Protein AF-A0A951B5T2-F1 (afdb_monomer)

Radius of gyration: 36.62 Å; Cα contacts (8 Å, |Δi|>4): 408; chains: 1; bounding box: 131×63×95 Å

Mean predicted aligned error: 21.44 Å

pLDDT: mean 71.84, std 24.48, range [27.98, 98.88]

Nearest PDB structures (foldseek):
  1xbw-assembly2_C  TM=4.728E-01  e=1.175E+00  Staphylococcus aureus subsp. aureus MW2
  4lub-assembly1_B  TM=4.291E-01  e=1.733E+00  Streptococcus mutans UA159
  9cnz-assembly1_C  TM=3.063E-01  e=1.467E+00  Escherichia coli
  3f44-assembly1_A  TM=2.634E-01  e=2.556E+00  Lactobacillus acidophilus NCFM

Foldseek 3Di:
DDDDDDDDDDDDDDDDDDDDDDDDDDDDDDDDDDPPVDPCPVPPDDPDDAFQPDDPVCSVVVLLLVLCLVQVADSLLLQLQLCLQPNQDQADPVRHGDADPQGQGASNRHHPVQLVVQCVVPVADPDCSRSNSVSNSSSNQLSVLCVVQNPPRSQLCSVVNPVVSVCVLVVNDDRDPVSLVRSCSRLVSRDPPGDHDDQSSVSPDPDDDDDDRPDDDDDPDDPDDPDDDDDFDDDPPGDGDDDDDDDDDDDDDDDDDPDDDDDDPPDPDPDDDDDDPPPPPPPDPPDDDDDDWQKKKWQDKALDQVVLQVRLVVLVSSNSDPPFPKDWDWDWDADPVRRIIIITMIGRADPVRLVVSQVVCVVVVTDMDMDDHPPPD

Solvent-accessible surface area (backbone atoms only — not comparable to full-atom values): 24066 Å² total; per-residue (Å²): 139,85,85,88,82,89,80,89,84,82,85,82,88,88,86,85,92,89,84,88,85,92,86,78,93,84,81,90,84,88,80,88,88,77,85,71,74,71,80,79,75,70,78,84,64,93,76,77,84,84,76,64,84,34,56,93,94,42,32,57,47,63,47,45,51,50,27,18,55,74,47,72,40,60,54,55,45,55,51,35,50,19,42,72,60,37,62,67,31,57,52,40,99,85,71,44,71,30,60,49,98,90,52,21,27,19,35,41,40,41,40,63,72,58,43,57,56,40,24,69,76,64,76,43,66,92,52,57,66,41,66,58,42,20,44,36,44,36,37,45,49,50,38,57,31,32,75,74,49,38,38,47,36,19,53,36,24,68,72,61,32,56,72,51,42,52,34,32,77,70,69,77,44,82,78,55,69,66,36,46,53,50,28,38,68,35,44,72,51,59,47,93,86,55,71,65,44,71,90,51,28,71,47,39,60,90,78,88,75,93,71,80,78,80,77,81,77,78,77,80,82,76,93,77,79,97,77,83,87,79,88,81,82,71,56,101,79,78,61,85,79,88,87,83,86,84,94,79,87,80,89,87,88,92,74,84,78,81,79,77,79,78,83,81,78,81,73,78,75,81,77,80,75,85,75,80,85,76,82,68,80,77,72,74,82,79,84,88,82,87,77,79,29,67,18,19,33,36,57,49,72,26,82,41,65,66,62,12,43,53,52,13,47,50,56,59,58,68,57,56,81,67,94,56,84,57,41,64,45,68,46,80,44,74,43,97,87,70,50,59,34,17,33,6,21,37,33,48,25,30,70,68,52,22,53,53,48,33,52,54,39,44,75,72,76,36,63,53,42,73,38,78,38,93,88,78,126

Sequence (377 aa):
MVAATVLALSLPGSRFRRLGLCLALLGAVAGCASHSGGRLAHGYGSGRLYRAPGPPGDPWGPYIREASLRFGVPDRWIRAVMRQESGGRQYAGGGGLVTSSAGAMGLMQVMPETYDMLRFRYDLGEDPYDPHNNILAGTAYIREMYDRYGSPGFLAAYNAGPNRLDRYLGGDTALPDETVSYVAAIAPGLGADVPLSGPLAVYADTGGGGVVAPEPAPPPLAASAFAAARSQTRDENGGSVIAMAPIVSPGDPGAPDPEPPPPIRTVAAPTPAPVPETRFAVAAPRGSGGFPGGWAIQVGAYADAVQARTAADAARSAFGVLTLPTQSTVGATMRPDGQVLYRARVTGLSASGADDACRRLRAFGRDCMVVPPAGTS

Structure (mmCIF, N/CA/C/O backbone):
data_AF-A0A951B5T2-F1
#
_entry.id   AF-A0A951B5T2-F1
#
loop_
_atom_site.group_PDB
_atom_site.id
_atom_site.type_symbol
_atom_site.label_atom_id
_atom_site.label_alt_id
_atom_site.label_comp_id
_atom_site.label_asym_id
_atom_site.label_entity_id
_atom_site.label_seq_id
_atom_site.pdbx_PDB_ins_code
_atom_site.Cartn_x
_atom_site.Cartn_y
_atom_site.Cartn_z
_atom_site.occupancy
_atom_site.B_iso_or_equiv
_atom_site.auth_seq_id
_atom_site.auth_comp_id
_atom_site.auth_asym_id
_atom_site.auth_atom_id
_atom_site.pdbx_PDB_model_num
ATOM 1 N N . MET A 1 1 ? 77.071 -18.342 -12.482 1.00 37.06 1 MET A N 1
ATOM 2 C CA . MET A 1 1 ? 78.040 -17.380 -11.908 1.00 37.06 1 MET A CA 1
ATOM 3 C C . MET A 1 1 ? 77.701 -17.250 -10.425 1.00 37.06 1 MET A C 1
ATOM 5 O O . MET A 1 1 ? 76.726 -16.596 -10.113 1.00 37.06 1 MET A O 1
ATOM 9 N N . VAL A 1 2 ? 78.090 -18.207 -9.580 1.00 33.34 2 VAL A N 1
ATOM 10 C CA . VAL A 1 2 ? 79.368 -18.372 -8.847 1.00 33.34 2 VAL A CA 1
ATOM 11 C C . VAL A 1 2 ? 79.601 -17.319 -7.748 1.00 33.34 2 VAL A C 1
ATOM 13 O O . VAL A 1 2 ? 79.863 -16.162 -8.042 1.00 33.34 2 VAL A O 1
ATOM 16 N N . ALA A 1 3 ? 79.607 -17.859 -6.522 1.00 32.81 3 ALA A N 1
ATOM 17 C CA . ALA A 1 3 ? 80.367 -17.505 -5.320 1.00 32.81 3 ALA A CA 1
ATOM 18 C C . ALA A 1 3 ? 79.882 -16.400 -4.364 1.00 32.81 3 ALA A C 1
ATOM 20 O O . ALA A 1 3 ? 79.830 -15.213 -4.664 1.00 32.81 3 ALA A O 1
ATOM 21 N N . ALA A 1 4 ? 79.644 -16.878 -3.141 1.00 39.75 4 ALA A N 1
ATOM 22 C CA . ALA A 1 4 ? 79.639 -16.168 -1.877 1.00 39.75 4 ALA A CA 1
ATOM 23 C C . ALA A 1 4 ? 81.041 -15.676 -1.487 1.00 39.75 4 ALA A C 1
ATOM 25 O O . ALA A 1 4 ? 82.012 -16.394 -1.719 1.00 39.75 4 ALA A O 1
ATOM 26 N N . THR A 1 5 ? 81.114 -14.558 -0.757 1.00 40.41 5 THR A N 1
ATOM 27 C CA . THR A 1 5 ? 82.247 -14.269 0.135 1.00 40.41 5 THR A CA 1
ATOM 28 C C . THR A 1 5 ? 81.773 -13.481 1.353 1.00 40.41 5 THR A C 1
ATOM 30 O O . THR A 1 5 ? 81.299 -12.353 1.250 1.00 40.41 5 THR A O 1
ATOM 33 N N . VAL A 1 6 ? 81.913 -14.111 2.517 1.00 39.38 6 VAL A N 1
ATOM 34 C CA . VAL A 1 6 ? 81.875 -13.507 3.850 1.00 39.38 6 VAL A CA 1
ATOM 35 C C . VAL A 1 6 ? 83.206 -12.792 4.079 1.00 39.38 6 VAL A C 1
ATOM 37 O O . VAL A 1 6 ? 84.253 -13.401 3.876 1.00 39.38 6 VAL A O 1
ATOM 40 N N . LEU A 1 7 ? 83.187 -11.555 4.581 1.00 38.62 7 LEU A N 1
ATOM 41 C CA . LEU A 1 7 ? 84.318 -11.024 5.341 1.00 38.62 7 LEU A CA 1
ATOM 42 C C . LEU A 1 7 ? 83.816 -10.358 6.622 1.00 38.62 7 LEU A C 1
ATOM 44 O O . LEU A 1 7 ? 83.163 -9.317 6.605 1.00 38.62 7 LEU A O 1
ATOM 48 N N . ALA A 1 8 ? 84.142 -11.009 7.733 1.00 37.84 8 ALA A N 1
ATOM 49 C CA . ALA A 1 8 ? 84.134 -10.438 9.062 1.00 37.84 8 ALA A CA 1
ATOM 50 C C . ALA A 1 8 ? 85.394 -9.579 9.246 1.00 37.84 8 ALA A C 1
ATOM 52 O O . ALA A 1 8 ? 86.494 -10.028 8.926 1.00 37.84 8 ALA A O 1
ATOM 53 N N . LEU A 1 9 ? 85.249 -8.391 9.833 1.00 37.41 9 LEU A N 1
ATOM 54 C CA . LEU A 1 9 ? 86.323 -7.768 10.601 1.00 37.41 9 LEU A CA 1
ATOM 55 C C . LEU A 1 9 ? 85.775 -7.262 11.935 1.00 37.41 9 LEU A C 1
ATOM 57 O O . LEU A 1 9 ? 84.860 -6.444 12.000 1.00 37.41 9 LEU A O 1
ATOM 61 N N . SER A 1 10 ? 86.377 -7.797 12.992 1.00 34.22 10 SER A N 1
ATOM 62 C CA . SER A 1 10 ? 86.190 -7.447 14.393 1.00 34.22 10 SER A CA 1
ATOM 63 C C . SER A 1 10 ? 87.120 -6.292 14.798 1.00 34.22 10 SER A C 1
ATOM 65 O O . SER A 1 10 ? 88.309 -6.367 14.515 1.00 34.22 10 SER A O 1
ATOM 67 N N . LEU A 1 11 ? 86.541 -5.283 15.477 1.00 44.12 11 LEU A N 1
ATOM 68 C CA . LEU A 1 11 ? 86.946 -4.567 16.721 1.00 44.12 11 LEU A CA 1
ATOM 69 C C . LEU A 1 11 ? 88.426 -4.138 16.941 1.00 44.12 11 LEU A C 1
ATOM 71 O O . LEU A 1 11 ? 89.339 -4.907 16.661 1.00 44.12 11 LEU A O 1
ATOM 75 N N . PRO A 1 12 ? 88.695 -2.956 17.556 1.00 45.97 12 PRO A N 1
ATOM 76 C CA . PRO A 1 12 ? 88.591 -2.785 19.026 1.00 45.97 12 PRO A CA 1
ATOM 77 C C . PRO A 1 12 ? 87.998 -1.422 19.467 1.00 45.97 12 PRO A C 1
ATOM 79 O O . PRO A 1 12 ? 88.190 -0.401 18.823 1.00 45.97 12 PRO A O 1
ATOM 82 N N . GLY A 1 13 ? 87.160 -1.352 20.509 1.00 34.22 13 GLY A N 1
ATOM 83 C CA . GLY A 1 13 ? 87.581 -1.239 21.916 1.00 34.22 13 GLY A CA 1
ATOM 84 C C . GLY A 1 13 ? 87.953 0.216 22.256 1.00 34.22 13 GLY A C 1
ATOM 85 O O . GLY A 1 13 ? 89.015 0.690 21.882 1.00 34.22 13 GLY A O 1
ATOM 86 N N . SER A 1 14 ? 87.155 0.996 22.991 1.00 40.88 14 SER A N 1
ATOM 87 C CA . SER A 1 14 ? 87.120 1.018 24.467 1.00 40.88 14 SER A CA 1
ATOM 88 C C . SER A 1 14 ? 86.495 2.391 24.862 1.00 40.88 14 SER A C 1
ATOM 90 O O . SER A 1 14 ? 86.794 3.380 24.207 1.00 40.88 14 SER A O 1
ATOM 92 N N . ARG A 1 15 ? 85.542 2.565 25.794 1.00 46.28 15 ARG A N 1
ATOM 93 C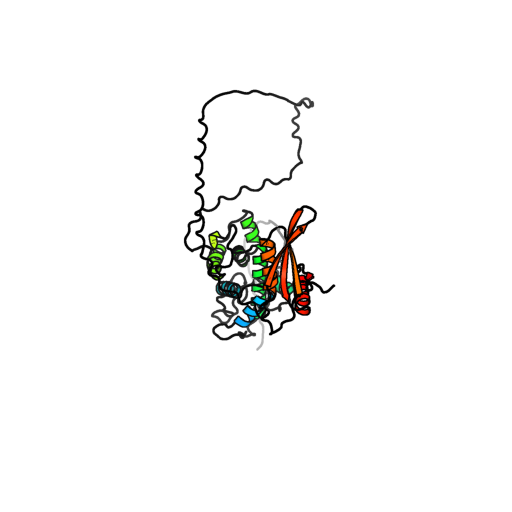 CA . ARG A 1 15 ? 85.706 2.683 27.260 1.00 46.28 15 ARG A CA 1
ATOM 94 C C . ARG A 1 15 ? 84.416 3.283 27.888 1.00 46.28 15 ARG A C 1
ATOM 96 O O . ARG A 1 15 ? 83.791 4.140 27.282 1.00 46.28 15 ARG A O 1
ATOM 103 N N . PHE A 1 16 ? 84.157 2.904 29.148 1.00 50.09 16 PHE A N 1
ATOM 104 C CA . PHE A 1 16 ? 83.280 3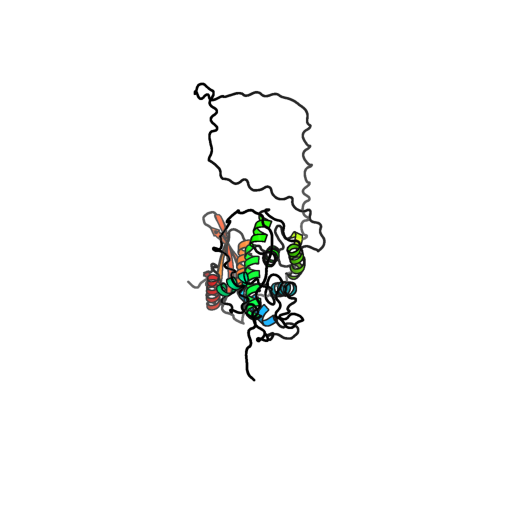.504 30.186 1.00 50.09 16 PHE A CA 1
ATOM 105 C C . PHE A 1 16 ? 81.744 3.403 30.020 1.00 50.09 16 PHE A C 1
ATOM 107 O O . PHE A 1 16 ? 81.153 4.084 29.201 1.00 50.09 16 PHE A O 1
ATOM 114 N N . ARG A 1 17 ? 81.052 2.462 30.690 1.00 47.19 17 ARG A N 1
ATOM 115 C CA . ARG A 1 17 ? 80.614 2.379 32.119 1.00 47.19 17 ARG A CA 1
ATOM 116 C C . ARG A 1 17 ? 79.518 3.381 32.540 1.00 47.19 17 ARG A C 1
ATOM 118 O O . ARG A 1 17 ? 79.810 4.566 32.652 1.00 47.19 17 ARG A O 1
ATOM 125 N N . ARG A 1 18 ? 78.396 2.790 33.006 1.00 48.28 18 ARG A N 1
ATOM 126 C CA . ARG A 1 18 ? 77.429 3.149 34.092 1.00 48.28 18 ARG A CA 1
ATOM 127 C C . ARG A 1 18 ? 75.985 3.175 33.551 1.00 48.28 18 ARG A C 1
ATOM 129 O O . ARG A 1 18 ? 75.793 3.719 32.481 1.00 48.28 18 ARG A O 1
ATOM 136 N N . LEU A 1 19 ? 74.913 2.711 34.198 1.00 45.00 19 LEU A N 1
ATOM 137 C CA . LEU A 1 19 ? 74.599 1.826 35.334 1.00 45.00 19 LEU A CA 1
ATOM 138 C C . LEU A 1 19 ? 73.042 1.826 35.417 1.00 45.00 19 LEU A C 1
ATOM 140 O O . LEU A 1 19 ? 72.468 2.898 35.262 1.00 45.00 19 LEU A O 1
ATOM 144 N N . GLY A 1 20 ? 72.387 0.695 35.729 1.00 41.91 20 GLY A N 1
ATOM 145 C CA . GLY A 1 20 ? 70.977 0.612 36.193 1.00 41.91 20 GLY A CA 1
ATOM 146 C C . GLY A 1 20 ? 69.979 0.190 35.100 1.00 41.91 20 GLY A C 1
ATOM 147 O O . GLY A 1 20 ? 69.757 0.948 34.170 1.00 41.91 20 GLY A O 1
ATOM 148 N N . LEU A 1 21 ? 69.454 -1.038 35.002 1.00 44.53 21 LEU A N 1
ATOM 149 C CA . LEU A 1 21 ? 68.794 -1.973 35.935 1.00 44.53 21 LEU A CA 1
ATOM 150 C C . LEU A 1 21 ? 67.326 -1.611 36.280 1.00 44.53 21 LEU A C 1
ATOM 152 O O . LEU A 1 21 ? 67.078 -0.673 37.025 1.00 44.53 21 LEU A O 1
ATOM 156 N N . CYS A 1 22 ? 66.427 -2.492 35.813 1.00 35.59 22 CYS A N 1
ATOM 157 C CA . CYS A 1 22 ? 65.100 -2.878 36.329 1.00 35.59 22 CYS A CA 1
ATOM 158 C C . CYS A 1 22 ? 63.911 -1.900 36.297 1.00 35.59 22 CYS A C 1
ATOM 160 O O . CYS A 1 22 ? 63.855 -0.950 37.062 1.00 35.59 22 CYS A O 1
ATOM 162 N N . LEU A 1 23 ? 62.893 -2.277 35.513 1.00 42.91 23 LEU A N 1
ATOM 163 C CA . LEU A 1 23 ? 61.448 -2.432 35.811 1.00 42.91 23 LEU A CA 1
ATOM 164 C C . LEU A 1 23 ? 60.774 -2.654 34.433 1.00 42.91 23 LEU A C 1
ATOM 166 O O . LEU A 1 23 ? 61.195 -2.045 33.461 1.00 42.91 23 LEU A O 1
ATOM 170 N N . ALA A 1 24 ? 59.730 -3.431 34.189 1.00 41.38 24 ALA A N 1
ATOM 171 C CA . ALA A 1 24 ? 58.950 -4.427 34.902 1.00 41.38 24 ALA A CA 1
ATOM 172 C C . ALA A 1 24 ? 57.953 -4.972 33.853 1.00 41.38 24 ALA A C 1
ATOM 174 O O . ALA A 1 24 ? 57.547 -4.248 32.944 1.00 41.38 24 ALA A O 1
ATOM 175 N N . LEU A 1 25 ? 57.575 -6.244 33.973 1.00 46.75 25 LEU A N 1
ATOM 176 C CA . LEU A 1 25 ? 56.470 -6.860 33.233 1.00 46.75 25 LEU A CA 1
ATOM 177 C C . LEU A 1 25 ? 55.142 -6.115 33.457 1.00 46.75 25 LEU A C 1
ATOM 179 O O . LEU A 1 25 ? 54.836 -5.809 34.603 1.00 46.75 25 LEU A O 1
ATOM 183 N N . LEU A 1 26 ? 54.353 -5.932 32.388 1.00 44.72 26 LEU A N 1
ATOM 184 C CA . LEU A 1 26 ? 52.882 -5.765 32.325 1.00 44.72 26 LEU A CA 1
ATOM 185 C C . LEU A 1 26 ? 52.515 -5.613 30.829 1.00 44.72 26 LEU A C 1
ATOM 187 O O . LEU A 1 26 ? 53.060 -4.744 30.166 1.00 44.72 26 LEU A O 1
ATOM 191 N N . GLY A 1 27 ? 51.651 -6.388 30.177 1.00 41.22 27 GLY A N 1
ATOM 192 C CA . GLY A 1 27 ? 50.832 -7.520 30.572 1.00 41.22 27 GLY A CA 1
ATOM 193 C C . GLY A 1 27 ? 50.294 -8.208 29.308 1.00 41.22 27 GLY A C 1
ATOM 194 O O . GLY A 1 27 ? 50.105 -7.579 28.267 1.00 41.22 27 GLY A O 1
ATOM 195 N N . ALA A 1 28 ? 50.074 -9.516 29.405 1.00 47.03 28 ALA A N 1
ATOM 196 C CA . ALA A 1 28 ? 49.340 -10.294 28.421 1.00 47.03 28 ALA A CA 1
ATOM 197 C C . ALA A 1 28 ? 47.847 -10.271 28.775 1.00 47.03 28 ALA A C 1
ATOM 199 O O . ALA A 1 28 ? 47.482 -10.750 29.844 1.00 47.03 28 ALA A O 1
ATOM 200 N N . VAL A 1 29 ? 47.000 -9.780 27.866 1.00 49.97 29 VAL A N 1
ATOM 201 C CA . VAL A 1 29 ? 45.607 -10.236 27.711 1.00 49.97 29 VAL A CA 1
ATOM 202 C C . VAL A 1 29 ? 45.275 -10.182 26.216 1.00 49.97 29 VAL A C 1
ATOM 204 O O . VAL A 1 29 ? 44.774 -9.187 25.706 1.00 49.97 29 VAL A O 1
ATOM 207 N N . ALA A 1 30 ? 45.605 -11.246 25.488 1.00 53.31 30 ALA A N 1
ATOM 208 C CA . ALA A 1 30 ? 45.077 -11.491 24.149 1.00 53.31 30 ALA A CA 1
ATOM 209 C C . ALA A 1 30 ? 44.179 -12.726 24.246 1.00 53.31 30 ALA A C 1
ATOM 211 O O . ALA A 1 30 ? 44.659 -13.857 24.254 1.00 53.31 30 ALA A O 1
ATOM 212 N N . GLY A 1 31 ? 42.877 -12.491 24.406 1.00 40.28 31 GLY A N 1
ATOM 213 C CA . GLY A 1 31 ? 41.877 -13.540 24.560 1.00 40.28 31 GLY A CA 1
ATOM 214 C C . GLY A 1 31 ? 40.455 -13.001 24.432 1.00 40.28 31 GLY A C 1
ATOM 215 O O . GLY A 1 31 ? 39.907 -12.483 25.394 1.00 40.28 31 GLY A O 1
ATOM 216 N N . CYS A 1 32 ? 39.892 -13.206 23.238 1.00 43.94 32 CYS A N 1
ATOM 217 C CA . CYS A 1 32 ? 38.464 -13.332 22.920 1.00 43.94 32 CYS A CA 1
ATOM 218 C C . CYS A 1 32 ? 37.562 -12.088 23.025 1.00 43.94 32 CYS A C 1
ATOM 220 O O . CYS A 1 32 ? 37.062 -11.759 24.090 1.00 43.94 32 CYS A O 1
ATOM 222 N N . ALA A 1 33 ? 37.226 -11.501 21.869 1.00 44.72 33 ALA A N 1
ATOM 223 C CA . ALA A 1 33 ? 35.858 -11.480 21.322 1.00 44.72 33 ALA A CA 1
ATOM 224 C C . ALA A 1 33 ? 35.733 -10.389 20.250 1.00 44.72 33 ALA A C 1
ATOM 226 O O . ALA A 1 33 ? 35.536 -9.213 20.535 1.00 44.72 33 ALA A O 1
ATOM 227 N N . SER A 1 34 ? 35.799 -10.791 18.988 1.00 41.38 34 SER A N 1
ATOM 228 C CA . SER A 1 34 ? 35.129 -10.078 17.904 1.00 41.38 34 SER A CA 1
ATOM 229 C C . SER A 1 34 ? 34.775 -11.122 16.861 1.00 41.38 34 SER A C 1
ATOM 231 O O . SER A 1 34 ? 35.517 -11.371 15.916 1.00 41.38 34 SER A O 1
ATOM 233 N N . HIS A 1 35 ? 33.638 -11.787 17.081 1.00 39.81 35 HIS A N 1
ATOM 234 C CA . HIS A 1 35 ? 32.872 -12.321 15.966 1.00 39.81 35 HIS A CA 1
ATOM 235 C C . HIS A 1 35 ? 32.399 -11.105 15.174 1.00 39.81 35 HIS A C 1
ATOM 237 O O . HIS A 1 35 ? 31.323 -10.563 15.414 1.00 39.81 35 HIS A O 1
ATOM 243 N N . SER A 1 36 ? 33.246 -10.639 14.261 1.00 43.84 36 SER A N 1
ATOM 244 C CA . SER A 1 36 ? 32.810 -9.824 13.143 1.00 43.84 36 SER A CA 1
ATOM 245 C C . SER A 1 36 ? 31.890 -10.723 12.330 1.00 43.84 36 SER A C 1
ATOM 247 O O . SER A 1 36 ? 32.352 -11.482 11.480 1.00 43.84 36 SER A O 1
ATOM 249 N N . GLY A 1 37 ? 30.599 -10.707 12.673 1.00 36.94 37 GLY A N 1
ATOM 250 C CA . GLY A 1 37 ? 29.548 -11.265 11.841 1.00 36.94 37 GLY A CA 1
ATOM 251 C C . GLY A 1 37 ? 29.751 -10.686 10.454 1.00 36.94 37 GLY A C 1
ATOM 252 O O . GLY A 1 37 ? 29.615 -9.478 10.249 1.00 36.94 37 GLY A O 1
ATOM 253 N N . GLY A 1 38 ? 30.218 -11.540 9.545 1.00 33.19 38 GLY A N 1
ATOM 254 C CA . GLY A 1 38 ? 30.454 -11.176 8.167 1.00 33.19 38 GLY A CA 1
ATOM 255 C C . GLY A 1 38 ? 29.195 -10.517 7.640 1.00 33.19 38 GLY A C 1
ATOM 256 O O . GLY A 1 38 ? 28.102 -11.070 7.751 1.00 33.19 38 GLY A O 1
ATOM 257 N N . ARG A 1 39 ? 29.358 -9.318 7.080 1.00 42.72 39 ARG A N 1
ATOM 258 C CA . ARG A 1 39 ? 28.369 -8.747 6.179 1.00 42.72 39 ARG A CA 1
ATOM 259 C C . ARG A 1 39 ? 28.075 -9.827 5.146 1.00 42.72 39 ARG A C 1
ATOM 261 O O . ARG A 1 39 ? 28.917 -10.096 4.290 1.00 42.72 39 ARG A O 1
ATOM 268 N N . LEU A 1 40 ? 26.902 -10.443 5.227 1.00 43.56 40 LEU A N 1
ATOM 269 C CA . LEU A 1 40 ? 26.324 -11.160 4.105 1.00 43.56 40 LEU A CA 1
ATOM 270 C C . LEU A 1 40 ? 25.924 -10.091 3.085 1.00 43.56 40 LEU A C 1
ATOM 272 O O . LEU A 1 40 ? 24.755 -9.789 2.890 1.00 43.56 40 LEU A O 1
ATOM 276 N N . ALA A 1 41 ? 26.921 -9.500 2.426 1.00 41.59 41 ALA A N 1
ATOM 277 C CA . ALA A 1 41 ? 26.750 -9.016 1.072 1.00 41.59 41 ALA A CA 1
ATOM 278 C C . ALA A 1 41 ? 26.559 -10.275 0.221 1.00 41.59 41 ALA A C 1
ATOM 280 O O . ALA A 1 41 ? 27.490 -10.763 -0.418 1.00 41.59 41 ALA A O 1
ATOM 281 N N . HIS A 1 42 ? 25.370 -10.875 0.316 1.00 45.03 42 HIS A N 1
ATOM 282 C CA . HIS A 1 42 ? 24.953 -11.885 -0.633 1.00 45.03 42 HIS A CA 1
ATOM 283 C C . HIS A 1 42 ? 24.942 -11.166 -1.976 1.00 45.03 42 HIS A C 1
ATOM 285 O O . HIS A 1 42 ? 24.219 -10.186 -2.165 1.00 45.03 42 HIS A O 1
ATOM 291 N N . GLY A 1 43 ? 25.868 -11.553 -2.847 1.00 41.88 43 GLY A N 1
ATOM 292 C CA . GLY A 1 43 ? 26.041 -10.923 -4.138 1.00 41.88 43 GLY A CA 1
ATOM 293 C C . GLY A 1 43 ? 24.803 -11.163 -4.987 1.00 41.88 43 GLY A C 1
ATOM 294 O O . GLY A 1 43 ? 24.754 -12.138 -5.727 1.00 41.88 43 GLY A O 1
ATOM 295 N N . TYR A 1 44 ? 23.845 -10.236 -4.951 1.00 50.06 44 TYR A N 1
ATOM 296 C CA . TYR A 1 44 ? 22.883 -10.027 -6.033 1.00 50.06 44 TYR A CA 1
ATOM 297 C C . TYR A 1 44 ? 23.641 -9.396 -7.212 1.00 50.06 44 TYR A C 1
ATOM 299 O O . TYR A 1 44 ? 23.463 -8.236 -7.580 1.00 50.06 44 TYR A O 1
ATOM 307 N N . GLY A 1 45 ? 24.624 -10.138 -7.726 1.00 47.88 45 GLY A N 1
ATOM 308 C CA . GLY A 1 45 ? 25.507 -9.713 -8.796 1.00 47.88 45 GLY A CA 1
ATOM 309 C C . GLY A 1 45 ? 24.737 -9.658 -10.105 1.00 47.88 45 GLY A C 1
ATOM 310 O O . GLY A 1 45 ? 24.301 -10.693 -10.595 1.00 47.88 45 GLY A O 1
ATOM 311 N N . SER A 1 46 ? 24.534 -8.439 -10.612 1.00 51.12 46 SER A N 1
ATOM 312 C CA . SER A 1 46 ? 24.881 -7.926 -11.958 1.00 51.12 46 SER A CA 1
ATOM 313 C C . SER A 1 46 ? 24.679 -8.772 -13.236 1.00 51.12 46 SER A C 1
ATOM 315 O O . SER A 1 46 ? 24.978 -8.273 -14.318 1.00 51.12 46 SER A O 1
ATOM 317 N N . GLY A 1 47 ? 24.153 -9.996 -13.178 1.00 51.12 47 GLY A N 1
ATOM 318 C CA . GLY A 1 47 ? 23.936 -10.876 -14.332 1.00 51.12 47 GLY A CA 1
ATOM 319 C C . GLY A 1 47 ? 22.480 -10.975 -14.796 1.00 51.12 47 GLY A C 1
ATOM 320 O O . GLY A 1 47 ? 22.223 -11.420 -15.913 1.00 51.12 47 GLY A O 1
ATOM 321 N N . ARG A 1 48 ? 21.513 -10.553 -13.970 1.00 63.66 48 ARG A N 1
ATOM 322 C CA . ARG A 1 48 ? 20.084 -10.572 -14.315 1.00 63.66 48 ARG A CA 1
ATOM 323 C C . ARG A 1 48 ? 19.614 -9.199 -14.786 1.00 63.66 48 ARG A C 1
ATOM 325 O O . ARG A 1 48 ? 19.448 -8.263 -14.005 1.00 63.66 48 ARG A O 1
ATOM 332 N N . LEU A 1 49 ? 19.370 -9.100 -16.090 1.00 80.94 49 LEU A N 1
ATOM 333 C CA . LEU A 1 49 ? 18.591 -8.009 -16.661 1.00 80.94 49 LEU A CA 1
ATOM 334 C C . LEU A 1 49 ? 17.105 -8.308 -16.443 1.00 80.94 49 LEU A C 1
ATOM 336 O O . LEU A 1 49 ? 16.559 -9.263 -16.994 1.00 80.94 49 LEU A O 1
ATOM 340 N N . TYR A 1 50 ? 16.456 -7.486 -15.630 1.00 88.75 50 TYR A N 1
ATOM 341 C CA . TYR A 1 50 ? 15.031 -7.538 -15.380 1.00 88.75 50 TYR A CA 1
ATOM 342 C C . TYR A 1 50 ? 14.292 -6.845 -16.511 1.00 88.75 50 TYR A C 1
ATOM 344 O O . TYR A 1 50 ? 14.462 -5.649 -16.758 1.00 88.75 50 TYR A O 1
ATOM 352 N N . ARG A 1 51 ? 13.439 -7.606 -17.192 1.00 89.94 51 ARG A N 1
ATOM 353 C CA . ARG A 1 51 ? 12.541 -7.072 -18.208 1.00 89.94 51 ARG A CA 1
ATOM 354 C C . ARG A 1 51 ? 11.214 -6.698 -17.562 1.00 89.94 51 ARG A C 1
ATOM 356 O O . ARG A 1 51 ? 10.551 -7.541 -16.966 1.00 89.94 51 ARG A O 1
ATOM 363 N N . ALA A 1 52 ? 10.821 -5.441 -17.727 1.00 94.12 52 ALA A N 1
ATOM 364 C CA . ALA A 1 52 ? 9.502 -4.979 -17.330 1.00 94.12 52 ALA A CA 1
ATOM 365 C C . ALA A 1 52 ? 8.399 -5.723 -18.118 1.00 94.12 52 ALA A C 1
ATOM 367 O O . ALA A 1 52 ? 8.515 -5.839 -19.344 1.00 94.12 52 ALA A O 1
ATOM 368 N N . PRO A 1 53 ? 7.349 -6.241 -17.452 1.00 95.06 53 PRO A N 1
ATOM 369 C CA . PRO A 1 53 ? 6.289 -7.012 -18.109 1.00 95.06 53 PRO A CA 1
ATOM 370 C C . PRO A 1 53 ? 5.283 -6.149 -18.891 1.00 95.06 53 PRO A C 1
ATOM 372 O O . PRO A 1 53 ? 4.522 -6.678 -19.699 1.00 95.06 53 PRO A O 1
ATOM 375 N N . GLY A 1 54 ? 5.224 -4.844 -18.622 1.00 92.62 54 GLY A N 1
ATOM 376 C CA . GLY A 1 54 ? 4.269 -3.909 -19.211 1.00 92.62 54 GLY A CA 1
ATOM 377 C C . GLY A 1 54 ? 4.840 -3.032 -20.335 1.00 92.62 54 GLY A C 1
ATOM 378 O O . GLY A 1 54 ? 6.025 -3.112 -20.667 1.00 92.62 54 GLY A O 1
ATOM 379 N N . PRO A 1 55 ? 3.995 -2.178 -20.944 1.00 94.25 55 PRO A N 1
ATOM 380 C CA . PRO A 1 55 ? 4.423 -1.206 -21.949 1.00 94.25 55 PRO A CA 1
ATOM 381 C C . PRO A 1 55 ? 5.315 -0.106 -21.336 1.00 94.25 55 PRO A C 1
ATOM 383 O O . PRO A 1 55 ? 5.263 0.110 -20.128 1.00 94.25 55 PRO A O 1
ATOM 386 N N . PRO A 1 56 ? 6.066 0.676 -22.139 1.00 91.88 56 PRO A N 1
ATOM 387 C CA . PRO A 1 56 ? 6.971 1.714 -21.624 1.00 91.88 56 PRO A CA 1
ATOM 388 C C . PRO A 1 56 ? 6.325 2.768 -20.708 1.00 91.88 56 PRO A C 1
ATOM 390 O O . PRO A 1 56 ? 6.993 3.292 -19.824 1.00 91.88 56 PRO A O 1
ATOM 393 N N . GLY A 1 57 ? 5.038 3.076 -20.902 1.00 93.56 57 GLY A N 1
ATOM 394 C CA . GLY A 1 57 ? 4.293 4.013 -20.049 1.00 93.56 57 GLY A CA 1
ATOM 395 C C . GLY A 1 57 ? 3.762 3.409 -18.743 1.00 93.56 57 GLY A C 1
ATOM 396 O O . GLY A 1 57 ? 3.361 4.150 -17.852 1.00 93.56 57 GLY A O 1
ATOM 397 N N . ASP A 1 58 ? 3.757 2.080 -18.618 1.00 94.62 58 ASP A N 1
ATOM 398 C CA . ASP A 1 58 ? 3.367 1.363 -17.402 1.00 94.62 58 ASP A CA 1
ATOM 399 C C . ASP A 1 58 ? 4.167 0.052 -17.265 1.00 94.62 58 ASP A C 1
ATOM 401 O O . ASP A 1 58 ? 3.605 -1.046 -17.353 1.00 94.62 58 ASP A O 1
ATOM 405 N N . PRO A 1 59 ? 5.498 0.143 -17.095 1.00 95.81 59 PRO A N 1
ATOM 406 C CA . PRO A 1 59 ? 6.392 -1.009 -17.191 1.00 95.81 59 PRO A CA 1
ATOM 407 C C . PRO A 1 59 ? 6.063 -2.093 -16.159 1.00 95.81 59 PRO A C 1
ATOM 409 O O . PRO A 1 59 ? 6.151 -3.282 -16.454 1.00 95.81 59 PRO A O 1
ATOM 412 N N . TRP A 1 60 ? 5.631 -1.694 -14.965 1.00 98.06 60 TRP A N 1
ATOM 413 C CA . TRP A 1 60 ? 5.355 -2.600 -13.847 1.00 98.06 60 TRP A CA 1
ATOM 414 C C . TRP A 1 60 ? 3.865 -2.901 -13.656 1.00 98.06 60 TRP A C 1
ATOM 416 O O . TRP A 1 60 ? 3.504 -3.656 -12.756 1.00 98.06 60 TRP A O 1
ATOM 426 N N . GLY A 1 61 ? 2.995 -2.349 -14.509 1.00 97.38 61 GLY A N 1
ATOM 427 C CA . GLY A 1 61 ? 1.538 -2.453 -14.404 1.00 97.38 61 GLY A CA 1
ATOM 428 C C . GLY A 1 61 ? 0.998 -3.864 -14.171 1.00 97.38 61 GLY A C 1
ATOM 429 O O . GLY A 1 61 ? 0.176 -4.040 -13.272 1.00 97.38 61 GLY A O 1
ATOM 430 N N . PRO A 1 62 ? 1.450 -4.889 -14.922 1.00 96.88 62 PRO A N 1
ATOM 431 C CA . PRO A 1 62 ? 1.039 -6.270 -14.682 1.00 96.88 62 PRO A CA 1
ATOM 432 C C . PRO A 1 62 ? 1.311 -6.767 -13.255 1.00 96.88 62 PRO A C 1
ATOM 434 O O . PRO A 1 62 ? 0.409 -7.339 -12.648 1.00 96.88 62 PRO A O 1
ATOM 437 N N . TYR A 1 63 ? 2.497 -6.497 -12.701 1.00 98.56 63 TYR A N 1
ATOM 438 C CA . TYR A 1 63 ? 2.863 -6.913 -11.340 1.00 98.56 63 TYR A CA 1
ATOM 439 C C . TYR A 1 63 ? 2.141 -6.088 -10.272 1.00 98.56 63 TYR A C 1
ATOM 441 O O . TYR A 1 63 ? 1.691 -6.638 -9.272 1.00 98.56 63 TYR A O 1
ATOM 449 N N . ILE A 1 64 ? 1.959 -4.783 -10.501 1.00 98.00 64 ILE A N 1
ATOM 450 C CA . ILE A 1 64 ? 1.176 -3.912 -9.608 1.00 98.00 64 ILE A CA 1
ATOM 451 C C . ILE A 1 64 ? -0.271 -4.404 -9.514 1.00 98.00 64 ILE A C 1
ATOM 453 O O . ILE A 1 64 ? -0.806 -4.523 -8.415 1.00 98.00 64 ILE A O 1
ATOM 457 N N . ARG A 1 65 ? -0.892 -4.730 -10.653 1.00 93.88 65 ARG A N 1
ATOM 458 C CA . ARG A 1 65 ? -2.261 -5.254 -10.696 1.00 93.88 65 ARG A CA 1
ATOM 459 C C . ARG A 1 65 ? -2.368 -6.595 -9.979 1.00 93.88 65 ARG A C 1
ATOM 461 O O . ARG A 1 65 ? -3.324 -6.818 -9.246 1.00 93.88 65 ARG A O 1
ATOM 468 N N . GLU A 1 66 ? -1.406 -7.488 -10.184 1.00 92.88 66 GLU A N 1
ATOM 469 C CA . GLU A 1 66 ? -1.364 -8.764 -9.469 1.00 92.88 66 GLU A CA 1
ATOM 470 C C . GLU A 1 66 ? -1.279 -8.556 -7.953 1.00 92.88 66 GLU A C 1
ATOM 472 O O . GLU A 1 66 ? -2.093 -9.105 -7.214 1.00 92.88 66 GLU A O 1
ATOM 477 N N . ALA A 1 67 ? -0.344 -7.725 -7.490 1.00 94.25 67 ALA A N 1
ATOM 478 C CA . ALA A 1 67 ? -0.168 -7.441 -6.072 1.00 94.25 67 ALA A CA 1
ATOM 479 C C . ALA A 1 67 ? -1.413 -6.776 -5.458 1.00 94.25 67 ALA A C 1
ATOM 481 O O . ALA A 1 67 ? -1.859 -7.162 -4.379 1.00 94.25 67 ALA A O 1
ATOM 482 N N . SER A 1 68 ? -2.025 -5.834 -6.177 1.00 93.31 68 SER A N 1
ATOM 483 C CA . SER A 1 68 ? -3.287 -5.187 -5.804 1.00 93.31 68 SER A CA 1
ATOM 484 C C . SER A 1 68 ? -4.408 -6.198 -5.579 1.00 93.31 68 SER A C 1
ATOM 486 O O . SER A 1 68 ? -5.026 -6.215 -4.512 1.00 93.31 68 SER A O 1
ATOM 488 N N . LEU A 1 69 ? -4.610 -7.113 -6.534 1.00 83.44 69 LEU A N 1
ATOM 489 C CA . LEU A 1 69 ? -5.603 -8.183 -6.425 1.00 83.44 69 LEU A CA 1
ATOM 490 C C . LEU A 1 69 ? -5.282 -9.153 -5.284 1.00 83.44 69 LEU A C 1
ATOM 492 O O . LEU A 1 69 ? -6.189 -9.596 -4.583 1.00 83.44 69 LEU A O 1
ATOM 496 N N . ARG A 1 70 ? -4.000 -9.478 -5.096 1.00 89.88 70 ARG A N 1
ATOM 497 C CA . ARG A 1 70 ? -3.542 -10.442 -4.092 1.00 89.88 70 ARG A CA 1
ATOM 498 C C . ARG A 1 70 ? -3.715 -9.933 -2.663 1.00 89.88 70 ARG A C 1
ATOM 500 O O . ARG A 1 70 ? -4.081 -10.714 -1.790 1.00 89.88 70 ARG A O 1
ATOM 507 N N . PHE A 1 71 ? -3.450 -8.650 -2.424 1.00 87.00 71 PHE A N 1
ATOM 508 C CA . PHE A 1 71 ? -3.399 -8.074 -1.077 1.00 87.00 71 PHE A CA 1
ATOM 509 C C . PHE A 1 71 ? -4.529 -7.079 -0.783 1.00 87.00 71 PHE A C 1
ATOM 511 O O . PHE A 1 71 ? -4.596 -6.542 0.320 1.00 87.00 71 PHE A O 1
ATOM 518 N N . GLY A 1 72 ? -5.428 -6.821 -1.738 1.00 87.56 72 GLY A N 1
ATOM 519 C CA . GLY A 1 72 ? -6.544 -5.890 -1.553 1.00 87.56 72 GLY A CA 1
ATOM 520 C C . GLY A 1 72 ? -6.081 -4.451 -1.307 1.00 87.56 72 GLY A C 1
ATOM 521 O O . GLY A 1 72 ? -6.663 -3.744 -0.482 1.00 87.56 72 GLY A O 1
ATOM 522 N N . VAL A 1 73 ? -5.006 -4.036 -1.981 1.00 92.31 73 VAL A N 1
ATOM 523 C CA . VAL A 1 73 ? -4.435 -2.683 -1.908 1.00 92.31 73 VAL A CA 1
ATOM 524 C C . VAL A 1 73 ? -4.668 -1.994 -3.251 1.00 92.31 73 VAL A C 1
ATOM 526 O O . VAL A 1 73 ? -4.219 -2.526 -4.260 1.00 92.31 73 VAL A O 1
ATOM 529 N N . PRO A 1 74 ? -5.319 -0.818 -3.311 1.00 94.75 74 PRO A N 1
ATOM 530 C CA . PRO A 1 74 ? -5.564 -0.139 -4.581 1.00 94.75 74 PRO A CA 1
ATOM 531 C C . PRO A 1 74 ? -4.276 0.112 -5.382 1.00 94.75 74 PRO A C 1
ATOM 533 O O . PRO A 1 74 ? -3.310 0.645 -4.834 1.00 94.75 74 PRO A O 1
ATOM 536 N N . ASP A 1 75 ? -4.287 -0.148 -6.698 1.00 95.81 75 ASP A N 1
ATOM 537 C CA . ASP A 1 75 ? -3.145 0.099 -7.605 1.00 95.81 75 ASP A CA 1
ATOM 538 C C . ASP A 1 75 ? -2.532 1.492 -7.414 1.00 95.81 75 ASP A C 1
ATOM 540 O O . ASP A 1 75 ? -1.314 1.668 -7.457 1.00 95.81 75 ASP A O 1
ATOM 544 N N . ARG A 1 76 ? -3.383 2.501 -7.196 1.00 96.44 76 ARG A N 1
ATOM 545 C CA . ARG A 1 76 ? -2.958 3.890 -7.002 1.00 96.44 76 ARG A CA 1
ATOM 546 C C . ARG A 1 76 ? -2.092 4.079 -5.749 1.00 96.44 76 ARG A C 1
ATOM 548 O O . ARG A 1 76 ? -1.158 4.871 -5.803 1.00 96.44 76 ARG A O 1
ATOM 555 N N . TRP A 1 77 ? -2.328 3.323 -4.673 1.00 98.00 77 TRP A N 1
ATOM 556 C CA . TRP A 1 77 ? -1.489 3.361 -3.467 1.00 98.00 77 TRP A CA 1
ATOM 557 C C . TRP A 1 77 ? -0.114 2.763 -3.747 1.00 98.00 77 TRP A C 1
ATOM 559 O O . TRP A 1 77 ? 0.896 3.397 -3.460 1.00 98.00 77 TRP A O 1
ATOM 569 N N . ILE A 1 78 ? -0.077 1.589 -4.388 1.00 98.56 78 ILE A N 1
ATOM 570 C CA . ILE A 1 78 ? 1.168 0.899 -4.763 1.00 98.56 78 ILE A CA 1
ATOM 571 C C . ILE A 1 78 ? 2.020 1.810 -5.650 1.00 98.56 78 ILE A C 1
ATOM 573 O O . ILE A 1 78 ? 3.215 1.979 -5.419 1.00 98.56 78 ILE A O 1
ATOM 577 N N . ARG A 1 79 ? 1.393 2.459 -6.638 1.00 98.38 79 ARG A N 1
ATOM 578 C CA . ARG A 1 79 ? 2.052 3.420 -7.533 1.00 98.38 79 ARG A CA 1
ATOM 579 C C . ARG A 1 79 ? 2.551 4.658 -6.796 1.00 98.38 79 ARG A C 1
ATOM 581 O O . ARG A 1 79 ? 3.630 5.144 -7.122 1.00 98.38 79 ARG A O 1
ATOM 588 N N . ALA A 1 80 ? 1.784 5.188 -5.844 1.00 98.06 80 ALA A N 1
ATOM 589 C CA . ALA A 1 80 ? 2.184 6.361 -5.073 1.00 98.06 80 ALA A CA 1
ATOM 590 C C . ALA A 1 80 ? 3.403 6.060 -4.186 1.00 98.06 80 ALA A C 1
ATOM 592 O O . ALA A 1 80 ? 4.372 6.815 -4.235 1.00 98.06 80 ALA A O 1
ATOM 593 N N . VAL A 1 81 ? 3.396 4.921 -3.484 1.00 98.62 81 VAL A N 1
ATOM 594 C CA . VAL A 1 81 ? 4.539 4.442 -2.691 1.00 98.62 81 VAL A CA 1
ATOM 595 C C . VAL A 1 81 ? 5.741 4.160 -3.591 1.00 98.62 81 VAL A C 1
ATOM 597 O O . VAL A 1 81 ? 6.781 4.777 -3.416 1.00 98.62 81 VAL A O 1
ATOM 600 N N . MET A 1 82 ? 5.603 3.340 -4.638 1.00 98.69 82 MET A N 1
ATOM 601 C CA . MET A 1 82 ? 6.707 3.026 -5.563 1.00 98.69 82 MET A CA 1
ATOM 602 C C . MET A 1 82 ? 7.345 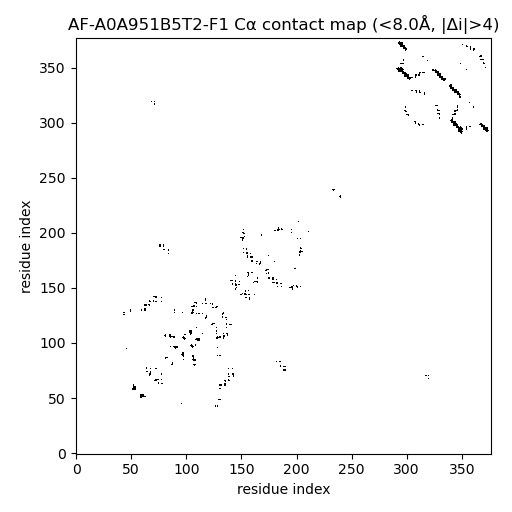4.279 -6.182 1.00 98.69 82 MET A C 1
ATOM 604 O O . MET A 1 82 ? 8.564 4.348 -6.363 1.00 98.69 82 MET A O 1
ATOM 608 N N . ARG A 1 83 ? 6.529 5.283 -6.526 1.00 98.19 83 ARG A N 1
ATOM 609 C CA . ARG A 1 83 ? 7.027 6.551 -7.063 1.00 98.19 83 ARG A CA 1
ATOM 610 C C . ARG A 1 83 ? 7.853 7.312 -6.027 1.00 98.19 83 ARG A C 1
ATOM 612 O O . ARG A 1 83 ? 8.885 7.855 -6.408 1.00 98.19 83 ARG A O 1
ATOM 619 N N . GLN A 1 84 ? 7.418 7.348 -4.769 1.00 98.19 84 GLN A N 1
ATOM 620 C CA . GLN A 1 84 ? 8.173 7.995 -3.697 1.00 98.19 84 GLN A CA 1
ATOM 621 C C . GLN A 1 84 ? 9.467 7.237 -3.372 1.00 98.19 84 GLN A C 1
ATOM 623 O O . GLN A 1 84 ? 10.500 7.864 -3.171 1.00 98.19 84 GLN A O 1
ATOM 628 N N . GLU A 1 85 ? 9.419 5.907 -3.374 1.00 98.12 85 GLU A N 1
ATOM 629 C CA . GLU A 1 85 ? 10.538 5.051 -2.973 1.00 98.12 85 GLU A CA 1
ATOM 630 C C . GLU A 1 85 ? 11.674 5.020 -4.005 1.00 98.12 85 GLU A C 1
ATOM 632 O O . GLU A 1 85 ? 12.835 5.277 -3.698 1.00 98.12 85 GLU A O 1
ATOM 637 N N . SER A 1 86 ? 11.353 4.719 -5.265 1.00 97.69 86 SER A N 1
ATOM 638 C CA . SER A 1 86 ? 12.364 4.528 -6.321 1.00 97.69 86 SER A CA 1
ATOM 639 C C . SER A 1 86 ? 12.135 5.393 -7.556 1.00 97.69 86 SER A C 1
ATOM 641 O O . SER A 1 86 ? 12.974 5.430 -8.461 1.00 97.69 86 SER A O 1
ATOM 643 N N . GLY A 1 87 ? 10.985 6.065 -7.647 1.00 96.69 87 GLY A N 1
ATOM 644 C CA . GLY A 1 87 ? 10.516 6.664 -8.895 1.00 96.69 87 GLY A CA 1
ATOM 645 C C . GLY A 1 87 ? 10.135 5.625 -9.956 1.00 96.69 87 GLY A C 1
ATOM 646 O O . GLY A 1 87 ? 10.105 5.961 -11.136 1.00 96.69 87 GLY A O 1
ATOM 647 N N . GLY A 1 88 ? 9.905 4.364 -9.568 1.00 96.69 88 GLY A N 1
ATOM 648 C CA . GLY A 1 88 ? 9.670 3.252 -10.497 1.00 96.69 88 GLY A CA 1
ATOM 649 C C . GLY A 1 88 ? 10.930 2.763 -11.223 1.00 96.69 88 GLY A C 1
ATOM 650 O O . GLY A 1 88 ? 10.826 2.066 -12.237 1.00 96.69 88 GLY A O 1
ATOM 651 N N . ARG A 1 89 ? 12.122 3.133 -10.734 1.00 94.94 89 ARG A N 1
ATOM 652 C CA . ARG A 1 89 ? 13.408 2.755 -11.330 1.00 94.94 89 ARG A CA 1
ATOM 653 C C . ARG A 1 89 ? 13.939 1.483 -10.681 1.00 94.94 89 ARG A C 1
ATOM 655 O O . ARG A 1 89 ? 14.210 1.462 -9.489 1.00 94.94 89 ARG A O 1
ATOM 662 N N . GLN A 1 90 ? 14.144 0.448 -11.490 1.00 94.19 90 GLN A N 1
ATOM 663 C CA . GLN A 1 90 ? 14.821 -0.779 -11.056 1.00 94.19 90 GLN A CA 1
ATOM 664 C C . GLN A 1 90 ? 16.344 -0.603 -10.985 1.00 94.19 90 GLN A C 1
ATOM 666 O O . GLN A 1 90 ? 17.016 -1.232 -10.168 1.00 94.19 90 GLN A O 1
ATOM 671 N N . TYR A 1 91 ? 16.880 0.269 -11.841 1.00 93.50 91 TYR A N 1
ATOM 672 C CA . TYR A 1 91 ? 18.309 0.516 -11.991 1.00 93.50 91 TYR A CA 1
ATOM 673 C C . TYR A 1 91 ? 18.645 1.982 -11.707 1.00 93.50 91 TYR A C 1
ATOM 675 O O . TYR A 1 91 ? 17.923 2.893 -12.118 1.00 93.50 91 TYR A O 1
ATOM 683 N N . ALA A 1 92 ? 19.752 2.206 -11.005 1.00 89.44 92 ALA A N 1
ATOM 684 C CA . ALA A 1 92 ? 20.352 3.514 -10.797 1.00 89.44 92 ALA A CA 1
ATOM 685 C C . ALA A 1 92 ? 21.077 3.996 -12.068 1.00 89.44 92 ALA A C 1
ATOM 687 O O . ALA A 1 92 ? 21.347 3.217 -12.982 1.00 89.44 92 ALA A O 1
ATOM 688 N N . GLY A 1 93 ? 21.461 5.278 -12.110 1.00 82.75 93 GLY A N 1
ATOM 689 C CA . GLY A 1 93 ? 22.133 5.877 -13.276 1.00 82.75 93 GLY A CA 1
ATOM 690 C C . GLY A 1 93 ? 23.451 5.197 -13.681 1.00 82.75 93 GLY A C 1
ATOM 691 O O . GLY A 1 93 ? 23.836 5.265 -14.842 1.00 82.75 93 GLY A O 1
ATOM 692 N N . GLY A 1 94 ? 24.111 4.495 -12.753 1.00 82.69 94 GLY A N 1
ATOM 693 C CA . GLY A 1 94 ? 25.317 3.699 -13.017 1.00 82.69 94 GLY A CA 1
ATOM 694 C C . GLY A 1 94 ? 25.059 2.257 -13.478 1.00 82.69 94 GLY A C 1
ATOM 695 O O . GLY A 1 94 ? 26.002 1.477 -13.546 1.00 82.69 94 GLY A O 1
ATOM 696 N N . GLY A 1 95 ? 23.804 1.867 -13.730 1.00 83.56 95 GLY A N 1
ATOM 697 C CA . GLY A 1 95 ? 23.423 0.513 -14.157 1.00 83.56 95 GLY A CA 1
ATOM 698 C C . GLY A 1 95 ? 23.301 -0.523 -13.030 1.00 83.56 95 GLY A C 1
ATOM 699 O O . GLY A 1 95 ? 22.854 -1.640 -13.278 1.00 83.56 95 GLY A O 1
ATOM 700 N N . GLY A 1 96 ? 23.652 -0.166 -11.791 1.00 90.12 96 GLY A N 1
ATOM 701 C CA . GLY A 1 96 ? 23.398 -0.993 -10.607 1.00 90.12 96 GLY A CA 1
ATOM 702 C C . GLY A 1 96 ? 21.917 -1.029 -10.228 1.00 90.12 96 GLY A C 1
ATOM 703 O O . GLY A 1 96 ? 21.150 -0.155 -10.628 1.00 90.12 96 GLY A O 1
ATOM 704 N N . LEU A 1 97 ? 21.511 -2.028 -9.446 1.00 94.62 97 LEU A N 1
ATOM 705 C CA . LEU A 1 97 ? 20.161 -2.105 -8.882 1.00 94.62 97 LEU A CA 1
ATOM 706 C C . LEU A 1 97 ? 19.929 -0.954 -7.889 1.00 94.62 97 LEU A C 1
ATOM 708 O O . LEU A 1 97 ? 20.869 -0.494 -7.242 1.00 94.62 97 LEU A O 1
ATOM 712 N N . VAL A 1 98 ? 18.693 -0.456 -7.795 1.00 95.50 98 VAL A N 1
ATOM 713 C CA . VAL A 1 98 ? 18.363 0.623 -6.851 1.00 95.50 98 VAL A CA 1
ATOM 714 C C . VAL A 1 98 ? 18.377 0.089 -5.420 1.00 95.50 98 VAL A C 1
ATOM 716 O O . VAL A 1 98 ? 17.540 -0.733 -5.040 1.00 95.50 98 VAL A O 1
ATOM 719 N N . THR A 1 99 ? 19.311 0.612 -4.628 1.00 95.19 99 THR A N 1
ATOM 720 C CA . THR A 1 99 ? 19.473 0.314 -3.204 1.00 95.19 99 THR A CA 1
ATOM 721 C C . THR A 1 99 ? 19.740 1.612 -2.449 1.00 95.19 99 THR A C 1
ATOM 723 O O . THR A 1 99 ? 20.600 2.391 -2.871 1.00 95.19 99 THR A O 1
ATOM 726 N N . SER A 1 100 ? 19.028 1.871 -1.349 1.00 93.12 100 SER A N 1
ATOM 727 C CA . SER A 1 100 ? 19.300 3.048 -0.514 1.00 93.12 100 SER A CA 1
ATOM 728 C C . SER A 1 100 ? 20.603 2.899 0.278 1.00 93.12 100 SER A C 1
ATOM 730 O O . SER A 1 100 ? 21.146 1.804 0.431 1.00 93.12 100 SER A O 1
ATOM 732 N N . SER A 1 101 ? 21.092 3.998 0.857 1.00 91.00 101 SER A N 1
ATOM 733 C CA . SER A 1 101 ? 22.231 3.970 1.788 1.00 91.00 101 SER A CA 1
ATOM 734 C C . SER A 1 101 ? 21.965 3.127 3.042 1.00 91.00 101 SER A C 1
ATOM 736 O O . SER A 1 101 ? 22.907 2.586 3.618 1.00 91.00 101 SER A O 1
ATOM 738 N N . ALA A 1 102 ? 20.698 2.988 3.443 1.00 87.19 102 ALA A N 1
ATOM 739 C CA . ALA A 1 102 ? 20.264 2.135 4.547 1.00 87.19 102 ALA A CA 1
ATOM 740 C C . ALA A 1 102 ? 20.080 0.661 4.137 1.00 87.19 102 ALA A C 1
ATOM 742 O O . ALA A 1 102 ? 19.840 -0.182 4.996 1.00 87.19 102 ALA A O 1
ATOM 743 N N . GLY A 1 103 ? 20.204 0.339 2.844 1.00 92.31 103 GLY A N 1
ATOM 744 C CA . GLY A 1 103 ? 20.065 -1.020 2.322 1.00 92.31 103 GLY A CA 1
ATOM 745 C C . GLY A 1 103 ? 18.662 -1.386 1.837 1.00 92.31 103 GLY A C 1
ATOM 746 O O . GLY A 1 103 ? 18.424 -2.552 1.546 1.00 92.31 103 GLY A O 1
ATOM 747 N N . ALA A 1 104 ? 17.742 -0.427 1.722 1.00 96.50 104 ALA A N 1
ATOM 748 C CA . ALA A 1 104 ? 16.402 -0.665 1.188 1.00 96.50 104 ALA A CA 1
ATOM 749 C C . ALA A 1 104 ? 16.468 -1.041 -0.301 1.00 96.50 104 ALA A C 1
ATOM 751 O O . ALA A 1 104 ? 17.209 -0.414 -1.057 1.00 96.50 104 ALA A O 1
ATOM 752 N N . MET A 1 105 ? 15.725 -2.064 -0.730 1.00 98.00 105 MET A N 1
ATOM 753 C CA . MET A 1 105 ? 15.972 -2.740 -2.011 1.00 98.00 105 MET A CA 1
ATOM 754 C C . MET A 1 105 ? 14.834 -2.559 -3.017 1.00 98.00 105 MET A C 1
ATOM 756 O O . MET A 1 105 ? 13.658 -2.733 -2.687 1.00 98.00 105 MET A O 1
ATOM 760 N N . GLY A 1 106 ? 15.191 -2.294 -4.275 1.00 97.50 106 GLY A N 1
ATOM 761 C CA . GLY A 1 106 ? 14.298 -2.415 -5.429 1.00 97.50 106 GLY A CA 1
ATOM 762 C C . GLY A 1 106 ? 13.220 -1.332 -5.539 1.00 97.50 106 GLY A C 1
ATOM 763 O O . GLY A 1 106 ? 13.318 -0.249 -4.963 1.00 97.50 106 GLY A O 1
ATOM 764 N N . LEU A 1 107 ? 12.178 -1.624 -6.316 1.00 98.50 107 LEU A N 1
ATOM 765 C CA . LEU A 1 107 ? 11.128 -0.672 -6.699 1.00 98.50 107 LEU A CA 1
ATOM 766 C C . LEU A 1 107 ? 10.346 -0.090 -5.518 1.00 98.50 107 LEU A C 1
ATOM 768 O O . LEU A 1 107 ? 9.954 1.076 -5.564 1.00 98.50 107 LEU A O 1
ATOM 772 N N . MET A 1 108 ? 10.106 -0.900 -4.492 1.00 98.75 108 MET A N 1
ATOM 773 C CA . MET A 1 108 ? 9.331 -0.541 -3.305 1.00 98.75 108 MET A CA 1
ATOM 774 C C . MET A 1 108 ? 10.202 -0.342 -2.061 1.00 98.75 108 MET A C 1
ATOM 776 O O . MET A 1 108 ? 9.652 -0.210 -0.970 1.00 98.75 108 MET A O 1
ATOM 780 N N . GLN A 1 109 ? 11.533 -0.331 -2.233 1.00 98.44 109 GLN A N 1
ATOM 781 C CA . GLN A 1 109 ? 12.524 -0.070 -1.181 1.00 98.44 109 GLN A CA 1
ATOM 782 C C . GLN A 1 109 ? 12.240 -0.866 0.104 1.00 98.44 109 GLN A C 1
ATOM 784 O O . GLN A 1 109 ? 12.213 -0.342 1.213 1.00 98.44 109 GLN A O 1
ATOM 789 N N . VAL A 1 110 ? 12.020 -2.172 -0.044 1.00 97.94 110 VAL A N 1
ATOM 790 C CA . VAL A 1 110 ? 11.785 -3.055 1.103 1.00 97.94 110 VAL A CA 1
ATOM 791 C C . VAL A 1 110 ? 13.120 -3.318 1.804 1.00 97.94 110 VAL A C 1
ATOM 793 O O . VAL A 1 110 ? 14.110 -3.659 1.152 1.00 97.94 110 VAL A O 1
ATOM 796 N N . MET A 1 111 ? 13.160 -3.152 3.128 1.00 95.81 111 MET A N 1
ATOM 797 C CA . MET A 1 111 ? 14.344 -3.472 3.936 1.00 95.81 111 MET A CA 1
ATOM 798 C C . MET A 1 111 ? 14.635 -4.982 3.938 1.00 95.81 111 MET A C 1
ATOM 800 O O . MET A 1 111 ? 13.683 -5.764 3.891 1.00 95.81 111 MET A O 1
ATOM 804 N N . PRO A 1 112 ? 15.905 -5.418 4.039 1.00 90.88 112 PRO A N 1
ATOM 805 C CA . PRO A 1 112 ? 16.270 -6.837 3.996 1.00 90.88 112 PRO A CA 1
ATOM 806 C C . PRO A 1 112 ? 15.527 -7.710 5.005 1.00 90.88 112 PRO A C 1
ATOM 808 O O . PRO A 1 112 ? 14.900 -8.693 4.618 1.00 90.88 112 PRO A O 1
ATOM 811 N N . GLU A 1 113 ? 15.504 -7.306 6.272 1.00 85.12 113 GLU A N 1
ATOM 812 C CA . GLU A 1 113 ? 14.839 -8.055 7.336 1.00 85.12 113 GLU A CA 1
ATOM 813 C C . GLU A 1 113 ? 13.322 -8.123 7.106 1.00 85.12 113 GLU A C 1
ATOM 815 O O . GLU A 1 113 ? 12.689 -9.156 7.330 1.00 85.12 113 GLU A O 1
ATOM 820 N N . THR A 1 114 ? 12.733 -7.034 6.605 1.00 89.50 114 THR A N 1
ATOM 821 C CA . THR A 1 114 ? 11.314 -6.982 6.237 1.00 89.50 114 THR A CA 1
ATOM 822 C C . THR A 1 114 ? 11.014 -7.920 5.072 1.00 89.50 114 THR A C 1
ATOM 824 O O . THR A 1 114 ? 10.045 -8.676 5.133 1.00 89.50 114 THR A O 1
ATOM 827 N N . TYR A 1 115 ? 11.850 -7.923 4.032 1.00 95.81 115 TYR A N 1
ATOM 828 C CA . TYR A 1 115 ? 11.679 -8.810 2.887 1.00 95.81 115 TYR A CA 1
ATOM 829 C C . TYR A 1 115 ? 11.782 -10.280 3.294 1.00 95.81 115 TYR A C 1
ATOM 831 O O . TYR A 1 115 ? 10.938 -11.077 2.890 1.00 95.81 115 TYR A O 1
ATOM 839 N N . ASP A 1 116 ? 12.753 -10.633 4.139 1.00 91.31 116 ASP A N 1
ATOM 840 C CA . ASP A 1 116 ? 12.904 -11.996 4.645 1.00 91.31 116 ASP A CA 1
ATOM 841 C C . ASP A 1 116 ? 11.646 -12.475 5.377 1.00 91.31 116 ASP A C 1
ATOM 843 O O . ASP A 1 116 ? 11.152 -13.569 5.110 1.00 91.31 116 ASP A O 1
ATOM 847 N N . MET A 1 117 ? 11.054 -11.649 6.242 1.00 85.38 117 MET A N 1
ATOM 848 C CA . MET A 1 117 ? 9.791 -12.008 6.898 1.00 85.38 117 MET A CA 1
ATOM 849 C C . MET A 1 117 ? 8.646 -12.201 5.894 1.00 85.38 117 MET A C 1
ATOM 851 O O . MET A 1 117 ? 7.875 -13.160 5.995 1.00 85.38 117 MET A O 1
ATOM 855 N N . LEU A 1 118 ? 8.523 -11.292 4.924 1.00 90.06 118 LEU A N 1
ATOM 856 C CA . LEU A 1 118 ? 7.424 -11.290 3.961 1.00 90.06 118 LEU A CA 1
ATOM 857 C C . LEU A 1 118 ? 7.532 -12.436 2.955 1.00 90.06 118 LEU A C 1
ATOM 859 O O . LEU A 1 118 ? 6.514 -13.047 2.637 1.00 90.06 118 LEU A O 1
ATOM 863 N N . ARG A 1 119 ? 8.737 -12.777 2.484 1.00 92.56 119 ARG A N 1
ATOM 864 C CA . ARG A 1 119 ? 8.914 -13.863 1.511 1.00 92.56 119 ARG A CA 1
ATOM 865 C C . ARG A 1 119 ? 8.527 -15.219 2.082 1.00 92.56 119 ARG A C 1
ATOM 867 O O . ARG A 1 119 ? 7.931 -16.013 1.369 1.00 92.56 119 ARG A O 1
ATOM 874 N N . PHE A 1 120 ? 8.785 -15.465 3.368 1.00 84.25 120 PHE A N 1
ATOM 875 C CA . PHE A 1 120 ? 8.325 -16.691 4.020 1.00 84.25 120 PHE A CA 1
ATOM 876 C C . PHE A 1 120 ? 6.812 -16.686 4.229 1.00 84.25 120 PHE A C 1
ATOM 878 O O . PHE A 1 120 ? 6.151 -17.690 3.983 1.00 84.25 120 PHE A O 1
ATOM 885 N N . ARG A 1 121 ? 6.249 -15.555 4.670 1.00 86.69 121 ARG A N 1
ATOM 886 C CA . ARG A 1 121 ? 4.810 -15.439 4.952 1.00 86.69 121 ARG A CA 1
ATOM 887 C C . ARG A 1 121 ? 3.951 -15.542 3.693 1.00 86.69 121 ARG A C 1
ATOM 889 O O . ARG A 1 121 ? 2.848 -16.079 3.750 1.00 86.69 121 ARG A O 1
ATOM 896 N N . TYR A 1 122 ? 4.448 -15.015 2.579 1.00 87.38 122 TYR A N 1
ATOM 897 C CA . TYR A 1 122 ? 3.706 -14.890 1.329 1.00 87.38 122 TYR A CA 1
ATOM 898 C C . TYR A 1 122 ? 4.300 -15.710 0.183 1.00 87.38 122 TYR A C 1
ATOM 900 O O . TYR A 1 122 ? 3.935 -15.461 -0.962 1.00 87.38 122 TYR A O 1
ATOM 908 N N . ASP A 1 123 ? 5.161 -16.687 0.467 1.00 88.44 123 ASP A N 1
ATOM 909 C CA . ASP A 1 123 ? 5.726 -17.597 -0.540 1.00 88.44 123 ASP A CA 1
ATOM 910 C C . ASP A 1 123 ? 6.307 -16.837 -1.751 1.00 88.44 123 ASP A C 1
ATOM 912 O O . ASP A 1 123 ? 5.858 -16.975 -2.890 1.00 88.44 123 ASP A O 1
ATOM 916 N N . LEU A 1 124 ? 7.239 -15.919 -1.472 1.00 93.25 124 LEU A N 1
ATOM 917 C CA . LEU A 1 124 ? 7.929 -15.113 -2.485 1.00 93.25 124 LEU A CA 1
ATOM 918 C C . LEU A 1 124 ? 9.334 -15.665 -2.737 1.00 93.25 124 LEU A C 1
ATOM 920 O O . LEU A 1 124 ? 9.925 -16.327 -1.881 1.00 93.25 124 LEU A O 1
ATOM 924 N N . GLY A 1 125 ? 9.890 -15.360 -3.911 1.00 89.56 125 GLY A N 1
ATOM 925 C CA . GLY A 1 125 ? 11.231 -15.805 -4.281 1.00 89.56 125 GLY A CA 1
ATOM 926 C C . GLY A 1 125 ? 12.340 -15.234 -3.390 1.00 89.56 125 GLY A C 1
ATOM 927 O O . GLY A 1 125 ? 12.168 -14.251 -2.670 1.00 89.56 125 GLY A O 1
ATOM 928 N N . GLU A 1 126 ? 13.520 -15.843 -3.463 1.00 92.38 126 GLU A N 1
ATOM 929 C CA . GLU A 1 126 ? 14.671 -15.457 -2.634 1.00 92.38 126 GLU A CA 1
ATOM 930 C C . GLU A 1 126 ? 15.262 -14.094 -3.009 1.00 92.38 126 GLU A C 1
ATOM 932 O O . GLU A 1 126 ? 15.877 -13.451 -2.169 1.00 92.38 126 GLU A O 1
ATOM 937 N N . ASP A 1 127 ? 15.066 -13.648 -4.252 1.00 95.25 127 ASP A N 1
ATOM 938 C CA . ASP A 1 127 ? 15.665 -12.425 -4.783 1.00 95.25 127 ASP A CA 1
ATOM 939 C C . ASP A 1 127 ? 14.790 -11.186 -4.501 1.00 95.25 127 ASP A C 1
ATOM 941 O O . ASP A 1 127 ? 13.758 -11.018 -5.161 1.00 95.25 127 ASP A O 1
ATOM 945 N N . PRO A 1 128 ? 15.193 -10.290 -3.576 1.00 95.25 128 PRO A N 1
ATOM 946 C CA . PRO A 1 128 ? 14.455 -9.080 -3.233 1.00 95.25 128 PRO A CA 1
ATOM 947 C C . PRO A 1 128 ? 14.535 -7.996 -4.300 1.00 95.25 128 PRO A C 1
ATOM 949 O O . PRO A 1 128 ? 13.776 -7.029 -4.231 1.00 95.25 128 PRO A O 1
ATOM 952 N N . TYR A 1 129 ? 15.455 -8.118 -5.259 1.00 96.31 129 TYR A N 1
ATOM 953 C CA . TYR A 1 129 ? 15.539 -7.211 -6.392 1.00 96.31 129 TYR A CA 1
ATOM 954 C C . TYR A 1 129 ? 14.702 -7.690 -7.567 1.00 96.31 129 TYR A C 1
ATOM 956 O O . TYR A 1 129 ? 14.479 -6.894 -8.475 1.00 96.31 129 TYR A O 1
ATOM 964 N N . ASP A 1 130 ? 14.215 -8.932 -7.573 1.00 97.62 130 ASP A N 1
ATOM 965 C CA . ASP A 1 130 ? 13.258 -9.356 -8.586 1.00 97.62 130 ASP A CA 1
ATOM 966 C C . ASP A 1 130 ? 12.014 -8.443 -8.529 1.00 97.62 130 ASP A C 1
ATOM 968 O O . ASP A 1 130 ? 11.369 -8.352 -7.479 1.00 97.62 130 ASP A O 1
ATOM 972 N N . PRO A 1 131 ? 11.670 -7.727 -9.619 1.00 98.06 131 PRO A N 1
ATOM 973 C CA . PRO A 1 131 ? 10.600 -6.738 -9.583 1.00 98.06 131 PRO A CA 1
ATOM 974 C C . PRO A 1 131 ? 9.241 -7.310 -9.196 1.00 98.06 131 PRO A C 1
ATOM 976 O O . PRO A 1 131 ? 8.451 -6.603 -8.576 1.00 98.06 131 PRO A O 1
ATOM 979 N N . HIS A 1 132 ? 8.951 -8.562 -9.563 1.00 98.44 132 HIS A N 1
ATOM 980 C CA . HIS A 1 132 ? 7.693 -9.202 -9.193 1.00 98.44 132 HIS A CA 1
ATOM 981 C C . HIS A 1 132 ? 7.658 -9.405 -7.682 1.00 98.44 132 HIS A C 1
ATOM 983 O O . HIS A 1 132 ? 6.789 -8.842 -7.012 1.00 98.44 132 HIS A O 1
ATOM 989 N N . ASN A 1 133 ? 8.668 -10.077 -7.124 1.00 98.38 133 ASN A N 1
ATOM 990 C CA . ASN A 1 133 ? 8.721 -10.319 -5.685 1.00 98.38 133 ASN A CA 1
ATOM 991 C C . ASN A 1 133 ? 8.762 -9.021 -4.867 1.00 98.38 133 ASN A C 1
ATOM 993 O O . ASN A 1 133 ? 8.081 -8.915 -3.850 1.00 98.38 133 ASN A O 1
ATOM 997 N N . ASN A 1 134 ? 9.531 -8.021 -5.306 1.00 98.75 134 ASN A N 1
ATOM 998 C CA . ASN A 1 134 ? 9.676 -6.752 -4.598 1.00 98.75 134 ASN A CA 1
ATOM 999 C C . ASN A 1 134 ? 8.354 -5.971 -4.531 1.00 98.75 134 ASN A C 1
ATOM 1001 O O . ASN A 1 134 ? 7.993 -5.456 -3.472 1.00 98.75 134 ASN A O 1
ATOM 1005 N N . ILE A 1 135 ? 7.602 -5.927 -5.639 1.00 98.88 135 ILE A N 1
ATOM 1006 C CA . ILE A 1 135 ? 6.282 -5.283 -5.689 1.00 98.88 135 ILE A CA 1
ATOM 1007 C C . ILE A 1 135 ? 5.281 -6.037 -4.817 1.00 98.88 135 ILE A C 1
ATOM 1009 O O . ILE A 1 135 ? 4.514 -5.411 -4.081 1.00 98.88 135 ILE A O 1
ATOM 1013 N N . LEU A 1 136 ? 5.285 -7.371 -4.871 1.00 98.75 136 LEU A N 1
ATOM 1014 C CA . LEU A 1 136 ? 4.409 -8.187 -4.037 1.00 98.75 136 LEU A CA 1
ATOM 1015 C C . LEU A 1 136 ? 4.722 -7.994 -2.546 1.00 98.75 136 LEU A C 1
ATOM 1017 O O . LEU A 1 136 ? 3.801 -7.752 -1.770 1.00 98.75 136 LEU A O 1
ATOM 1021 N N . ALA A 1 137 ? 5.998 -8.028 -2.154 1.00 98.69 137 ALA A N 1
ATOM 1022 C CA . ALA A 1 137 ? 6.428 -7.802 -0.776 1.00 98.69 137 ALA A CA 1
ATOM 1023 C C . ALA A 1 137 ? 6.050 -6.395 -0.287 1.00 98.69 137 ALA A C 1
ATOM 1025 O O . ALA A 1 137 ? 5.399 -6.261 0.747 1.00 98.69 137 ALA A O 1
ATOM 1026 N N . GLY A 1 138 ? 6.385 -5.347 -1.047 1.00 98.75 138 GLY A N 1
ATOM 1027 C CA . GLY A 1 138 ? 6.035 -3.971 -0.684 1.00 98.75 138 GLY A CA 1
ATOM 1028 C C . GLY A 1 138 ? 4.523 -3.773 -0.553 1.00 98.75 138 GLY A C 1
ATOM 1029 O O . GLY A 1 138 ? 4.050 -3.155 0.397 1.00 98.75 138 GLY A O 1
ATOM 1030 N N . THR A 1 139 ? 3.732 -4.380 -1.439 1.00 98.88 139 THR A N 1
ATOM 1031 C CA . THR A 1 139 ? 2.265 -4.304 -1.368 1.00 98.88 139 THR A CA 1
ATOM 1032 C C . THR A 1 139 ? 1.696 -5.064 -0.168 1.00 98.88 139 THR A C 1
ATOM 1034 O O . THR A 1 139 ? 0.797 -4.557 0.506 1.00 98.88 139 THR A O 1
ATOM 1037 N N . ALA A 1 140 ? 2.227 -6.249 0.142 1.00 97.31 140 ALA A N 1
ATOM 1038 C CA . ALA A 1 140 ? 1.855 -6.983 1.347 1.00 97.31 140 ALA A CA 1
ATOM 1039 C C . ALA A 1 140 ? 2.150 -6.158 2.606 1.00 97.31 140 ALA A C 1
ATOM 1041 O O . ALA A 1 140 ? 1.313 -6.064 3.503 1.00 97.31 140 ALA A O 1
ATOM 1042 N N . TYR A 1 141 ? 3.299 -5.482 2.638 1.00 98.44 141 TYR A N 1
ATOM 1043 C CA . TYR A 1 141 ? 3.668 -4.618 3.751 1.00 98.44 141 TYR A CA 1
ATOM 1044 C C . TYR A 1 141 ? 2.746 -3.396 3.872 1.00 98.44 141 TYR A C 1
ATOM 1046 O O . TYR A 1 141 ? 2.310 -3.077 4.976 1.00 98.44 141 TYR A O 1
ATOM 1054 N N . ILE A 1 142 ? 2.343 -2.768 2.756 1.00 98.62 142 ILE A N 1
ATOM 1055 C CA . ILE A 1 142 ? 1.300 -1.723 2.758 1.00 98.62 142 ILE A CA 1
ATOM 1056 C C . ILE A 1 142 ? 0.016 -2.242 3.415 1.00 98.62 142 ILE A C 1
ATOM 1058 O O . ILE A 1 142 ? -0.541 -1.561 4.275 1.00 98.62 142 ILE A O 1
ATOM 1062 N N . ARG A 1 143 ? -0.452 -3.438 3.028 1.00 97.94 143 ARG A N 1
ATOM 1063 C CA . ARG A 1 143 ? -1.669 -4.043 3.591 1.00 97.94 143 ARG A CA 1
ATOM 1064 C C . ARG A 1 143 ? -1.544 -4.246 5.097 1.00 97.94 143 ARG A C 1
ATOM 1066 O O . ARG A 1 143 ? -2.415 -3.783 5.826 1.00 97.94 143 ARG A O 1
ATOM 1073 N N . GLU A 1 144 ? -0.458 -4.866 5.555 1.00 92.69 144 GLU A N 1
ATOM 1074 C CA . GLU A 1 144 ? -0.218 -5.116 6.983 1.00 92.69 144 GLU A CA 1
ATOM 1075 C C . GLU A 1 144 ? -0.174 -3.819 7.796 1.00 92.69 144 GLU A C 1
ATOM 1077 O O . GLU A 1 144 ? -0.770 -3.732 8.872 1.00 92.69 144 GLU A O 1
ATOM 1082 N N . MET A 1 145 ? 0.495 -2.785 7.278 1.00 96.62 145 MET A N 1
ATOM 1083 C CA . MET A 1 145 ? 0.568 -1.494 7.958 1.00 96.62 145 MET A CA 1
ATOM 1084 C C . MET A 1 145 ? -0.785 -0.777 7.954 1.00 96.62 145 MET A C 1
ATOM 1086 O O . MET A 1 145 ? -1.146 -0.146 8.946 1.00 96.62 145 MET A O 1
ATOM 1090 N N . TYR A 1 146 ? -1.563 -0.885 6.876 1.00 95.12 146 TYR A N 1
ATOM 1091 C CA . TYR A 1 146 ? -2.890 -0.276 6.799 1.00 95.12 146 TYR A CA 1
ATOM 1092 C C . TYR A 1 146 ? -3.913 -0.992 7.685 1.00 95.12 146 TYR A C 1
ATOM 1094 O O . TYR A 1 146 ? -4.717 -0.319 8.326 1.00 95.12 146 TYR A O 1
ATOM 1102 N N . ASP A 1 147 ? -3.846 -2.320 7.809 1.00 91.12 147 ASP A N 1
ATOM 1103 C CA . ASP A 1 147 ? -4.636 -3.069 8.795 1.00 91.12 147 ASP A CA 1
ATOM 1104 C C . ASP A 1 147 ? -4.348 -2.613 10.229 1.00 91.12 147 ASP A C 1
ATOM 1106 O O . ASP A 1 147 ? -5.265 -2.518 11.043 1.00 91.12 147 ASP A O 1
ATOM 1110 N N . ARG A 1 148 ? -3.080 -2.320 10.540 1.00 87.75 148 ARG A N 1
ATOM 1111 C CA . ARG A 1 148 ? -2.658 -1.965 11.896 1.00 87.75 148 ARG A CA 1
ATOM 1112 C C . ARG A 1 148 ? -2.896 -0.499 12.255 1.00 87.75 148 ARG A C 1
ATOM 1114 O O . ARG A 1 148 ? -3.276 -0.210 13.385 1.00 87.75 148 ARG A O 1
ATOM 1121 N N . TYR A 1 149 ? -2.648 0.417 11.322 1.00 88.25 149 TYR A N 1
ATOM 1122 C CA . TYR A 1 149 ? -2.573 1.855 11.604 1.00 88.25 149 TYR A CA 1
ATOM 1123 C C . TYR A 1 149 ? -3.584 2.703 10.829 1.00 88.25 149 TYR A C 1
ATOM 1125 O O . TYR A 1 149 ? -3.669 3.910 11.060 1.00 88.25 149 TYR A O 1
ATOM 1133 N N . GLY A 1 150 ? -4.334 2.111 9.897 1.00 91.50 150 GLY A N 1
ATOM 1134 C CA . GLY A 1 150 ? -5.215 2.856 9.004 1.00 91.50 150 GLY A CA 1
ATOM 1135 C C . GLY A 1 150 ? -4.458 3.874 8.145 1.00 91.50 150 GLY A C 1
ATOM 1136 O O . GLY A 1 150 ? -3.256 3.751 7.898 1.00 91.50 150 GLY A O 1
ATOM 1137 N N . SER A 1 151 ? -5.169 4.895 7.665 1.00 91.31 151 SER A N 1
ATOM 1138 C CA . SER A 1 151 ? -4.595 5.995 6.881 1.00 91.31 151 SER A CA 1
ATOM 1139 C C . SER A 1 151 ? -4.672 7.314 7.664 1.00 91.31 151 SER A C 1
ATOM 1141 O O . SER A 1 151 ? -5.699 7.569 8.297 1.00 91.31 151 SER A O 1
ATOM 1143 N N . PRO A 1 152 ? -3.625 8.161 7.631 1.00 94.88 152 PRO A N 1
ATOM 1144 C CA . PRO A 1 152 ? -2.359 7.982 6.904 1.00 94.88 152 PRO A CA 1
ATOM 1145 C C . PRO A 1 152 ? -1.299 7.158 7.662 1.00 94.88 152 PRO A C 1
ATOM 1147 O O . PRO A 1 152 ? -0.169 7.044 7.192 1.00 94.88 152 PRO A O 1
ATOM 1150 N N . GLY A 1 153 ? -1.633 6.576 8.822 1.00 96.00 153 GLY A N 1
ATOM 1151 C CA . GLY A 1 153 ? -0.674 5.903 9.709 1.00 96.00 153 GLY A CA 1
ATOM 1152 C C . GLY A 1 153 ? 0.186 4.826 9.036 1.00 96.00 153 GLY A C 1
ATOM 1153 O O . GLY A 1 153 ? 1.375 4.721 9.335 1.00 96.00 153 GLY A O 1
ATOM 1154 N N . PHE A 1 154 ? -0.360 4.084 8.069 1.00 97.62 154 PHE A N 1
ATOM 1155 C CA . PHE A 1 154 ? 0.409 3.065 7.354 1.00 97.62 154 PHE A CA 1
ATOM 1156 C C . PHE A 1 154 ? 1.621 3.623 6.601 1.00 97.62 154 PHE A C 1
ATOM 1158 O O . PHE A 1 154 ? 2.639 2.944 6.530 1.00 97.62 154 PHE A O 1
ATOM 1165 N N . LEU A 1 155 ? 1.537 4.848 6.066 1.00 97.88 155 LEU A N 1
ATOM 1166 C CA . LEU A 1 155 ? 2.646 5.488 5.352 1.00 97.88 155 LEU A CA 1
ATOM 1167 C C . LEU A 1 155 ? 3.796 5.798 6.307 1.00 97.88 155 LEU A C 1
ATOM 1169 O O . LEU A 1 155 ? 4.956 5.539 5.992 1.00 97.88 155 LEU A O 1
ATOM 1173 N N . ALA A 1 156 ? 3.466 6.295 7.500 1.00 97.50 156 ALA A N 1
ATOM 1174 C CA . ALA A 1 156 ? 4.463 6.546 8.527 1.00 97.50 156 ALA A CA 1
ATOM 1175 C C . ALA A 1 156 ? 5.119 5.241 8.987 1.00 97.50 156 ALA A C 1
ATOM 1177 O O . ALA A 1 156 ? 6.339 5.179 9.086 1.00 97.50 156 ALA A O 1
ATOM 1178 N N . ALA A 1 157 ? 4.336 4.180 9.207 1.00 97.06 157 ALA A N 1
ATOM 1179 C CA . ALA A 1 157 ? 4.875 2.875 9.584 1.00 97.06 157 ALA A CA 1
ATOM 1180 C C . ALA A 1 157 ? 5.742 2.251 8.482 1.00 97.06 157 ALA A C 1
ATOM 1182 O O . ALA A 1 157 ? 6.739 1.599 8.790 1.00 97.06 157 ALA A O 1
ATOM 1183 N N . TYR A 1 158 ? 5.382 2.456 7.212 1.00 97.50 158 TYR A N 1
ATOM 1184 C CA . TYR A 1 158 ? 6.141 1.948 6.072 1.00 97.50 158 TYR A CA 1
ATOM 1185 C C . TYR A 1 158 ? 7.549 2.558 6.031 1.00 97.50 158 TYR A C 1
ATOM 1187 O O . TYR A 1 158 ? 8.524 1.819 5.928 1.00 97.50 158 TYR A O 1
ATOM 1195 N N . ASN A 1 159 ? 7.658 3.883 6.189 1.00 97.50 159 ASN A N 1
ATOM 1196 C CA . ASN A 1 159 ? 8.937 4.601 6.146 1.00 97.50 159 ASN A CA 1
ATOM 1197 C C . ASN A 1 159 ? 9.735 4.504 7.463 1.00 97.50 159 ASN A C 1
ATOM 1199 O O . ASN A 1 159 ? 10.920 4.185 7.453 1.00 97.50 159 ASN A O 1
ATOM 1203 N N . ALA A 1 160 ? 9.102 4.754 8.612 1.00 94.12 160 ALA A N 1
ATOM 1204 C CA . ALA A 1 160 ? 9.784 4.809 9.909 1.00 94.12 160 ALA A CA 1
ATOM 1205 C C . ALA A 1 160 ? 9.938 3.447 10.602 1.00 94.12 160 ALA A C 1
ATOM 1207 O O . ALA A 1 160 ? 10.720 3.325 11.551 1.00 94.12 160 ALA A O 1
ATOM 1208 N N . GLY A 1 161 ? 9.164 2.452 10.169 1.00 90.88 161 GLY A N 1
ATOM 1209 C CA . GLY A 1 161 ? 8.982 1.174 10.845 1.00 90.88 161 GLY A CA 1
ATOM 1210 C C . GLY A 1 161 ? 7.877 1.209 11.919 1.00 90.88 161 GLY A C 1
ATOM 1211 O O . GLY A 1 161 ? 7.713 2.215 12.621 1.00 90.88 161 GLY A O 1
ATOM 1212 N N . PRO A 1 162 ? 7.143 0.095 12.118 1.00 88.25 162 PRO A N 1
ATOM 1213 C CA . PRO A 1 162 ? 6.005 0.016 13.037 1.00 88.25 162 PRO A CA 1
ATOM 1214 C C . PRO A 1 162 ? 6.394 0.301 14.489 1.00 88.25 162 PRO A C 1
ATOM 1216 O O . PRO A 1 162 ? 5.707 1.054 15.166 1.00 88.25 162 PRO A O 1
ATOM 1219 N N . ASN A 1 163 ? 7.545 -0.202 14.950 1.00 88.62 163 ASN A N 1
ATOM 1220 C CA . ASN A 1 163 ? 8.004 0.022 16.326 1.00 88.62 163 ASN A CA 1
ATOM 1221 C C . ASN A 1 163 ? 8.232 1.510 16.633 1.00 88.62 163 ASN A C 1
ATOM 1223 O O . ASN A 1 163 ? 7.990 1.958 17.752 1.00 88.62 163 ASN A O 1
ATOM 1227 N N . ARG A 1 164 ? 8.719 2.288 15.655 1.00 90.12 164 ARG A N 1
ATOM 1228 C CA . ARG A 1 164 ? 8.903 3.733 15.837 1.00 90.12 164 ARG A CA 1
ATOM 1229 C C . ARG A 1 164 ? 7.556 4.444 15.864 1.00 90.12 164 ARG A C 1
ATOM 1231 O O . ARG A 1 164 ? 7.369 5.322 16.701 1.00 90.12 164 ARG A O 1
ATOM 1238 N N . LEU A 1 165 ? 6.625 4.043 14.997 1.00 94.69 165 LEU A N 1
ATOM 1239 C CA . LEU A 1 165 ? 5.280 4.606 15.001 1.00 94.69 165 LEU A CA 1
ATOM 1240 C C . LEU A 1 165 ? 4.529 4.286 16.301 1.00 94.69 165 LEU A C 1
ATOM 1242 O O . LEU A 1 165 ? 3.907 5.178 16.861 1.00 94.69 165 LEU A O 1
ATOM 1246 N N . ASP A 1 166 ? 4.639 3.061 16.819 1.00 91.56 166 ASP A N 1
ATOM 1247 C CA . ASP A 1 166 ? 4.038 2.664 18.099 1.00 91.56 166 ASP A CA 1
ATOM 1248 C C . ASP A 1 166 ? 4.533 3.554 19.246 1.00 91.56 166 ASP A C 1
ATOM 1250 O O . ASP A 1 166 ? 3.734 4.073 20.022 1.00 91.56 166 ASP A O 1
ATOM 1254 N N . ARG A 1 167 ? 5.850 3.793 19.316 1.00 92.06 167 ARG A N 1
ATOM 1255 C CA . ARG A 1 167 ? 6.455 4.697 20.306 1.00 92.06 167 ARG A CA 1
ATOM 1256 C C . ARG A 1 167 ? 5.986 6.140 20.149 1.00 92.06 167 ARG A C 1
ATOM 1258 O O . ARG A 1 167 ? 5.763 6.814 21.148 1.00 92.06 167 ARG A O 1
ATOM 1265 N N . TYR A 1 168 ? 5.828 6.621 18.916 1.00 93.69 168 TYR A N 1
ATOM 1266 C CA . TYR A 1 168 ? 5.277 7.953 18.659 1.00 93.69 168 TYR A CA 1
ATOM 1267 C C . TYR A 1 168 ? 3.825 8.062 19.139 1.00 93.69 168 TYR A C 1
ATOM 1269 O O . TYR A 1 168 ? 3.484 8.997 19.857 1.00 93.69 168 TYR A O 1
ATOM 1277 N N . LEU A 1 169 ? 2.985 7.076 18.812 1.00 89.38 169 LEU A N 1
ATOM 1278 C CA . LEU A 1 169 ? 1.586 7.033 19.247 1.00 89.38 169 LEU A CA 1
ATOM 1279 C C . LEU A 1 169 ? 1.447 6.884 20.771 1.00 89.38 169 LEU A C 1
ATOM 1281 O O . LEU A 1 169 ? 0.460 7.350 21.334 1.00 89.38 169 LEU A O 1
ATOM 1285 N N . GLY A 1 170 ? 2.433 6.271 21.433 1.00 91.81 170 GLY A N 1
ATOM 1286 C CA . GLY A 1 170 ? 2.539 6.196 22.893 1.00 91.81 170 GLY A CA 1
ATOM 1287 C C . GLY A 1 170 ? 3.098 7.455 23.569 1.00 91.81 170 GLY A C 1
ATOM 1288 O O . GLY A 1 170 ? 3.082 7.531 24.793 1.00 91.81 170 GLY A O 1
ATOM 1289 N N . GLY A 1 171 ? 3.576 8.442 22.802 1.00 91.38 171 GLY A N 1
ATOM 1290 C CA . GLY A 1 171 ? 4.170 9.677 23.328 1.00 91.38 171 GLY A CA 1
ATOM 1291 C C . GLY A 1 171 ? 5.650 9.572 23.725 1.00 91.38 171 GLY A C 1
ATOM 1292 O O . GLY A 1 171 ? 6.199 10.519 24.282 1.00 91.38 171 GLY A O 1
ATOM 1293 N N . ASP A 1 172 ? 6.325 8.461 23.416 1.00 89.56 172 ASP A N 1
ATOM 1294 C CA . ASP A 1 172 ? 7.714 8.203 23.828 1.00 89.56 172 ASP A CA 1
ATOM 1295 C C . ASP A 1 172 ? 8.761 8.895 22.943 1.00 89.56 172 ASP A C 1
ATOM 1297 O O . ASP A 1 172 ? 9.940 8.982 23.304 1.00 89.56 172 ASP A O 1
ATOM 1301 N N . THR A 1 173 ? 8.399 9.262 21.712 1.00 91.19 173 THR A N 1
ATOM 1302 C CA . THR A 1 173 ? 9.346 9.801 20.730 1.00 91.19 173 THR A CA 1
ATOM 1303 C C . THR A 1 173 ? 8.647 10.652 19.677 1.00 91.19 173 THR A C 1
ATOM 1305 O O . THR A 1 173 ? 7.476 10.439 19.379 1.00 91.19 173 THR A O 1
ATOM 1308 N N . ALA A 1 174 ? 9.372 11.602 19.089 1.00 91.06 174 ALA A N 1
ATOM 1309 C CA . ALA A 1 174 ? 8.885 12.362 17.945 1.00 91.06 174 ALA A CA 1
ATOM 1310 C C . ALA A 1 174 ? 8.995 11.541 16.648 1.00 91.06 174 ALA A C 1
ATOM 1312 O O . ALA A 1 174 ? 9.875 10.688 16.502 1.00 91.06 174 ALA A O 1
ATOM 1313 N N . LEU A 1 175 ? 8.115 11.825 15.687 1.00 91.62 175 LEU A N 1
ATOM 1314 C CA . LEU A 1 175 ? 8.217 11.262 14.346 1.00 91.62 175 LEU A CA 1
ATOM 1315 C C . LEU A 1 175 ? 9.337 11.992 13.568 1.00 91.62 175 LEU A C 1
ATOM 1317 O O . LEU A 1 175 ? 9.402 13.216 13.659 1.00 91.62 175 LEU A O 1
ATOM 1321 N N . PRO A 1 176 ? 10.215 11.295 12.818 1.00 92.81 176 PRO A N 1
ATOM 1322 C CA . PRO A 1 176 ? 11.259 11.951 12.030 1.00 92.81 176 PRO A CA 1
ATOM 1323 C C . PRO A 1 176 ? 10.678 12.897 10.971 1.00 92.81 176 PRO A C 1
ATOM 1325 O O . PRO A 1 176 ? 9.679 12.561 10.331 1.00 92.81 176 PRO A O 1
ATOM 1328 N N . ASP A 1 177 ? 11.350 14.022 10.713 1.00 93.81 177 ASP A N 1
ATOM 1329 C CA . ASP A 1 177 ? 10.940 14.994 9.683 1.00 93.81 177 ASP A CA 1
ATOM 1330 C C . ASP A 1 177 ? 10.849 14.366 8.283 1.00 93.81 177 ASP A C 1
ATOM 1332 O O . ASP A 1 177 ? 9.973 14.714 7.487 1.00 93.81 177 ASP A O 1
ATOM 1336 N N . GLU A 1 178 ? 11.726 13.400 7.992 1.00 92.62 178 GLU A N 1
ATOM 1337 C CA . GLU A 1 178 ? 11.672 12.596 6.769 1.00 92.62 178 GLU A CA 1
ATOM 1338 C C . GLU A 1 178 ? 10.323 11.876 6.647 1.00 92.62 178 GLU A C 1
ATOM 1340 O O . GLU A 1 178 ? 9.669 11.958 5.611 1.00 92.62 178 GLU A O 1
ATOM 1345 N N . THR A 1 179 ? 9.871 11.226 7.719 1.00 95.81 179 THR A N 1
ATOM 1346 C CA . THR A 1 179 ? 8.615 10.474 7.743 1.00 95.81 179 THR A CA 1
ATOM 1347 C C . THR A 1 179 ? 7.405 11.397 7.644 1.00 95.81 179 THR A C 1
ATOM 1349 O O . THR A 1 179 ? 6.451 11.081 6.936 1.00 95.81 179 THR A O 1
ATOM 1352 N N . VAL A 1 180 ? 7.441 12.560 8.300 1.00 95.69 180 VAL A N 1
ATOM 1353 C CA . VAL A 1 180 ? 6.401 13.591 8.148 1.00 95.69 180 VAL A CA 1
ATOM 1354 C C . VAL A 1 180 ? 6.300 14.031 6.686 1.00 95.69 180 VAL A C 1
ATOM 1356 O O . VAL A 1 180 ? 5.215 14.020 6.103 1.00 95.69 180 VAL A O 1
ATOM 1359 N N . SER A 1 181 ? 7.441 14.340 6.067 1.00 95.81 181 SER A N 1
ATOM 1360 C CA . SER A 1 181 ? 7.519 14.735 4.656 1.00 95.81 181 SER A CA 1
ATOM 1361 C C . SER A 1 181 ? 7.044 13.617 3.722 1.00 95.81 181 SER A C 1
ATOM 1363 O O . SER A 1 181 ? 6.354 13.874 2.737 1.00 95.81 181 SER A O 1
ATOM 1365 N N . TYR A 1 182 ? 7.369 12.366 4.051 1.00 95.69 182 TYR A N 1
ATOM 1366 C CA . TYR A 1 182 ? 6.949 11.177 3.317 1.00 95.69 182 TYR A CA 1
ATOM 1367 C C . TYR A 1 182 ? 5.423 11.006 3.328 1.00 95.69 182 TYR A C 1
ATOM 1369 O O . TYR A 1 182 ? 4.812 10.798 2.277 1.00 95.69 182 TYR A O 1
ATOM 1377 N N . VAL A 1 183 ? 4.790 11.150 4.498 1.00 96.62 183 VAL A N 1
ATOM 1378 C CA . VAL A 1 183 ? 3.326 11.103 4.633 1.00 96.62 183 VAL A CA 1
ATOM 1379 C C . VAL A 1 183 ? 2.675 12.204 3.795 1.00 96.62 183 VAL A C 1
ATOM 1381 O O . VAL A 1 183 ? 1.785 11.906 2.995 1.00 96.62 183 VAL A O 1
ATOM 1384 N N . ALA A 1 184 ? 3.154 13.444 3.923 1.00 94.69 184 ALA A N 1
ATOM 1385 C CA . ALA A 1 184 ? 2.626 14.592 3.189 1.00 94.69 184 ALA A CA 1
ATOM 1386 C C . ALA A 1 184 ? 2.730 14.418 1.663 1.00 94.69 184 ALA A C 1
ATOM 1388 O O . ALA A 1 184 ? 1.816 14.792 0.928 1.00 94.69 184 ALA A O 1
ATOM 1389 N N . ALA A 1 185 ? 3.817 13.813 1.176 1.00 94.00 185 ALA A N 1
ATOM 1390 C CA . ALA A 1 185 ? 4.045 13.599 -0.251 1.00 94.00 185 ALA A CA 1
ATOM 1391 C C . ALA A 1 185 ? 3.127 12.526 -0.866 1.00 94.00 185 ALA A C 1
ATOM 1393 O O . ALA A 1 185 ? 2.740 12.634 -2.034 1.00 94.00 185 ALA A O 1
ATOM 1394 N N . ILE A 1 186 ? 2.784 11.476 -0.111 1.00 95.75 186 ILE A N 1
ATOM 1395 C CA . ILE A 1 186 ? 2.033 10.328 -0.643 1.00 95.75 186 ILE A CA 1
ATOM 1396 C C . ILE A 1 186 ? 0.533 10.436 -0.380 1.00 95.75 186 ILE A C 1
ATOM 1398 O O . ILE A 1 186 ? -0.248 10.017 -1.238 1.00 95.75 186 ILE A O 1
ATOM 1402 N N . ALA A 1 187 ? 0.113 10.989 0.763 1.00 93.56 187 ALA A N 1
ATOM 1403 C CA . ALA A 1 187 ? -1.289 10.988 1.179 1.00 93.56 187 ALA A CA 1
ATOM 1404 C C . ALA A 1 187 ? -2.268 11.546 0.119 1.00 93.56 187 ALA A C 1
ATOM 1406 O O . ALA A 1 187 ? -3.280 10.885 -0.133 1.00 93.56 187 ALA A O 1
ATOM 1407 N N . PRO A 1 188 ? -1.966 12.645 -0.609 1.00 90.12 188 PRO A N 1
ATOM 1408 C CA . PRO A 1 188 ? -2.833 13.125 -1.692 1.00 90.12 188 PRO A CA 1
ATOM 1409 C C . PRO A 1 188 ? -3.032 12.103 -2.826 1.00 90.12 188 PRO A C 1
ATOM 1411 O O . PRO A 1 188 ? -4.072 12.073 -3.483 1.00 90.12 188 PRO A O 1
ATOM 1414 N N . GLY A 1 189 ? -2.048 11.227 -3.054 1.00 86.69 189 GLY A N 1
ATOM 1415 C CA . GLY A 1 189 ? -2.096 10.164 -4.059 1.00 86.69 189 GLY A CA 1
ATOM 1416 C C . GLY A 1 189 ? -2.955 8.955 -3.673 1.00 86.69 189 GLY A C 1
ATOM 1417 O O . GLY A 1 189 ? -3.169 8.077 -4.513 1.00 86.69 189 GLY A O 1
ATOM 1418 N N . LEU A 1 190 ? -3.460 8.888 -2.435 1.00 89.25 190 LEU A N 1
ATOM 1419 C CA . LEU A 1 190 ? -4.289 7.773 -1.966 1.00 89.25 190 LEU A CA 1
ATOM 1420 C C . LEU A 1 190 ? -5.746 7.848 -2.447 1.00 89.25 190 LEU A C 1
ATOM 1422 O O . LEU A 1 190 ? -6.413 6.808 -2.487 1.00 89.25 190 LEU A O 1
ATOM 1426 N N . GLY A 1 191 ? -6.209 9.026 -2.875 1.00 84.62 191 GLY A N 1
ATOM 1427 C CA . GLY A 1 191 ? -7.592 9.293 -3.284 1.00 84.62 191 GLY A CA 1
ATOM 1428 C C . GLY A 1 191 ? -8.453 9.872 -2.155 1.00 84.62 191 GLY A C 1
ATOM 1429 O O . GLY A 1 191 ? -8.206 9.617 -0.980 1.00 84.62 191 GLY A O 1
ATOM 1430 N N . ALA A 1 192 ? -9.471 10.656 -2.524 1.00 77.50 192 ALA A N 1
ATOM 1431 C CA . ALA A 1 192 ? -10.346 11.372 -1.585 1.00 77.50 192 ALA A CA 1
ATOM 1432 C C . ALA A 1 192 ? -11.326 10.462 -0.815 1.00 77.50 192 ALA A C 1
ATOM 1434 O O . ALA A 1 192 ? -11.954 10.888 0.146 1.00 77.50 192 ALA A O 1
ATOM 1435 N N . ASP A 1 193 ? -11.470 9.212 -1.246 1.00 74.75 193 ASP A N 1
ATOM 1436 C CA . ASP A 1 193 ? -12.309 8.181 -0.634 1.00 74.75 193 ASP A CA 1
ATOM 1437 C C . ASP A 1 193 ? -11.645 7.491 0.568 1.00 74.75 193 ASP A C 1
ATOM 1439 O O . ASP A 1 193 ? -12.283 6.696 1.257 1.00 74.75 193 ASP A O 1
ATOM 1443 N N . VAL A 1 194 ? -10.368 7.778 0.829 1.00 77.94 194 VAL A N 1
ATOM 1444 C CA . VAL A 1 194 ? -9.624 7.183 1.939 1.00 77.94 194 VAL A CA 1
ATOM 1445 C C . VAL A 1 194 ? -9.753 8.083 3.166 1.00 77.94 194 VAL A C 1
ATOM 1447 O O . VAL A 1 194 ? -9.224 9.194 3.147 1.00 77.94 194 VAL A O 1
ATOM 1450 N N . PRO A 1 195 ? -10.405 7.633 4.253 1.00 79.12 195 PRO A N 1
ATOM 1451 C CA . PRO A 1 195 ? -10.502 8.438 5.461 1.00 79.12 195 PRO A CA 1
ATOM 1452 C C . PRO A 1 195 ? -9.108 8.637 6.063 1.00 79.12 195 PRO A C 1
ATOM 1454 O O . PRO A 1 195 ? -8.445 7.675 6.457 1.00 79.12 195 PRO A O 1
ATOM 1457 N N . LEU A 1 196 ? -8.674 9.895 6.124 1.00 84.94 196 LEU A N 1
ATOM 1458 C CA . LEU A 1 196 ? -7.484 10.319 6.854 1.00 84.94 196 LEU A CA 1
ATOM 1459 C C . LEU A 1 196 ? -7.903 10.578 8.297 1.00 84.94 196 LEU A C 1
ATOM 1461 O O . LEU A 1 196 ? -8.705 11.469 8.565 1.00 84.94 196 LEU A O 1
ATOM 1465 N N . SER A 1 197 ? -7.420 9.759 9.223 1.00 78.62 197 SER A N 1
ATOM 1466 C CA . SER A 1 197 ? -7.882 9.784 10.610 1.00 78.62 197 SER A CA 1
ATOM 1467 C C . SER A 1 197 ? -6.738 9.590 11.600 1.00 78.62 197 SER A C 1
ATOM 1469 O O . SER A 1 197 ? -5.635 9.175 11.242 1.00 78.62 197 SER A O 1
ATOM 1471 N N . GLY A 1 198 ? -7.017 9.906 12.863 1.00 83.88 198 GLY A N 1
ATOM 1472 C CA . GLY A 1 198 ? -6.060 9.766 13.953 1.00 83.88 198 GLY A CA 1
ATOM 1473 C C . GLY A 1 198 ? -4.978 10.856 13.985 1.00 83.88 198 GLY A C 1
ATOM 1474 O O . GLY A 1 198 ? -5.031 11.818 13.216 1.00 83.88 198 GLY A O 1
ATOM 1475 N N . PRO A 1 199 ? -3.982 10.710 14.879 1.00 82.75 199 PRO A N 1
ATOM 1476 C CA . PRO A 1 199 ? -2.996 11.755 15.172 1.00 82.75 199 PRO A CA 1
ATOM 1477 C C . PRO A 1 199 ? -2.147 12.188 13.973 1.00 82.75 199 PRO A C 1
ATOM 1479 O O . PRO A 1 199 ? -1.679 13.319 13.931 1.00 82.75 199 PRO A O 1
ATOM 1482 N N . LEU A 1 200 ? -1.966 11.312 12.979 1.00 87.44 200 LEU A N 1
ATOM 1483 C CA . LEU A 1 200 ? -1.151 11.605 11.797 1.00 87.44 200 LEU A CA 1
ATOM 1484 C C . LEU A 1 200 ? -1.916 12.311 10.671 1.00 87.44 200 LEU A C 1
ATOM 1486 O O . LEU A 1 200 ? -1.290 12.703 9.688 1.00 87.44 200 LEU A O 1
ATOM 1490 N N . ALA A 1 201 ? -3.237 12.493 10.787 1.00 86.31 201 ALA A N 1
ATOM 1491 C CA . ALA A 1 201 ? -4.031 13.175 9.762 1.00 86.31 201 ALA A CA 1
ATOM 1492 C C . ALA A 1 201 ? -3.516 14.599 9.477 1.00 86.31 201 ALA A C 1
ATOM 1494 O O . ALA A 1 201 ? -3.524 15.032 8.328 1.00 86.31 201 ALA A O 1
ATOM 1495 N N . VAL A 1 202 ? -2.968 15.274 10.494 1.00 85.94 202 VAL A N 1
ATOM 1496 C CA . VAL A 1 202 ? -2.354 16.608 10.381 1.00 85.94 202 VAL A CA 1
ATOM 1497 C C . VAL A 1 202 ? -1.192 16.665 9.382 1.00 85.94 202 VAL A C 1
ATOM 1499 O O . VAL A 1 202 ? -0.961 17.700 8.773 1.00 85.94 202 VAL A O 1
ATOM 1502 N N . TYR A 1 203 ? -0.472 15.559 9.174 1.00 86.19 203 TYR A N 1
ATOM 1503 C CA . TYR A 1 203 ? 0.651 15.508 8.232 1.00 86.19 203 TYR A CA 1
ATOM 1504 C C . TYR A 1 203 ? 0.215 15.180 6.803 1.00 86.19 203 TYR A C 1
ATOM 1506 O O . TYR A 1 203 ? 0.997 15.333 5.870 1.00 86.19 203 TYR A O 1
ATOM 1514 N N . ALA A 1 204 ? -1.014 14.699 6.623 1.00 81.81 204 ALA A N 1
ATOM 1515 C CA . ALA A 1 204 ? -1.558 14.340 5.320 1.00 81.81 204 ALA A CA 1
ATOM 1516 C C . ALA A 1 204 ? -2.313 15.498 4.648 1.00 81.81 204 ALA A C 1
ATOM 1518 O O . ALA A 1 204 ? -2.517 15.460 3.434 1.00 81.81 204 ALA A O 1
ATOM 1519 N N . ASP A 1 205 ? -2.705 16.517 5.415 1.00 68.25 205 ASP A N 1
ATOM 1520 C CA . ASP A 1 205 ? -3.387 17.705 4.913 1.00 68.25 205 ASP A CA 1
ATOM 1521 C C . ASP A 1 205 ? -2.395 18.856 4.699 1.00 68.25 205 ASP A C 1
ATOM 1523 O O . ASP A 1 205 ? -1.950 19.519 5.632 1.00 68.25 205 ASP A O 1
ATOM 1527 N N . THR A 1 206 ? -2.033 19.098 3.441 1.00 55.16 206 THR A N 1
ATOM 1528 C CA . THR A 1 206 ? -1.283 20.298 3.032 1.00 55.16 206 THR A CA 1
ATOM 1529 C C . THR A 1 206 ? -2.165 21.282 2.253 1.00 55.16 206 THR A C 1
ATOM 1531 O O . THR A 1 206 ? -1.659 22.185 1.587 1.00 55.16 206 THR A O 1
ATOM 1534 N N . GLY A 1 207 ? -3.494 21.141 2.347 1.00 45.47 207 GLY A N 1
ATOM 1535 C CA . GLY A 1 207 ? -4.478 21.846 1.530 1.00 45.47 207 GLY A CA 1
ATOM 1536 C C . GLY A 1 207 ? -5.546 22.601 2.325 1.00 45.47 207 GLY A C 1
ATOM 1537 O O . GLY A 1 207 ? -6.728 22.359 2.124 1.00 45.47 207 GLY A O 1
ATOM 1538 N N . GLY A 1 208 ? -5.140 23.597 3.121 1.00 42.22 208 GLY A N 1
ATOM 1539 C CA . GLY A 1 208 ? -5.973 24.776 3.402 1.00 42.22 208 GLY A CA 1
ATOM 1540 C C . GLY A 1 208 ? -7.089 24.626 4.443 1.00 42.22 208 GLY A C 1
ATOM 1541 O O . GLY A 1 208 ? -8.264 24.773 4.126 1.00 42.22 208 GLY A O 1
ATOM 1542 N N . GLY A 1 209 ? -6.717 24.489 5.711 1.00 34.00 209 GLY A N 1
ATOM 1543 C CA . GLY A 1 209 ? -7.615 24.710 6.843 1.00 34.00 209 GLY A CA 1
ATOM 1544 C C . GLY A 1 209 ? -6.853 24.519 8.142 1.00 34.00 209 GLY A C 1
ATOM 1545 O O . GLY A 1 209 ? -6.618 23.392 8.549 1.00 34.00 209 GLY A O 1
ATOM 1546 N N . GLY A 1 210 ? -6.402 25.615 8.759 1.00 38.88 210 GLY A N 1
ATOM 1547 C CA . GLY A 1 210 ? -5.587 25.557 9.971 1.00 38.88 210 GLY A CA 1
ATOM 1548 C C . GLY A 1 210 ? -6.231 24.686 11.049 1.00 38.88 210 GLY A C 1
ATOM 1549 O O . GLY A 1 210 ? -7.328 24.983 11.516 1.00 38.88 210 GLY A O 1
ATOM 1550 N N . VAL A 1 211 ? -5.529 23.632 11.454 1.00 37.34 211 VAL A N 1
ATOM 1551 C CA . VAL A 1 211 ? -5.871 22.836 12.631 1.00 37.34 211 VAL A CA 1
ATOM 1552 C C . VAL A 1 211 ? -4.888 23.193 13.735 1.00 37.34 211 VAL A C 1
ATOM 1554 O O . VAL A 1 211 ? -3.681 22.990 13.612 1.00 37.34 211 VAL A O 1
ATOM 1557 N N . VAL A 1 212 ? -5.426 23.762 14.812 1.00 35.56 212 VAL A N 1
ATOM 1558 C CA . VAL A 1 212 ? -4.744 23.868 16.102 1.00 35.56 212 VAL A CA 1
ATOM 1559 C C . VAL A 1 212 ? -4.361 22.451 16.526 1.00 35.56 212 VAL A C 1
ATOM 1561 O O . VAL A 1 212 ? -5.209 21.558 16.528 1.00 35.56 212 VAL A O 1
ATOM 1564 N N . ALA A 1 213 ? -3.084 22.239 16.846 1.00 37.06 213 ALA A N 1
ATOM 1565 C CA . ALA A 1 213 ? -2.605 20.968 17.372 1.00 37.06 213 ALA A CA 1
ATOM 1566 C C . ALA A 1 213 ? -3.419 20.589 18.626 1.00 37.06 213 ALA A C 1
ATOM 1568 O O . ALA A 1 213 ? -3.536 21.426 19.526 1.00 37.06 213 ALA A O 1
ATOM 1569 N N . PRO A 1 214 ? -3.988 19.374 18.724 1.00 39.06 214 PRO A N 1
ATOM 1570 C CA . PRO A 1 214 ? -4.548 18.920 19.984 1.00 39.06 214 PRO A CA 1
ATOM 1571 C C . PRO A 1 214 ? -3.412 18.758 21.001 1.00 39.06 214 PRO A C 1
ATOM 1573 O O . PRO A 1 214 ? -2.393 18.124 20.723 1.00 39.06 214 PRO A O 1
ATOM 1576 N N . GLU A 1 215 ? -3.600 19.365 22.170 1.00 32.84 215 GLU A N 1
ATOM 1577 C CA . GLU A 1 215 ? -2.764 19.171 23.352 1.00 32.84 215 GLU A CA 1
ATOM 1578 C C . GLU A 1 215 ? -2.643 17.663 23.658 1.00 32.84 215 GLU A C 1
ATOM 1580 O O . GLU A 1 215 ? -3.637 16.937 23.527 1.00 32.84 215 GLU A O 1
ATOM 1585 N N . PRO A 1 216 ? -1.445 17.152 24.007 1.00 37.28 216 PRO A N 1
ATOM 1586 C CA . PRO A 1 216 ? -1.260 15.734 24.282 1.00 37.28 216 PRO A CA 1
ATOM 1587 C C . PRO A 1 216 ? -2.191 15.291 25.414 1.00 37.28 216 PRO A C 1
ATOM 1589 O O . PRO A 1 216 ? -2.221 15.891 26.488 1.00 37.28 216 PRO A O 1
ATOM 1592 N N . ALA A 1 217 ? -2.953 14.225 25.163 1.00 37.62 217 ALA A N 1
ATOM 1593 C CA . ALA A 1 217 ? -3.820 13.632 26.168 1.00 37.62 217 ALA A CA 1
ATOM 1594 C C . ALA A 1 217 ? -2.993 13.234 27.408 1.00 37.62 217 ALA A C 1
ATOM 1596 O O . ALA A 1 217 ? -1.914 12.651 27.255 1.00 37.62 217 ALA A O 1
ATOM 1597 N N . PRO A 1 218 ? -3.476 13.518 28.633 1.00 38.44 218 PRO A N 1
ATOM 1598 C CA . PRO A 1 218 ? -2.796 13.074 29.839 1.00 38.44 218 PRO A CA 1
ATOM 1599 C C . PRO A 1 218 ? -2.723 11.538 29.858 1.00 38.44 218 PRO A C 1
ATOM 1601 O O . PRO A 1 218 ? -3.678 10.873 29.437 1.00 38.44 218 PRO A O 1
ATOM 1604 N N . PRO A 1 219 ? -1.609 10.953 30.333 1.00 39.34 219 PRO A N 1
ATOM 1605 C CA . PRO A 1 219 ? -1.431 9.509 30.332 1.00 39.34 219 PRO A CA 1
ATOM 1606 C C . PRO A 1 219 ? -2.520 8.828 31.178 1.00 39.34 219 PRO A C 1
ATOM 1608 O O . PRO A 1 219 ? -2.894 9.350 32.235 1.00 39.34 219 PRO A O 1
ATOM 1611 N N . PRO A 1 220 ? -3.027 7.653 30.760 1.00 34.75 220 PRO A N 1
ATOM 1612 C CA . PRO A 1 220 ? -3.973 6.901 31.567 1.00 34.75 220 PRO A CA 1
ATOM 1613 C C . PRO A 1 220 ? -3.291 6.480 32.871 1.00 34.75 220 PRO A C 1
ATOM 1615 O O . PRO A 1 220 ? -2.217 5.876 32.859 1.00 34.75 220 PRO A O 1
ATOM 1618 N N . LEU A 1 221 ? -3.918 6.798 34.006 1.00 35.50 221 LEU A N 1
ATOM 1619 C CA . LEU A 1 221 ? -3.477 6.315 35.311 1.00 35.50 221 LEU A CA 1
ATOM 1620 C C . LEU A 1 221 ? -3.488 4.784 35.288 1.00 35.50 221 LEU A C 1
ATOM 1622 O O . LEU A 1 221 ? -4.545 4.154 35.225 1.00 35.50 221 LEU A O 1
ATOM 1626 N N . ALA A 1 222 ? -2.296 4.191 35.312 1.00 34.16 222 ALA A N 1
ATOM 1627 C CA . ALA A 1 222 ? -2.128 2.754 35.385 1.00 34.16 222 ALA A CA 1
ATOM 1628 C C . ALA A 1 222 ? -2.776 2.226 36.672 1.00 34.16 222 ALA A C 1
ATOM 1630 O O . ALA A 1 222 ? -2.339 2.511 37.789 1.00 34.16 222 ALA A O 1
ATOM 1631 N N . ALA A 1 223 ? -3.814 1.414 36.502 1.00 36.03 223 ALA A N 1
ATOM 1632 C CA . ALA A 1 223 ? -4.367 0.579 37.549 1.00 36.03 223 ALA A CA 1
ATOM 1633 C C . ALA A 1 223 ? -3.413 -0.598 37.825 1.00 36.03 223 ALA A C 1
ATOM 1635 O O . ALA A 1 223 ? -3.649 -1.708 37.365 1.00 36.03 223 ALA A O 1
ATOM 1636 N N . SER A 1 224 ? -2.332 -0.365 38.574 1.00 32.50 224 SER A N 1
ATOM 1637 C CA . SER A 1 224 ? -1.695 -1.400 39.403 1.00 32.50 224 SER A CA 1
ATOM 1638 C C . SER A 1 224 ? -0.679 -0.791 40.373 1.00 32.50 224 SER A C 1
ATOM 1640 O O . SER A 1 224 ? 0.403 -0.391 39.955 1.00 32.50 224 SER A O 1
ATOM 1642 N N . ALA A 1 225 ? -1.004 -0.778 41.666 1.00 31.17 225 ALA A N 1
ATOM 1643 C CA . ALA A 1 225 ? -0.053 -1.026 42.758 1.00 31.17 225 ALA A CA 1
ATOM 1644 C C . ALA A 1 225 ? -0.802 -1.038 44.100 1.00 31.17 225 ALA A C 1
ATOM 1646 O O . ALA A 1 225 ? -0.681 -0.138 44.926 1.00 31.17 225 ALA A O 1
ATOM 1647 N N . PHE A 1 226 ? -1.573 -2.096 44.342 1.00 33.25 226 PHE A N 1
ATOM 1648 C CA . PHE A 1 226 ? -1.874 -2.512 45.708 1.00 33.25 226 PHE A CA 1
ATOM 1649 C C . PHE A 1 226 ? -0.666 -3.321 46.206 1.00 33.25 226 PHE A C 1
ATOM 1651 O O . PHE A 1 226 ? -0.670 -4.539 46.104 1.00 33.25 226 PHE A O 1
ATOM 1658 N N . ALA A 1 227 ? 0.406 -2.651 46.645 1.00 32.03 227 ALA A N 1
ATOM 1659 C CA . ALA A 1 227 ? 1.497 -3.246 47.431 1.00 32.03 227 ALA A CA 1
ATOM 1660 C C . ALA A 1 227 ? 2.552 -2.191 47.804 1.00 32.03 227 ALA A C 1
ATOM 1662 O O . ALA A 1 227 ? 3.449 -1.915 47.017 1.00 32.03 227 ALA A O 1
ATOM 1663 N N . ALA A 1 228 ? 2.445 -1.629 49.010 1.00 31.95 228 ALA A N 1
ATOM 1664 C CA . ALA A 1 228 ? 3.558 -1.366 49.936 1.00 31.95 228 ALA A CA 1
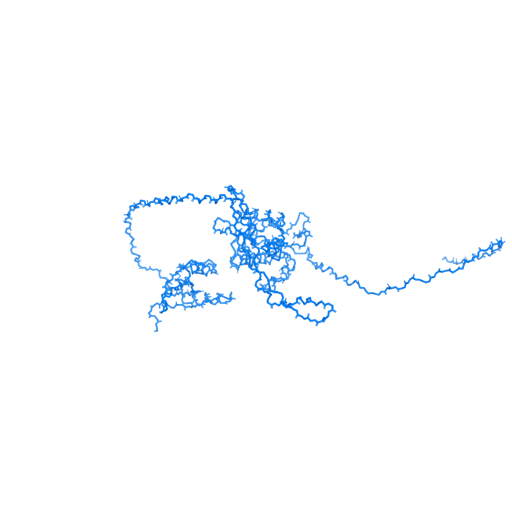ATOM 1665 C C . ALA A 1 228 ? 3.041 -0.490 51.085 1.00 31.95 228 ALA A C 1
ATOM 1667 O O . ALA A 1 228 ? 3.224 0.723 51.127 1.00 31.95 228 ALA A O 1
ATOM 1668 N N . ALA A 1 229 ? 2.362 -1.126 52.036 1.00 33.75 229 ALA A N 1
ATOM 1669 C CA . ALA A 1 229 ? 2.166 -0.531 53.343 1.00 33.75 229 ALA A CA 1
ATOM 1670 C C . ALA A 1 229 ? 3.477 -0.604 54.148 1.00 33.75 229 ALA A C 1
ATOM 1672 O O . ALA A 1 229 ? 4.155 -1.631 54.123 1.00 33.75 229 ALA A O 1
ATOM 1673 N N . ARG A 1 230 ? 3.684 0.435 54.971 1.00 35.69 230 ARG A N 1
ATOM 1674 C CA . ARG A 1 230 ? 4.508 0.520 56.197 1.00 35.69 230 ARG A CA 1
ATOM 1675 C C . ARG A 1 230 ? 5.896 1.159 56.067 1.00 35.69 230 ARG A C 1
ATOM 1677 O O . ARG A 1 230 ? 6.910 0.471 56.063 1.00 35.69 230 ARG A O 1
ATOM 1684 N N . SER A 1 231 ? 5.942 2.484 56.202 1.00 36.34 231 SER A N 1
ATOM 1685 C CA . SER A 1 231 ? 7.024 3.137 56.948 1.00 36.34 231 SER A CA 1
ATOM 1686 C C . SER A 1 231 ? 6.700 3.059 58.447 1.00 36.34 231 SER A C 1
ATOM 1688 O O . SER A 1 231 ? 5.782 3.722 58.927 1.00 36.34 231 SER A O 1
ATOM 1690 N N . GLN A 1 232 ? 7.411 2.199 59.179 1.00 38.03 232 GLN A N 1
ATOM 1691 C CA . GLN A 1 232 ? 7.420 2.187 60.644 1.00 38.03 232 GLN A CA 1
ATOM 1692 C C . GLN A 1 232 ? 8.433 3.232 61.118 1.00 38.03 232 GLN A C 1
ATOM 1694 O O . GLN A 1 232 ? 9.627 3.055 60.893 1.00 38.03 232 GLN A O 1
ATOM 1699 N N . THR A 1 233 ? 7.989 4.289 61.789 1.00 40.12 233 THR A N 1
ATOM 1700 C CA . THR A 1 233 ? 8.876 5.107 62.623 1.00 40.12 233 THR A CA 1
ATOM 1701 C C . THR A 1 233 ? 8.822 4.549 64.046 1.00 40.12 233 THR A C 1
ATOM 1703 O O . THR A 1 233 ? 7.751 4.475 64.648 1.00 40.12 233 THR A O 1
ATOM 1706 N N . ARG A 1 234 ? 9.965 4.065 64.548 1.00 39.75 234 ARG A N 1
ATOM 1707 C CA . ARG A 1 234 ? 10.178 3.698 65.957 1.00 39.75 234 ARG A CA 1
ATOM 1708 C C . ARG A 1 234 ? 10.930 4.840 66.632 1.00 39.75 234 ARG A C 1
ATOM 1710 O O . ARG A 1 234 ? 11.966 5.239 66.112 1.00 39.75 234 ARG A O 1
ATOM 1717 N N . ASP A 1 235 ? 10.455 5.266 67.795 1.00 47.00 235 ASP A N 1
ATOM 1718 C CA . ASP A 1 235 ? 11.228 6.101 68.719 1.00 47.00 235 ASP A CA 1
ATOM 1719 C C . ASP A 1 235 ? 12.125 5.233 69.624 1.00 47.00 235 ASP A C 1
ATOM 1721 O O . ASP A 1 235 ? 11.914 4.021 69.762 1.00 47.00 235 ASP A O 1
ATOM 1725 N N . GLU A 1 236 ? 13.124 5.863 70.254 1.00 52.09 236 GLU A N 1
ATOM 1726 C CA . GLU A 1 236 ? 14.282 5.264 70.955 1.00 52.09 236 GLU A CA 1
ATOM 1727 C C . GLU A 1 236 ? 13.972 4.375 72.182 1.00 52.09 236 GLU A C 1
ATOM 1729 O O . GLU A 1 236 ? 14.888 3.912 72.851 1.00 52.09 236 GLU A O 1
ATOM 1734 N N . ASN A 1 237 ? 12.706 4.047 72.451 1.00 54.16 237 ASN A N 1
ATOM 1735 C CA . ASN A 1 237 ? 12.301 3.077 73.480 1.00 54.16 237 ASN A CA 1
ATOM 1736 C C . ASN A 1 237 ? 11.390 1.944 72.956 1.00 54.16 237 ASN A C 1
ATOM 1738 O O . ASN A 1 237 ? 10.745 1.249 73.737 1.00 54.16 237 ASN A O 1
ATOM 1742 N N . GLY A 1 238 ? 11.344 1.704 71.639 1.00 53.09 238 GLY A N 1
ATOM 1743 C CA . GLY A 1 238 ? 10.862 0.428 71.086 1.00 53.09 238 GLY A CA 1
ATOM 1744 C C . GLY A 1 238 ? 9.353 0.145 71.175 1.00 53.09 238 GLY A C 1
ATOM 1745 O O . GLY A 1 238 ? 8.954 -1.004 70.994 1.00 53.09 238 GLY A O 1
ATOM 1746 N N . GLY A 1 239 ? 8.504 1.154 71.394 1.00 38.12 239 GLY A N 1
ATOM 1747 C CA . GLY A 1 239 ? 7.038 1.034 71.358 1.00 38.12 239 GLY A CA 1
ATOM 1748 C C . GLY A 1 239 ? 6.418 1.716 70.130 1.00 38.12 239 GLY A C 1
ATOM 1749 O O . GLY A 1 239 ? 6.806 2.825 69.781 1.00 38.12 239 GLY A O 1
ATOM 1750 N N . SER A 1 240 ? 5.461 1.064 69.459 1.00 37.53 240 SER A N 1
ATOM 1751 C CA . SER A 1 240 ? 4.734 1.611 68.298 1.00 37.53 240 SER A CA 1
ATOM 1752 C C . SER A 1 240 ? 3.481 2.368 68.755 1.00 37.53 240 SER A C 1
ATOM 1754 O O . SER A 1 240 ? 2.632 1.780 69.423 1.00 37.53 240 SER A O 1
ATOM 1756 N N . VAL A 1 241 ? 3.347 3.649 68.390 1.00 39.50 241 VAL A N 1
ATOM 1757 C CA . VAL A 1 241 ? 2.150 4.470 68.655 1.00 39.50 241 VAL A CA 1
ATOM 1758 C C . VAL A 1 241 ? 1.499 4.925 67.344 1.00 39.50 241 VAL A C 1
ATOM 1760 O O . VAL A 1 241 ? 2.177 5.391 66.432 1.00 39.50 241 VAL A O 1
ATOM 1763 N N . ILE A 1 242 ? 0.175 4.765 67.237 1.00 37.44 242 ILE A N 1
ATOM 1764 C CA . ILE A 1 242 ? -0.642 5.275 66.125 1.00 37.44 242 ILE A CA 1
ATOM 1765 C C . ILE A 1 242 ? -1.075 6.695 66.496 1.00 37.44 242 ILE A C 1
ATOM 1767 O O . ILE A 1 242 ? -1.883 6.875 67.405 1.00 37.44 242 ILE A O 1
ATOM 1771 N N . ALA A 1 243 ? -0.532 7.702 65.811 1.00 39.94 243 ALA A N 1
ATOM 1772 C CA . ALA A 1 243 ? -0.961 9.086 65.969 1.00 39.94 243 ALA A CA 1
ATOM 1773 C C . ALA A 1 243 ? -2.196 9.354 65.096 1.00 39.94 243 ALA A C 1
ATOM 1775 O O . ALA A 1 243 ? -2.153 9.204 63.876 1.00 39.94 243 ALA A O 1
ATOM 1776 N N . MET A 1 244 ? -3.292 9.761 65.732 1.00 37.41 244 MET A N 1
ATOM 1777 C CA . MET A 1 244 ? -4.514 10.237 65.089 1.00 37.41 244 MET A CA 1
ATOM 1778 C C . MET A 1 244 ? -4.702 11.699 65.505 1.00 37.41 244 MET A C 1
ATOM 1780 O O . MET A 1 244 ? -4.747 11.984 66.699 1.00 37.41 244 MET A O 1
ATOM 1784 N N . ALA A 1 245 ? -4.763 12.623 64.545 1.00 35.62 245 ALA A N 1
ATOM 1785 C CA . ALA A 1 245 ? -5.015 14.049 64.782 1.00 35.62 245 ALA A CA 1
ATOM 1786 C C . ALA A 1 245 ? -5.507 14.728 63.475 1.00 35.62 245 ALA A C 1
ATOM 1788 O O . ALA A 1 245 ? -5.345 14.143 62.405 1.00 35.62 245 ALA A O 1
ATOM 1789 N N . PRO A 1 246 ? -6.079 15.946 63.514 1.00 37.91 246 PRO A N 1
ATOM 1790 C CA . PRO A 1 246 ? -7.473 16.198 63.885 1.00 37.91 246 PRO A CA 1
ATOM 1791 C C . PRO A 1 246 ? -8.244 17.011 62.816 1.00 37.91 246 PRO A C 1
ATOM 1793 O O . PRO A 1 246 ? -7.673 17.576 61.889 1.00 37.91 246 PRO A O 1
ATOM 1796 N N . ILE A 1 247 ? -9.568 17.093 62.984 1.00 42.72 247 ILE A N 1
ATOM 1797 C CA . ILE A 1 247 ? -10.478 17.966 62.224 1.00 42.72 247 ILE A CA 1
ATOM 1798 C C . ILE A 1 247 ? -10.316 19.414 62.707 1.00 42.72 247 ILE A C 1
ATOM 1800 O O . ILE A 1 247 ? -10.579 19.678 63.878 1.00 42.72 247 ILE A O 1
ATOM 1804 N N . VAL A 1 248 ? -9.969 20.347 61.810 1.00 34.97 248 VAL A N 1
ATOM 1805 C CA . VAL A 1 248 ? -10.162 21.802 61.981 1.00 34.97 248 VAL A CA 1
ATOM 1806 C C . VAL A 1 248 ? -10.454 22.449 60.618 1.00 34.97 248 VAL A C 1
ATOM 1808 O O . VAL A 1 248 ? -9.638 22.377 59.703 1.00 34.97 248 VAL A O 1
ATOM 1811 N N . SER A 1 249 ? -11.613 23.106 60.511 1.00 35.78 249 SER A N 1
ATOM 1812 C CA . SER A 1 249 ? -11.927 24.126 59.496 1.00 35.78 249 SER A CA 1
ATOM 1813 C C . SER A 1 249 ? -11.336 25.485 59.878 1.00 35.78 249 SER A C 1
ATOM 1815 O O . SER A 1 249 ? -11.289 25.822 61.062 1.00 35.78 249 SER A O 1
ATOM 1817 N N . PRO A 1 250 ? -11.054 26.326 58.875 1.00 45.72 250 PRO A N 1
ATOM 1818 C CA . PRO A 1 250 ? -11.468 27.728 58.937 1.00 45.72 250 PRO A CA 1
ATOM 1819 C C . PRO A 1 250 ? -12.201 28.180 57.652 1.00 45.72 250 PRO A C 1
ATOM 1821 O O . PRO A 1 250 ? -11.776 27.854 56.547 1.00 45.72 250 PRO A O 1
ATOM 1824 N N . GLY A 1 251 ? -13.296 28.940 57.803 1.00 33.47 251 GLY A N 1
ATOM 1825 C CA . GLY A 1 251 ? -13.774 29.902 56.785 1.00 33.47 251 GLY A CA 1
ATOM 1826 C C . GLY A 1 251 ? -12.951 31.197 56.876 1.00 33.47 251 GLY A C 1
ATOM 1827 O O . GLY A 1 251 ? -12.212 31.361 57.845 1.00 33.47 251 GLY A O 1
ATOM 1828 N N . ASP A 1 252 ? -12.981 32.186 55.985 1.00 34.62 252 ASP A N 1
ATOM 1829 C CA . ASP A 1 252 ? -13.726 32.578 54.765 1.00 34.62 252 ASP A CA 1
ATOM 1830 C C . ASP A 1 252 ? -12.923 33.810 54.202 1.00 34.62 252 ASP A C 1
ATOM 1832 O O . ASP A 1 252 ? -11.868 34.117 54.771 1.00 34.62 252 ASP A O 1
ATOM 1836 N N . PRO A 1 253 ? -13.413 34.708 53.322 1.00 48.31 253 PRO A N 1
ATOM 1837 C CA . PRO A 1 253 ? -13.867 34.642 51.924 1.00 48.31 253 PRO A CA 1
ATOM 1838 C C . PRO A 1 253 ? -12.892 35.370 50.955 1.00 48.31 253 PRO A C 1
ATOM 1840 O O . PRO A 1 253 ? -12.129 36.243 51.368 1.00 48.31 253 PRO A O 1
ATOM 1843 N N . GLY A 1 254 ? -12.973 35.129 49.636 1.00 38.94 254 GLY A N 1
ATOM 1844 C CA . GLY A 1 254 ? -12.404 36.087 48.668 1.00 38.94 254 GLY A CA 1
ATOM 1845 C C . GLY A 1 254 ? -11.912 35.551 47.325 1.00 38.94 254 GLY A C 1
ATOM 1846 O O . GLY A 1 254 ? -10.745 35.729 46.994 1.00 38.94 254 GLY A O 1
ATOM 1847 N N . ALA A 1 255 ? -12.799 34.981 46.514 1.00 41.97 255 ALA A N 1
ATOM 1848 C CA . ALA A 1 255 ? -12.662 35.000 45.058 1.00 41.97 255 ALA A CA 1
ATOM 1849 C C . ALA A 1 255 ? -14.075 34.943 44.454 1.00 41.97 255 ALA A C 1
ATOM 1851 O O . ALA A 1 255 ? -14.868 34.121 44.910 1.00 41.97 255 ALA A O 1
ATOM 1852 N N . PRO A 1 256 ? -14.443 35.819 43.502 1.00 49.50 256 PRO A N 1
ATOM 1853 C CA . PRO A 1 256 ? -15.719 35.688 42.811 1.00 49.50 256 PRO A CA 1
ATOM 1854 C C . PRO A 1 256 ? -15.721 34.398 41.983 1.00 49.50 256 PRO A C 1
ATOM 1856 O O . PRO A 1 256 ? -14.747 34.106 41.286 1.00 49.50 256 PRO A O 1
ATOM 1859 N N . ASP A 1 257 ? -16.815 33.641 42.068 1.00 45.56 257 ASP A N 1
ATOM 1860 C CA . ASP A 1 257 ? -17.063 32.486 41.209 1.00 45.56 257 ASP A CA 1
ATOM 1861 C C . ASP A 1 257 ? -16.949 32.895 39.727 1.00 45.56 257 ASP A C 1
ATOM 1863 O O . ASP A 1 257 ? -17.436 33.969 39.351 1.00 45.56 257 ASP A O 1
ATOM 1867 N N . PRO A 1 258 ? -16.327 32.077 38.859 1.00 46.22 258 PRO A N 1
ATOM 1868 C CA . PRO A 1 258 ? -16.357 32.330 37.428 1.00 46.22 258 PRO A CA 1
ATOM 1869 C C . PRO A 1 258 ? -17.805 32.262 36.929 1.00 46.22 258 PRO A C 1
ATOM 1871 O O . PRO A 1 258 ? -18.525 31.293 37.176 1.00 46.22 258 PRO A O 1
ATOM 1874 N N . GLU A 1 259 ? -18.224 33.315 36.228 1.00 54.69 259 GLU A N 1
ATOM 1875 C CA . GLU A 1 259 ? -19.548 33.437 35.624 1.00 54.69 259 GLU A CA 1
ATOM 1876 C C . GLU A 1 259 ? -19.842 32.220 34.719 1.00 54.69 259 GLU A C 1
ATOM 1878 O O . GLU A 1 259 ? -18.989 31.837 33.908 1.00 54.69 259 GLU A O 1
ATOM 1883 N N . PRO A 1 260 ? -21.019 31.575 34.839 1.00 55.25 260 PRO A N 1
ATOM 1884 C CA . PRO A 1 260 ? -21.377 30.462 33.970 1.00 55.25 260 PRO A CA 1
ATOM 1885 C C . PRO A 1 260 ? -21.469 30.944 32.513 1.00 55.25 260 PRO A C 1
ATOM 1887 O O . PRO A 1 260 ? -21.993 32.031 32.259 1.00 55.25 260 PRO A O 1
ATOM 1890 N N . PRO A 1 261 ? -21.000 30.152 31.530 1.00 53.59 261 PRO A N 1
ATOM 1891 C CA . PRO A 1 261 ? -21.070 30.555 30.134 1.00 53.59 261 PRO A CA 1
ATOM 1892 C C . PRO A 1 261 ? -22.531 30.767 29.705 1.00 53.59 261 PRO A C 1
ATOM 1894 O O . PRO A 1 261 ? -23.422 30.039 30.160 1.00 53.59 261 PRO A O 1
ATOM 1897 N N . PRO A 1 262 ? -22.802 31.738 28.811 1.00 59.25 262 PRO A N 1
ATOM 1898 C CA . PRO A 1 262 ? -24.156 32.014 28.359 1.00 59.25 262 PRO A CA 1
ATOM 1899 C C . PRO A 1 262 ? -24.765 30.780 27.676 1.00 59.25 262 PRO A C 1
ATOM 1901 O O . PRO A 1 262 ? -24.047 30.012 27.026 1.00 59.25 262 PRO A O 1
ATOM 1904 N N . PRO A 1 263 ? -26.093 30.583 27.766 1.00 48.94 263 PRO A N 1
ATOM 1905 C CA . PRO A 1 263 ? -26.749 29.460 27.116 1.00 48.94 263 PRO A CA 1
ATOM 1906 C C . PRO A 1 263 ? -26.535 29.531 25.601 1.00 48.94 263 PRO A C 1
ATOM 1908 O O . PRO A 1 263 ? -26.918 30.503 24.942 1.00 48.94 263 PRO A O 1
ATOM 1911 N N . ILE A 1 264 ? -25.937 28.476 25.042 1.00 47.19 264 ILE A N 1
ATOM 1912 C CA . ILE A 1 264 ? -25.819 28.290 23.597 1.00 47.19 264 ILE A CA 1
ATOM 1913 C C . ILE A 1 264 ? -27.238 28.216 23.034 1.00 47.19 264 ILE A C 1
ATOM 1915 O O . ILE A 1 264 ? -27.982 27.269 23.291 1.00 47.19 264 ILE A O 1
ATOM 1919 N N . ARG A 1 265 ? -27.622 29.229 22.252 1.00 43.78 265 ARG A N 1
ATOM 1920 C CA . ARG A 1 265 ? -28.848 29.187 21.456 1.00 43.78 265 ARG A CA 1
ATOM 1921 C C . ARG A 1 265 ? -28.717 28.051 20.449 1.00 43.78 265 ARG A C 1
ATOM 1923 O O . ARG A 1 265 ? -27.923 28.134 19.516 1.00 43.78 265 ARG A O 1
ATOM 1930 N N . THR A 1 266 ? -29.512 27.002 20.625 1.00 41.72 266 THR A N 1
ATOM 1931 C CA . THR A 1 266 ? -29.718 25.979 19.603 1.00 41.72 266 THR A CA 1
ATOM 1932 C C . THR A 1 266 ? -30.418 26.657 18.428 1.00 41.72 266 THR A C 1
ATOM 1934 O O . THR A 1 266 ? -31.615 26.938 18.475 1.00 41.72 266 THR A O 1
ATOM 1937 N N . VAL A 1 267 ? -29.664 26.995 17.385 1.00 44.06 267 VAL A N 1
ATOM 1938 C CA . VAL A 1 267 ? -30.258 27.392 16.109 1.00 44.06 267 VAL A CA 1
ATOM 1939 C C . VAL A 1 267 ? -30.792 26.109 15.485 1.00 44.06 267 VAL A C 1
ATOM 1941 O O . VAL A 1 267 ? -30.024 25.194 15.189 1.00 44.06 267 VAL A O 1
ATOM 1944 N N . ALA A 1 268 ? -32.115 26.014 15.353 1.00 45.81 268 ALA A N 1
ATOM 1945 C CA . ALA A 1 268 ? -32.757 24.922 14.639 1.00 45.81 268 ALA A CA 1
ATOM 1946 C C . ALA A 1 268 ? -32.153 24.821 13.231 1.00 45.81 268 ALA A C 1
ATOM 1948 O O . ALA A 1 268 ? -32.093 25.816 12.504 1.00 45.81 268 ALA A O 1
ATOM 1949 N N . ALA A 1 269 ? -31.691 23.625 12.861 1.00 42.38 269 ALA A N 1
ATOM 1950 C CA . ALA A 1 269 ? -31.275 23.343 11.497 1.00 42.38 269 ALA A CA 1
ATOM 1951 C C . ALA A 1 269 ? -32.430 23.692 10.538 1.00 42.38 269 ALA A C 1
ATOM 1953 O O . ALA A 1 269 ? -33.583 23.378 10.855 1.00 42.38 269 ALA A O 1
ATOM 1954 N N . PRO A 1 270 ? -32.167 24.338 9.388 1.00 44.09 270 PRO A N 1
ATOM 1955 C CA . PRO A 1 270 ? -33.215 24.602 8.416 1.00 44.09 270 PRO A CA 1
ATOM 1956 C C . PRO A 1 270 ? -33.807 23.270 7.954 1.00 44.09 270 PRO A C 1
ATOM 1958 O O . PRO A 1 270 ? -33.093 22.388 7.475 1.00 44.09 270 PRO A O 1
ATOM 1961 N N . THR A 1 271 ? -35.120 23.121 8.117 1.00 48.19 271 THR A N 1
ATOM 1962 C CA . THR A 1 271 ? -35.878 21.994 7.580 1.00 48.19 271 THR A CA 1
ATOM 1963 C C . THR A 1 271 ? -35.625 21.926 6.071 1.00 48.19 271 THR A C 1
ATOM 1965 O O . THR A 1 271 ? -35.863 22.928 5.389 1.00 48.19 271 THR A O 1
ATOM 1968 N N . PRO A 1 272 ? -35.134 20.804 5.514 1.00 42.72 272 PRO A N 1
ATOM 1969 C CA . PRO A 1 272 ? -34.986 20.694 4.072 1.00 42.72 272 PRO A CA 1
ATOM 1970 C C . PRO A 1 272 ? -36.367 20.822 3.421 1.00 42.72 272 PRO A C 1
ATOM 1972 O O . PRO A 1 272 ? -37.331 20.179 3.842 1.00 42.72 272 PRO A O 1
ATOM 1975 N N . ALA A 1 273 ? -36.464 21.690 2.415 1.00 49.94 273 ALA A N 1
ATOM 1976 C CA . ALA A 1 273 ? -37.676 21.858 1.629 1.00 49.94 273 ALA A CA 1
ATOM 1977 C C . ALA A 1 273 ? -38.082 20.516 0.983 1.00 49.94 273 ALA A C 1
ATOM 1979 O O . ALA A 1 273 ? -37.204 19.755 0.562 1.00 49.94 273 ALA A O 1
ATOM 1980 N N . PRO A 1 274 ? -39.388 20.212 0.877 1.00 44.75 274 PRO A N 1
ATOM 1981 C CA . PRO A 1 274 ? -39.848 19.008 0.202 1.00 44.75 274 PRO A CA 1
ATOM 1982 C C . PRO A 1 274 ? -39.441 19.059 -1.274 1.00 44.75 274 PRO A C 1
ATOM 1984 O O . PRO A 1 274 ? -39.859 19.936 -2.029 1.00 44.75 274 PRO A O 1
ATOM 1987 N N . VAL A 1 275 ? -38.602 18.109 -1.678 1.00 40.97 275 VAL A N 1
ATOM 1988 C CA . VAL A 1 275 ? -38.262 17.856 -3.081 1.00 40.97 275 VAL A CA 1
ATOM 1989 C C . VAL A 1 275 ? -39.525 17.349 -3.792 1.00 40.97 275 VAL A C 1
ATOM 1991 O O . VAL A 1 275 ? -40.185 16.457 -3.255 1.00 40.97 275 VAL A O 1
ATOM 1994 N N . PRO A 1 276 ? -39.901 17.875 -4.972 1.00 42.41 276 PRO A N 1
ATOM 1995 C CA . PRO A 1 276 ? -41.066 17.375 -5.690 1.00 42.41 276 PRO A CA 1
ATOM 1996 C C . PRO A 1 276 ? -40.838 15.919 -6.117 1.00 42.41 276 PRO A C 1
ATOM 1998 O O . PRO A 1 276 ? -39.875 15.610 -6.823 1.00 42.41 276 PRO A O 1
ATOM 2001 N N . GLU A 1 277 ? -41.744 15.026 -5.701 1.00 39.91 277 GLU A N 1
ATOM 2002 C CA . GLU A 1 277 ? -41.816 13.643 -6.174 1.00 39.91 277 GLU A CA 1
ATOM 2003 C C . GLU A 1 277 ? -42.066 13.636 -7.684 1.00 39.91 277 GLU A C 1
ATOM 2005 O O . GLU A 1 277 ? -43.201 13.631 -8.166 1.00 39.91 277 GLU A O 1
ATOM 2010 N N . THR A 1 278 ? -40.989 13.612 -8.463 1.00 36.59 278 THR A N 1
ATOM 2011 C CA . THR A 1 278 ? -41.100 13.259 -9.872 1.00 36.59 278 THR A CA 1
ATOM 2012 C C . THR A 1 278 ? -41.266 11.748 -9.913 1.00 36.59 278 THR A C 1
ATOM 2014 O O . THR A 1 278 ? -40.297 10.998 -9.798 1.00 36.59 278 THR A O 1
ATOM 2017 N N . ARG A 1 279 ? -42.518 11.291 -10.014 1.00 38.38 279 ARG A N 1
ATOM 2018 C CA . ARG A 1 279 ? -42.859 9.888 -10.262 1.00 38.38 279 ARG A CA 1
ATOM 2019 C C . ARG A 1 279 ? -42.338 9.485 -11.637 1.00 38.38 279 ARG A C 1
ATOM 2021 O O . ARG A 1 279 ? -43.072 9.494 -12.620 1.00 38.38 279 ARG A O 1
ATOM 2028 N N . PHE A 1 280 ? -41.074 9.091 -11.705 1.00 33.22 280 PHE A N 1
ATOM 2029 C CA . PHE A 1 280 ? -40.657 8.158 -12.734 1.00 33.22 280 PHE A CA 1
ATOM 2030 C C . PHE A 1 280 ? -41.222 6.801 -12.339 1.00 33.22 280 PHE A C 1
ATOM 2032 O O . PHE A 1 280 ? -40.827 6.213 -11.333 1.00 33.22 280 PHE A O 1
ATOM 2039 N N . ALA A 1 281 ? -42.201 6.334 -13.110 1.00 35.28 281 ALA A N 1
ATOM 2040 C CA . ALA A 1 281 ? -42.645 4.957 -13.049 1.00 35.28 281 ALA A CA 1
ATOM 2041 C C . ALA A 1 281 ? -41.416 4.065 -13.258 1.00 35.28 281 ALA A C 1
ATOM 2043 O O . ALA A 1 281 ? -40.887 3.963 -14.366 1.00 35.28 281 ALA A O 1
ATOM 2044 N N . VAL A 1 282 ? -40.938 3.446 -12.178 1.00 36.47 282 VAL A N 1
ATOM 2045 C CA . VAL A 1 282 ? -39.964 2.365 -12.264 1.00 36.47 282 VAL A CA 1
ATOM 2046 C C . VAL A 1 282 ? -40.689 1.233 -12.971 1.00 36.47 282 VAL A C 1
ATOM 2048 O O . VAL A 1 282 ? -41.552 0.568 -12.398 1.00 36.47 282 VAL A O 1
ATOM 2051 N N . ALA A 1 283 ? -40.387 1.063 -14.255 1.00 32.31 283 ALA A N 1
ATOM 2052 C CA . ALA A 1 283 ? -40.777 -0.123 -14.984 1.00 32.31 283 ALA A CA 1
ATOM 2053 C C . ALA A 1 283 ? -40.257 -1.332 -14.199 1.00 32.31 283 ALA A C 1
ATOM 2055 O O . ALA A 1 283 ? -39.051 -1.477 -13.992 1.00 32.31 283 ALA A O 1
ATOM 2056 N N . ALA A 1 284 ? -41.177 -2.180 -13.740 1.00 37.53 284 ALA A N 1
ATOM 2057 C CA . ALA A 1 284 ? -40.830 -3.490 -13.219 1.00 37.53 284 ALA A CA 1
ATOM 2058 C C . ALA A 1 284 ? -39.938 -4.193 -14.258 1.00 37.53 284 ALA A C 1
ATOM 2060 O O . ALA A 1 284 ? -40.325 -4.242 -15.434 1.00 37.53 284 ALA A O 1
ATOM 2061 N N . PRO A 1 285 ? -38.759 -4.720 -13.881 1.00 37.44 285 PRO A N 1
ATOM 2062 C CA . PRO A 1 285 ? -37.944 -5.453 -14.826 1.00 37.44 285 PRO A CA 1
ATOM 2063 C C . PRO A 1 285 ? -38.701 -6.730 -15.187 1.00 37.44 285 PRO A C 1
ATOM 2065 O O . PRO A 1 285 ? -38.817 -7.665 -14.396 1.00 37.44 285 PRO A O 1
ATOM 2068 N N . ARG A 1 286 ? -39.258 -6.742 -16.400 1.00 34.28 286 ARG A N 1
ATOM 2069 C CA . ARG A 1 286 ? -39.706 -7.964 -17.059 1.00 34.28 286 ARG A CA 1
ATOM 2070 C C . ARG A 1 286 ? -38.464 -8.820 -17.276 1.00 34.28 286 ARG A C 1
ATOM 2072 O O . ARG A 1 286 ? -37.525 -8.399 -17.947 1.00 34.28 286 ARG A O 1
ATOM 2079 N N . GLY A 1 287 ? -38.444 -9.979 -16.631 1.00 34.38 287 GLY A N 1
ATOM 2080 C CA . GLY A 1 287 ? -37.333 -10.911 -16.706 1.00 34.38 287 GLY A CA 1
ATOM 2081 C C . GLY A 1 287 ? -37.215 -11.555 -18.083 1.00 34.38 287 GLY A C 1
ATOM 2082 O O . GLY A 1 287 ? -38.225 -11.916 -18.673 1.00 34.38 287 GLY A O 1
ATOM 2083 N N . SER A 1 288 ? -35.972 -11.726 -18.536 1.00 40.00 288 SER A N 1
ATOM 2084 C CA . SER A 1 288 ? -35.424 -13.004 -19.020 1.00 40.00 288 SER A CA 1
ATOM 2085 C C . SER A 1 288 ? -34.028 -12.775 -19.610 1.00 40.00 288 SER A C 1
ATOM 2087 O O . SER A 1 288 ? -33.881 -12.292 -20.729 1.00 40.00 288 SER A O 1
ATOM 2089 N N . GLY A 1 289 ? -33.013 -13.137 -18.827 1.00 27.98 289 GLY A N 1
ATOM 2090 C CA . GLY A 1 289 ? -31.589 -13.144 -19.169 1.00 27.98 289 GLY A CA 1
ATOM 2091 C C . GLY A 1 289 ? -30.819 -13.627 -17.940 1.00 27.98 289 GLY A C 1
ATOM 2092 O O . GLY A 1 289 ? -30.271 -12.826 -17.195 1.00 27.98 289 GLY A O 1
ATOM 2093 N N . GLY A 1 290 ? -30.972 -14.915 -17.623 1.00 33.19 290 GLY A N 1
ATOM 2094 C CA . GLY A 1 290 ? -30.733 -15.477 -16.294 1.00 33.19 290 GLY A CA 1
ATOM 2095 C C . GLY A 1 290 ? -29.275 -15.523 -15.833 1.00 33.19 290 GLY A C 1
ATOM 2096 O O . GLY A 1 290 ? -28.390 -15.945 -16.569 1.00 33.19 290 GLY A O 1
ATOM 2097 N N . PHE A 1 291 ? -29.081 -15.221 -14.549 1.00 39.12 291 PHE A N 1
ATOM 2098 C CA . PHE A 1 291 ? -28.046 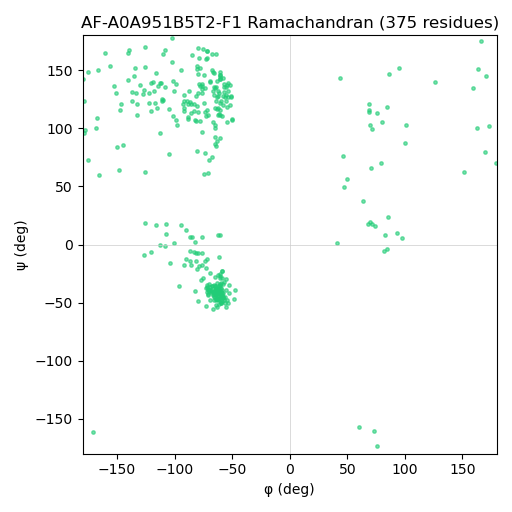-15.840 -13.724 1.00 39.12 291 PHE A CA 1
ATOM 2099 C C . PHE A 1 291 ? -28.733 -16.508 -12.520 1.00 39.12 291 PHE A C 1
ATOM 2101 O O . PHE A 1 291 ? -29.565 -15.868 -11.871 1.00 39.12 291 PHE A O 1
ATOM 2108 N N . PRO A 1 292 ? -28.445 -17.783 -12.206 1.00 52.59 292 PRO A N 1
ATOM 2109 C CA . PRO A 1 292 ? -29.026 -18.457 -11.056 1.00 52.59 292 PRO A CA 1
ATOM 2110 C C . PRO A 1 292 ? -2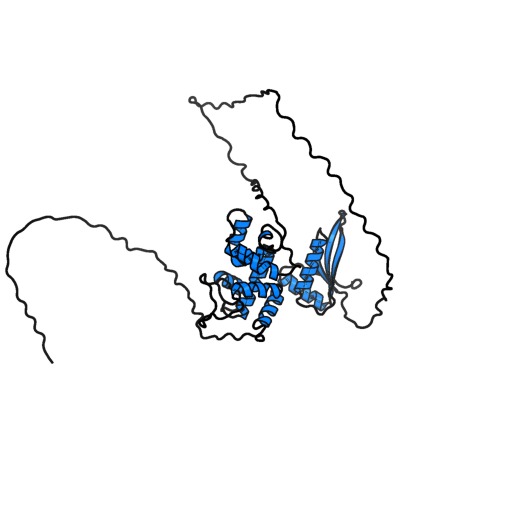8.218 -18.072 -9.817 1.00 52.59 292 PRO A C 1
ATOM 2112 O O . PRO A 1 292 ? -27.080 -18.510 -9.651 1.00 52.59 292 PRO A O 1
ATOM 2115 N N . GLY A 1 293 ? -28.777 -17.240 -8.942 1.00 54.28 293 GLY A N 1
ATOM 2116 C CA . GLY A 1 293 ? -28.020 -16.815 -7.773 1.00 54.28 293 GLY A CA 1
ATOM 2117 C C . GLY A 1 293 ? -28.820 -16.145 -6.673 1.00 54.28 293 GLY A C 1
ATOM 2118 O O . GLY A 1 293 ? -28.547 -15.007 -6.312 1.00 54.28 293 GLY A O 1
ATOM 2119 N N . GLY A 1 294 ? -29.804 -16.851 -6.115 1.00 75.25 294 GLY A N 1
ATOM 2120 C CA . GLY A 1 294 ? -30.394 -16.466 -4.829 1.00 75.25 294 GLY A CA 1
ATOM 2121 C C . GLY A 1 294 ? -29.507 -16.822 -3.624 1.00 75.25 294 GLY A C 1
ATOM 2122 O O . GLY A 1 294 ? -29.949 -16.674 -2.488 1.00 75.25 294 GLY A O 1
ATOM 2123 N N . TRP A 1 295 ? -28.281 -17.304 -3.862 1.00 89.12 295 TRP A N 1
ATOM 2124 C CA . TRP A 1 295 ? -27.324 -17.607 -2.807 1.00 89.12 295 TRP A CA 1
ATOM 2125 C C . TRP A 1 295 ? -26.628 -16.338 -2.328 1.00 89.12 295 TRP A C 1
ATOM 2127 O O . TRP A 1 295 ? -26.437 -15.358 -3.060 1.00 89.12 295 TRP A O 1
ATOM 2137 N N . ALA A 1 296 ? -26.238 -16.378 -1.065 1.00 91.06 296 ALA A N 1
ATOM 2138 C CA . ALA A 1 296 ? -25.501 -15.322 -0.411 1.00 91.06 296 ALA A CA 1
ATOM 2139 C C . ALA A 1 296 ? -24.419 -15.914 0.489 1.00 91.06 296 ALA A C 1
ATOM 2141 O O . ALA A 1 296 ? -24.425 -17.100 0.808 1.00 91.06 296 ALA A O 1
ATOM 2142 N N . ILE A 1 297 ? -23.506 -15.068 0.937 1.00 92.50 297 ILE A N 1
ATOM 2143 C CA . ILE A 1 297 ? -22.638 -15.363 2.073 1.00 92.50 297 ILE A CA 1
ATOM 2144 C C . ILE A 1 297 ? -22.937 -14.381 3.195 1.00 92.50 297 ILE A C 1
ATOM 2146 O O . ILE A 1 297 ? -23.280 -13.226 2.942 1.00 92.50 297 ILE A O 1
ATOM 2150 N N . GLN A 1 298 ? -22.796 -14.826 4.436 1.00 95.19 298 GLN A N 1
ATOM 2151 C CA . GLN A 1 298 ? -22.816 -13.990 5.624 1.00 95.19 298 GLN A CA 1
ATOM 2152 C C . GLN A 1 298 ? -21.419 -13.962 6.229 1.00 95.19 298 GLN A C 1
ATOM 2154 O O . GLN A 1 298 ? -20.857 -15.013 6.526 1.00 95.19 298 GLN A O 1
ATOM 2159 N N . VAL A 1 299 ? -20.885 -12.761 6.419 1.00 92.62 299 VAL A N 1
ATOM 2160 C CA . VAL A 1 299 ? -19.496 -12.541 6.861 1.00 92.62 299 VAL A CA 1
ATOM 2161 C C . VAL A 1 299 ? -19.393 -12.047 8.301 1.00 92.62 299 VAL A C 1
ATOM 2163 O O . VAL A 1 299 ? -18.302 -11.861 8.822 1.00 92.62 299 VAL A O 1
ATOM 2166 N N . GLY A 1 300 ? -20.538 -11.846 8.956 1.00 91.69 300 GLY A N 1
ATOM 2167 C CA . GLY A 1 300 ? -20.597 -11.508 10.370 1.00 91.69 300 GLY A CA 1
ATOM 2168 C C . GLY A 1 300 ? -21.968 -11.010 10.817 1.00 91.69 300 GLY A C 1
ATOM 2169 O O . GLY A 1 300 ? -22.890 -10.825 10.012 1.00 91.69 300 GLY A O 1
ATOM 2170 N N . ALA A 1 301 ? -22.086 -10.792 12.123 1.00 92.44 301 ALA A N 1
ATOM 2171 C CA . ALA A 1 301 ? -23.190 -10.088 12.755 1.00 92.44 301 ALA A CA 1
ATOM 2172 C C . ALA A 1 301 ? -22.615 -9.077 13.752 1.00 92.44 301 ALA A C 1
ATOM 2174 O O . ALA A 1 301 ? -21.766 -9.432 14.564 1.00 92.44 301 ALA A O 1
ATOM 2175 N N . TYR A 1 302 ? -23.077 -7.835 13.677 1.00 91.25 302 TYR A N 1
ATOM 2176 C CA . TYR A 1 302 ? -22.497 -6.696 14.382 1.00 91.25 302 TYR A CA 1
ATOM 2177 C C . TYR A 1 302 ? -23.571 -5.994 15.209 1.00 91.25 302 TYR A C 1
ATOM 2179 O O . TYR A 1 302 ? -24.752 -6.038 14.862 1.00 91.25 302 TYR A O 1
ATOM 2187 N N . ALA A 1 303 ? -23.168 -5.335 16.293 1.00 89.88 303 ALA A N 1
ATOM 2188 C CA . ALA A 1 303 ? -24.069 -4.488 17.077 1.00 89.88 303 ALA A CA 1
ATOM 2189 C C . ALA A 1 303 ? -24.402 -3.170 16.351 1.00 89.88 303 ALA A C 1
ATOM 2191 O O . ALA A 1 303 ? -25.422 -2.549 16.634 1.00 89.88 303 ALA A O 1
ATOM 2192 N N . ASP A 1 304 ? -23.564 -2.773 15.390 1.00 88.44 304 ASP A N 1
ATOM 2193 C CA . ASP A 1 304 ? -23.676 -1.526 14.642 1.00 88.44 304 ASP A CA 1
ATOM 2194 C C . ASP A 1 304 ? -23.865 -1.768 13.132 1.00 88.44 304 ASP A C 1
ATOM 2196 O O . ASP A 1 304 ? -23.238 -2.646 12.526 1.00 88.44 304 ASP A O 1
ATOM 2200 N N . ALA A 1 305 ? -24.740 -0.970 12.515 1.00 87.50 305 ALA A N 1
ATOM 2201 C CA . ALA A 1 305 ? -25.097 -1.103 11.106 1.00 87.50 305 ALA A CA 1
ATOM 2202 C C . ALA A 1 305 ? -23.953 -0.690 10.168 1.00 87.50 305 ALA A C 1
ATOM 2204 O O . ALA A 1 305 ? -23.792 -1.292 9.103 1.00 87.50 305 ALA A O 1
ATOM 2205 N N . VAL A 1 306 ? -23.151 0.307 10.558 1.00 84.12 306 VAL A N 1
ATOM 2206 C CA . VAL A 1 306 ? -22.018 0.800 9.764 1.00 84.12 306 VAL A CA 1
ATOM 2207 C C . VAL A 1 306 ? -20.898 -0.236 9.767 1.00 84.12 306 VAL A C 1
ATOM 2209 O O . VAL A 1 306 ? -20.371 -0.561 8.706 1.00 84.12 306 VAL A O 1
ATOM 2212 N N . GLN A 1 307 ? -20.599 -0.851 10.913 1.00 85.56 307 GLN A N 1
ATOM 2213 C CA . GLN A 1 307 ? -19.656 -1.973 10.983 1.00 85.56 307 GLN A CA 1
ATOM 2214 C C . GLN A 1 307 ? -20.096 -3.154 10.111 1.00 85.56 307 GLN A C 1
ATOM 2216 O O . GLN A 1 307 ? -19.287 -3.693 9.352 1.00 85.56 307 GLN A O 1
ATOM 2221 N N . ALA A 1 308 ? -21.382 -3.521 10.152 1.00 88.81 308 ALA A N 1
ATOM 2222 C CA . ALA A 1 308 ? -21.916 -4.576 9.292 1.00 88.81 308 ALA A CA 1
ATOM 2223 C C . ALA A 1 308 ? -21.791 -4.236 7.801 1.00 88.81 308 ALA A C 1
ATOM 2225 O O . ALA A 1 308 ? -21.462 -5.101 6.985 1.00 88.81 308 ALA A O 1
ATOM 2226 N N . ARG A 1 309 ? -22.028 -2.973 7.440 1.00 90.56 309 ARG A N 1
ATOM 2227 C CA . ARG A 1 309 ? -21.904 -2.476 6.069 1.00 90.56 309 ARG A CA 1
ATOM 2228 C C . ARG A 1 309 ? -20.464 -2.572 5.575 1.00 90.56 309 ARG A C 1
ATOM 2230 O O . ARG A 1 309 ? -20.218 -3.213 4.557 1.00 90.56 309 ARG A O 1
ATOM 2237 N N . THR A 1 310 ? -19.523 -2.038 6.349 1.00 84.56 310 THR A N 1
ATOM 2238 C CA . THR A 1 310 ? -18.087 -2.077 6.052 1.00 84.56 310 THR A CA 1
ATOM 2239 C C . THR A 1 310 ? -17.585 -3.509 5.905 1.00 84.56 310 THR A C 1
ATOM 2241 O O . THR A 1 310 ? -16.844 -3.805 4.973 1.00 84.56 310 THR A O 1
ATOM 2244 N N . ALA A 1 311 ? -18.027 -4.428 6.765 1.00 85.75 311 ALA A N 1
ATOM 2245 C CA . ALA A 1 311 ? -17.662 -5.836 6.656 1.00 85.75 311 ALA A CA 1
ATOM 2246 C C . ALA A 1 311 ? -18.213 -6.501 5.385 1.00 85.75 311 ALA A C 1
ATOM 2248 O O . ALA A 1 311 ? -17.490 -7.243 4.719 1.00 85.75 311 ALA A O 1
ATOM 2249 N N . ALA A 1 312 ? -19.468 -6.220 5.015 1.00 88.38 312 ALA A N 1
ATOM 2250 C CA . ALA A 1 312 ? -20.062 -6.727 3.779 1.00 88.38 312 ALA A CA 1
ATOM 2251 C C . ALA A 1 312 ? -19.361 -6.161 2.534 1.00 88.38 312 ALA A C 1
ATOM 2253 O O . ALA A 1 312 ? -19.121 -6.887 1.571 1.00 88.38 312 ALA A O 1
ATOM 2254 N N . ASP A 1 313 ? -19.020 -4.873 2.536 1.00 84.69 313 ASP A N 1
ATOM 2255 C CA . ASP A 1 313 ? -18.328 -4.216 1.425 1.00 84.69 313 ASP A CA 1
ATOM 2256 C C . ASP A 1 313 ? -16.867 -4.681 1.308 1.00 84.69 313 ASP A C 1
ATOM 2258 O O . ASP A 1 313 ? -16.412 -4.955 0.199 1.00 84.69 313 ASP A O 1
ATOM 2262 N N . ALA A 1 314 ? -16.170 -4.887 2.430 1.00 83.19 314 ALA A N 1
ATOM 2263 C CA . ALA A 1 314 ? -14.828 -5.473 2.464 1.00 83.19 314 ALA A CA 1
ATOM 2264 C C . ALA A 1 314 ? -14.817 -6.929 1.979 1.00 83.19 314 ALA A C 1
ATOM 2266 O O . ALA A 1 314 ? 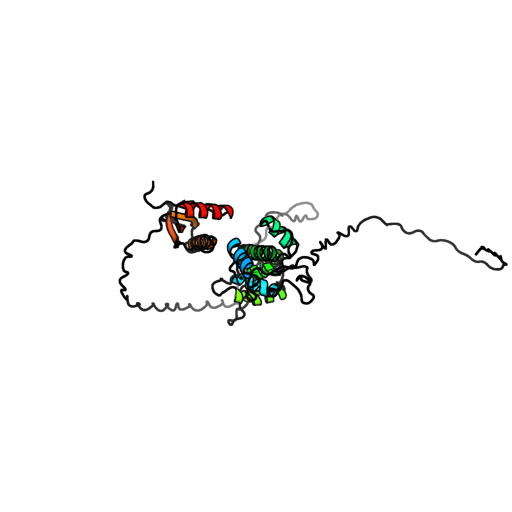-13.932 -7.334 1.229 1.00 83.19 314 ALA A O 1
ATOM 2267 N N . ALA A 1 315 ? -15.816 -7.724 2.370 1.00 83.62 315 ALA A N 1
ATOM 2268 C CA . ALA A 1 315 ? -15.970 -9.071 1.842 1.00 83.62 315 ALA A CA 1
ATOM 2269 C C . ALA A 1 315 ? -16.199 -9.039 0.330 1.00 83.62 315 ALA A C 1
ATOM 2271 O O . ALA A 1 315 ? -15.519 -9.747 -0.402 1.00 83.62 315 ALA A O 1
ATOM 2272 N N . ARG A 1 316 ? -17.101 -8.176 -0.153 1.00 83.06 316 ARG A N 1
ATOM 2273 C CA . ARG A 1 316 ? -17.380 -8.021 -1.585 1.00 83.06 316 ARG A CA 1
ATOM 2274 C C . ARG A 1 316 ? -16.149 -7.573 -2.381 1.00 83.06 316 ARG A C 1
ATOM 2276 O O . ARG A 1 316 ? -15.948 -8.068 -3.488 1.00 83.06 316 ARG A O 1
ATOM 2283 N N . SER A 1 317 ? -15.337 -6.661 -1.844 1.00 72.69 317 SER A N 1
ATOM 2284 C CA . SER A 1 317 ? -14.142 -6.137 -2.520 1.00 72.69 317 SER A CA 1
ATOM 2285 C C . SER A 1 317 ? -12.966 -7.118 -2.523 1.00 72.69 317 SER A C 1
ATOM 2287 O O . SER A 1 317 ? -12.211 -7.148 -3.495 1.00 72.69 317 SER A O 1
ATOM 2289 N N . ALA A 1 318 ? -12.861 -7.991 -1.514 1.00 66.94 318 ALA A N 1
ATOM 2290 C CA . ALA A 1 318 ? -11.864 -9.064 -1.451 1.00 66.94 318 ALA A CA 1
ATOM 2291 C C . ALA A 1 318 ? -11.984 -10.092 -2.596 1.00 66.94 318 ALA A C 1
ATOM 2293 O O . ALA A 1 318 ? -11.084 -10.904 -2.804 1.00 66.94 318 ALA A O 1
ATOM 2294 N N . PHE A 1 319 ? -13.071 -10.054 -3.371 1.00 65.25 319 PHE A N 1
ATOM 2295 C CA . PHE A 1 319 ? -13.270 -10.913 -4.537 1.00 65.25 319 PHE A CA 1
ATOM 2296 C C . PHE A 1 319 ? -12.741 -10.334 -5.856 1.00 65.25 319 PHE A C 1
ATOM 2298 O O . PHE A 1 319 ? -13.050 -10.897 -6.901 1.00 65.25 319 PHE A O 1
ATOM 2305 N N . GLY A 1 320 ? -11.936 -9.261 -5.814 1.00 48.72 320 GLY A N 1
ATOM 2306 C CA . GLY A 1 320 ? -11.030 -8.854 -6.896 1.00 48.72 320 G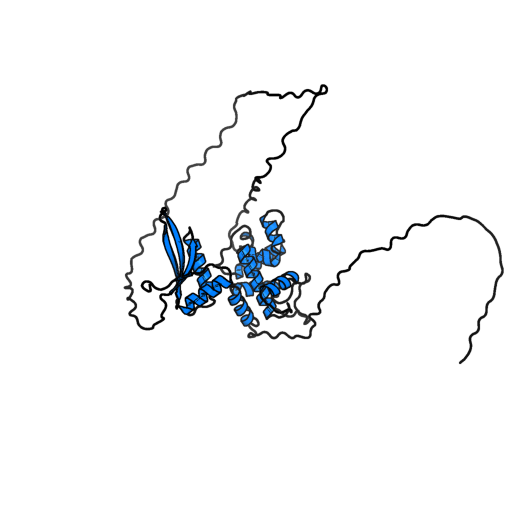LY A CA 1
ATOM 2307 C C . GLY A 1 320 ? -11.666 -8.870 -8.288 1.00 48.72 320 GLY A C 1
ATOM 2308 O O . GLY A 1 320 ? -11.386 -9.760 -9.082 1.00 48.72 320 GLY A O 1
ATOM 2309 N N . VAL A 1 321 ? -12.495 -7.861 -8.586 1.00 41.72 321 VAL A N 1
ATOM 2310 C CA . VAL A 1 321 ? -13.163 -7.652 -9.890 1.00 41.72 321 VAL A CA 1
ATOM 2311 C C . VAL A 1 321 ? -14.271 -8.676 -10.190 1.00 41.72 321 VAL A C 1
ATOM 2313 O O . VAL A 1 321 ? -14.194 -9.450 -11.141 1.00 41.72 321 VAL A O 1
ATOM 2316 N N . LEU A 1 322 ? -15.364 -8.669 -9.419 1.00 43.19 322 LEU A N 1
ATOM 2317 C CA . LEU A 1 322 ? -16.545 -9.446 -9.803 1.00 43.19 322 LEU A CA 1
ATOM 2318 C C . LEU A 1 322 ? -17.336 -8.721 -10.899 1.00 43.19 322 LEU A C 1
ATOM 2320 O O . LEU A 1 322 ? -18.090 -7.788 -10.647 1.00 43.19 322 LEU A O 1
ATOM 2324 N N . THR A 1 323 ? -17.218 -9.255 -12.111 1.00 44.75 323 THR A N 1
ATOM 2325 C CA . THR A 1 323 ? -18.141 -9.144 -13.254 1.00 44.75 323 THR A CA 1
ATOM 2326 C C . THR A 1 323 ? -19.546 -9.712 -12.970 1.00 44.75 323 THR A C 1
ATOM 2328 O O . THR A 1 323 ? -20.369 -9.813 -13.878 1.00 44.75 323 THR A O 1
ATOM 2331 N N . LEU A 1 324 ? -19.841 -10.080 -11.718 1.00 54.75 324 LEU A N 1
ATOM 2332 C CA . LEU A 1 324 ? -21.134 -10.579 -11.257 1.00 54.75 324 LEU A CA 1
ATOM 2333 C C . LEU A 1 324 ? -21.895 -9.455 -10.533 1.00 54.75 324 LEU A C 1
ATOM 2335 O O . LEU A 1 324 ? -21.279 -8.718 -9.759 1.00 54.75 324 LEU A O 1
ATOM 2339 N N . PRO A 1 325 ? -23.222 -9.328 -10.715 1.00 65.12 325 PRO A N 1
ATOM 2340 C CA . PRO A 1 325 ? -24.043 -8.316 -10.050 1.00 65.12 325 PRO A CA 1
ATOM 2341 C C . PRO A 1 325 ? -24.274 -8.664 -8.567 1.00 65.12 325 PRO A C 1
ATOM 2343 O O . PRO A 1 325 ? -25.405 -8.866 -8.129 1.00 65.12 325 PRO A O 1
ATOM 2346 N N . THR A 1 326 ? -23.201 -8.764 -7.778 1.00 78.31 326 THR A N 1
ATOM 2347 C CA . THR A 1 326 ? -23.293 -9.014 -6.337 1.00 78.31 326 THR A CA 1
ATOM 2348 C C . THR A 1 326 ? -23.615 -7.732 -5.586 1.00 78.31 326 THR A C 1
ATOM 2350 O O . THR A 1 326 ? -23.195 -6.637 -5.970 1.00 78.31 326 THR A O 1
ATOM 2353 N N . GLN A 1 327 ? -24.363 -7.856 -4.493 1.00 84.19 327 GLN A N 1
ATOM 2354 C CA . GLN A 1 327 ? -24.734 -6.724 -3.653 1.00 84.19 327 GLN A CA 1
ATOM 2355 C C . GLN A 1 327 ? -24.363 -7.001 -2.209 1.00 84.19 327 GLN A C 1
ATOM 2357 O O . GLN A 1 327 ? -24.675 -8.046 -1.646 1.00 84.19 327 GLN A O 1
ATOM 2362 N N . SER A 1 328 ? -23.730 -6.024 -1.582 1.00 88.56 328 SER A N 1
ATOM 2363 C CA . SER A 1 328 ? -23.554 -6.043 -0.139 1.00 88.56 328 SER A CA 1
ATOM 2364 C C . SER A 1 328 ? -24.862 -5.578 0.501 1.00 88.56 328 SER A C 1
ATOM 2366 O O . SER A 1 328 ? -25.449 -4.574 0.086 1.00 88.56 328 SER A O 1
ATOM 2368 N N . THR A 1 329 ? -25.353 -6.330 1.477 1.00 89.06 329 THR A N 1
ATOM 2369 C CA . THR A 1 329 ? -26.639 -6.116 2.148 1.00 89.06 329 THR A CA 1
ATOM 2370 C C . THR A 1 329 ? -26.465 -6.264 3.654 1.00 89.06 329 THR A C 1
ATOM 2372 O O . THR A 1 329 ? -25.656 -7.062 4.127 1.00 89.06 329 THR A O 1
ATOM 2375 N N . VAL A 1 330 ? -27.216 -5.468 4.415 1.00 91.50 330 VAL A N 1
ATOM 2376 C CA . VAL A 1 330 ? -27.236 -5.523 5.879 1.00 91.50 330 VAL A CA 1
ATOM 2377 C C . VAL A 1 330 ? -28.666 -5.789 6.319 1.00 91.50 330 VAL A C 1
ATOM 2379 O O . VAL A 1 330 ? -29.569 -5.037 5.966 1.00 91.50 330 VAL A O 1
ATOM 2382 N N . GLY A 1 331 ? -28.874 -6.875 7.061 1.00 90.00 331 GLY A N 1
ATOM 2383 C CA . GLY A 1 331 ? -30.179 -7.228 7.619 1.00 90.00 331 GLY A CA 1
ATOM 2384 C C . GLY A 1 331 ? -30.190 -7.063 9.132 1.00 90.00 331 GLY A C 1
ATOM 2385 O O . GLY A 1 331 ? -29.376 -7.687 9.810 1.00 90.00 331 GLY A O 1
ATOM 2386 N N . ALA A 1 332 ? -31.115 -6.268 9.665 1.00 89.81 332 ALA A N 1
ATOM 2387 C CA . ALA A 1 332 ? -31.350 -6.195 11.103 1.00 89.81 332 ALA A CA 1
ATOM 2388 C C . ALA A 1 332 ? -32.128 -7.435 11.576 1.00 89.81 332 ALA A C 1
ATOM 2390 O O . ALA A 1 332 ? -33.048 -7.910 10.912 1.00 89.81 332 ALA A O 1
ATOM 2391 N N . THR A 1 333 ? -31.752 -7.997 12.718 1.00 88.38 333 THR A N 1
ATOM 2392 C CA . THR A 1 333 ? -32.463 -9.097 13.373 1.00 88.38 333 THR A CA 1
ATOM 2393 C C . THR A 1 333 ? -32.524 -8.805 14.863 1.00 88.38 333 THR A C 1
ATOM 2395 O O . THR A 1 333 ? -31.488 -8.614 15.495 1.00 88.38 333 THR A O 1
ATOM 2398 N N . MET A 1 334 ? -33.731 -8.769 15.420 1.00 87.69 334 MET A N 1
ATOM 2399 C CA . MET A 1 334 ? -33.942 -8.594 16.854 1.00 87.69 334 MET A CA 1
ATOM 2400 C C . MET A 1 334 ? -33.764 -9.939 17.558 1.00 87.69 334 MET A C 1
ATOM 2402 O O . MET A 1 334 ? -34.340 -10.949 17.146 1.00 87.69 334 MET A O 1
ATOM 2406 N N . ARG A 1 335 ? -32.923 -9.966 18.586 1.00 86.00 335 ARG A N 1
ATOM 2407 C CA . ARG A 1 335 ? -32.753 -11.117 19.465 1.00 86.00 335 ARG A CA 1
ATOM 2408 C C . ARG A 1 335 ? -33.903 -11.193 20.481 1.00 86.00 335 ARG A C 1
ATOM 2410 O O . ARG A 1 335 ? -34.551 -10.183 20.749 1.00 86.00 335 ARG A O 1
ATOM 2417 N N . PRO A 1 336 ? -34.139 -12.370 21.089 1.00 84.88 336 PRO A N 1
ATOM 2418 C CA . PRO A 1 336 ? -35.150 -12.537 22.138 1.00 84.88 336 PRO A CA 1
ATOM 2419 C C . PRO A 1 336 ? -34.936 -11.648 23.375 1.00 84.88 336 PRO A C 1
ATOM 2421 O O . PRO A 1 336 ? -35.883 -11.376 24.100 1.00 84.88 336 PRO A O 1
ATOM 2424 N N . ASP A 1 337 ? -33.703 -11.193 23.605 1.00 87.06 337 ASP A N 1
ATOM 2425 C CA . ASP A 1 337 ? -33.311 -10.268 24.677 1.00 87.06 337 ASP A CA 1
ATOM 2426 C C . ASP A 1 337 ? -33.573 -8.783 24.334 1.00 87.06 337 ASP A C 1
ATOM 2428 O O . ASP A 1 337 ? -33.240 -7.898 25.120 1.00 87.06 337 ASP A O 1
ATOM 2432 N N . GLY A 1 338 ? -34.155 -8.501 23.163 1.00 85.19 338 GLY A N 1
ATOM 2433 C CA . GLY A 1 338 ? -34.441 -7.152 22.674 1.00 85.19 338 GLY A CA 1
ATOM 2434 C C . GLY A 1 338 ? -33.273 -6.462 21.961 1.00 85.19 338 GLY A C 1
ATOM 2435 O O . GLY A 1 338 ? -33.463 -5.373 21.420 1.00 85.19 338 GLY A O 1
ATOM 2436 N N . GLN A 1 339 ? -32.080 -7.067 21.895 1.00 85.56 339 GLN A N 1
ATOM 2437 C CA . GLN A 1 339 ? -30.936 -6.468 21.201 1.00 85.56 339 GLN A CA 1
ATOM 2438 C C . GLN A 1 339 ? -31.039 -6.644 19.683 1.00 85.56 339 GLN A C 1
ATOM 2440 O O . GLN A 1 339 ? -31.373 -7.718 19.178 1.00 85.56 339 GLN A O 1
ATOM 2445 N N . VAL A 1 340 ? -30.708 -5.599 18.924 1.00 89.31 340 VAL A N 1
ATOM 2446 C CA . VAL A 1 340 ? -30.671 -5.655 17.457 1.00 89.31 340 VAL A CA 1
ATOM 2447 C C . VAL A 1 340 ? -29.269 -6.032 16.993 1.00 89.31 340 VAL A C 1
ATOM 2449 O O . VAL A 1 340 ? -28.290 -5.400 17.375 1.00 89.31 340 VAL A O 1
ATOM 2452 N N . LEU A 1 341 ? -29.176 -7.045 16.132 1.00 92.50 341 LEU A N 1
ATOM 2453 C CA . LEU A 1 341 ? -27.951 -7.387 15.416 1.00 92.50 341 LEU A CA 1
ATOM 2454 C C . LEU A 1 341 ? -28.088 -7.122 13.924 1.00 92.50 341 LEU A C 1
ATOM 2456 O O . LEU A 1 341 ? -29.084 -7.485 13.300 1.00 92.50 341 LEU A O 1
ATOM 2460 N N . TYR A 1 342 ? -27.031 -6.579 13.339 1.00 93.75 342 TYR A N 1
ATOM 2461 C CA . TYR A 1 342 ? -26.909 -6.297 11.919 1.00 93.75 342 TYR A CA 1
ATOM 2462 C C . TYR A 1 342 ? -26.060 -7.373 11.250 1.00 93.75 342 TYR A C 1
ATOM 2464 O O . TYR A 1 342 ? -24.858 -7.484 11.479 1.00 93.75 342 TYR A O 1
ATOM 2472 N N . ARG A 1 343 ? -26.690 -8.204 10.421 1.00 94.38 343 ARG A N 1
ATOM 2473 C CA . ARG A 1 343 ? -26.032 -9.278 9.669 1.00 94.38 343 ARG A CA 1
ATOM 2474 C C . ARG A 1 343 ? -25.474 -8.737 8.362 1.00 94.38 343 ARG A C 1
ATOM 2476 O O . ARG A 1 343 ? -26.237 -8.253 7.529 1.00 94.38 343 ARG A O 1
ATOM 2483 N N . ALA A 1 344 ? -24.167 -8.872 8.179 1.00 94.56 344 ALA A N 1
ATOM 2484 C CA . ALA A 1 344 ? -23.449 -8.463 6.979 1.00 94.56 344 ALA A CA 1
ATOM 2485 C C . ALA A 1 344 ? -23.472 -9.583 5.934 1.00 94.56 344 ALA A C 1
ATOM 2487 O O . ALA A 1 344 ? -23.021 -10.697 6.217 1.00 94.56 344 ALA A O 1
ATOM 2488 N N . ARG A 1 345 ? -23.992 -9.309 4.733 1.00 93.88 345 ARG A N 1
ATOM 2489 C CA . ARG A 1 345 ? -24.125 -10.304 3.661 1.00 93.88 345 ARG A CA 1
ATOM 2490 C C . ARG A 1 345 ? -23.669 -9.789 2.305 1.00 93.88 345 ARG A C 1
ATOM 2492 O O . ARG A 1 345 ? -23.811 -8.608 2.008 1.00 93.88 345 ARG A O 1
ATOM 2499 N N . VAL A 1 346 ? -23.213 -10.707 1.459 1.00 91.44 346 VAL A N 1
ATOM 2500 C CA . VAL A 1 346 ? -23.024 -10.483 0.020 1.00 91.44 346 VAL A CA 1
ATOM 2501 C C . VAL A 1 346 ? -23.987 -11.406 -0.723 1.00 91.44 346 VAL A C 1
ATOM 2503 O O . VAL A 1 346 ? -23.917 -12.621 -0.559 1.00 91.44 346 VAL A O 1
ATOM 2506 N N . THR A 1 347 ? -24.918 -10.834 -1.482 1.00 90.38 347 THR A N 1
ATOM 2507 C CA . THR A 1 347 ? -25.992 -11.526 -2.214 1.00 90.38 347 THR A CA 1
ATOM 2508 C C . THR A 1 347 ? -25.735 -11.502 -3.721 1.00 90.38 347 THR A C 1
ATOM 2510 O O . THR A 1 347 ? -24.880 -10.753 -4.198 1.00 90.38 347 THR A O 1
ATOM 2513 N N . GLY A 1 348 ? -26.480 -12.313 -4.477 1.00 83.12 348 GLY A N 1
ATOM 2514 C CA . GLY A 1 348 ? -26.347 -12.401 -5.937 1.00 83.12 348 GLY A CA 1
ATOM 2515 C C . GLY A 1 348 ? -25.255 -13.373 -6.387 1.00 83.12 348 GLY A C 1
ATOM 2516 O O . GLY A 1 348 ? -24.697 -13.215 -7.472 1.00 83.12 348 GLY A O 1
ATOM 2517 N N . LEU A 1 349 ? -24.910 -14.346 -5.539 1.00 84.56 349 LEU A N 1
ATOM 2518 C CA . LEU A 1 349 ? -23.914 -15.377 -5.822 1.00 84.56 349 LEU A CA 1
ATOM 2519 C C . LEU A 1 349 ? -24.601 -16.630 -6.377 1.00 84.56 349 LEU A C 1
ATOM 2521 O O . LEU A 1 349 ? -25.736 -16.933 -6.012 1.00 84.56 349 LEU A O 1
ATOM 2525 N N . SER A 1 350 ? -23.904 -17.389 -7.225 1.00 84.88 350 SER A N 1
ATOM 2526 C CA . SER A 1 350 ? -24.265 -18.787 -7.497 1.00 84.88 350 SER A CA 1
ATOM 2527 C C . SER A 1 350 ? -23.926 -19.667 -6.285 1.00 84.88 350 SER A C 1
ATOM 2529 O O . SER A 1 350 ? -23.175 -19.243 -5.408 1.00 84.88 350 SER A O 1
ATOM 2531 N N . ALA A 1 351 ? -24.430 -20.905 -6.241 1.00 85.00 351 ALA A N 1
ATOM 2532 C CA . ALA A 1 351 ? -24.088 -21.859 -5.177 1.00 85.00 351 ALA A CA 1
ATOM 2533 C C . ALA A 1 351 ? -22.564 -22.072 -5.070 1.00 85.00 351 ALA A C 1
ATOM 2535 O O . ALA A 1 351 ? -21.968 -21.804 -4.030 1.00 85.00 351 ALA A O 1
ATOM 2536 N N . SER A 1 352 ? -21.917 -22.423 -6.188 1.00 81.12 352 SER A N 1
ATOM 2537 C CA . SER A 1 352 ? -20.457 -22.578 -6.260 1.00 81.12 352 SER A CA 1
ATOM 2538 C C . SER A 1 352 ? -19.707 -21.281 -5.950 1.00 81.12 352 SER A C 1
ATOM 2540 O O . SER A 1 352 ? -18.668 -21.309 -5.295 1.00 81.12 352 SER A O 1
ATOM 2542 N N . GLY A 1 353 ? -20.250 -20.134 -6.366 1.00 83.75 353 GLY A N 1
ATOM 2543 C CA . GLY A 1 353 ? -19.683 -18.824 -6.064 1.00 83.75 353 GLY A CA 1
ATOM 2544 C C . GLY A 1 353 ? -19.708 -18.506 -4.570 1.00 83.75 353 GLY A C 1
ATOM 2545 O O . GLY A 1 353 ? -18.745 -17.943 -4.058 1.00 83.75 353 GLY A O 1
ATOM 2546 N N . ALA A 1 354 ? -20.766 -18.894 -3.855 1.00 87.62 354 ALA A N 1
ATOM 2547 C CA . ALA A 1 354 ? -20.855 -18.724 -2.410 1.00 87.62 354 ALA A CA 1
ATOM 2548 C C . ALA A 1 354 ? -19.885 -19.655 -1.658 1.00 87.62 354 ALA A C 1
ATOM 2550 O O . ALA A 1 354 ? -19.215 -19.209 -0.721 1.00 87.62 354 ALA A O 1
ATOM 2551 N N . ASP A 1 355 ? -19.737 -20.905 -2.106 1.00 87.62 355 ASP A N 1
ATOM 2552 C CA . ASP A 1 355 ? -18.779 -21.862 -1.537 1.00 87.62 355 ASP A CA 1
ATOM 2553 C C . ASP A 1 355 ? -17.325 -21.412 -1.723 1.00 87.62 355 ASP A C 1
ATOM 2555 O O . ASP A 1 355 ? -16.538 -21.398 -0.770 1.00 87.62 355 ASP A O 1
ATOM 2559 N N . ASP A 1 356 ? -16.960 -21.004 -2.939 1.00 81.12 356 ASP A N 1
ATOM 2560 C CA . ASP A 1 356 ? -15.621 -20.496 -3.243 1.00 81.12 356 ASP A CA 1
ATOM 2561 C C . ASP A 1 356 ? -15.330 -19.203 -2.473 1.00 81.12 356 ASP A C 1
ATOM 2563 O O . ASP A 1 356 ? -14.227 -19.025 -1.944 1.00 81.12 356 ASP A O 1
ATOM 2567 N N . ALA A 1 357 ? -16.327 -18.324 -2.346 1.00 83.62 357 ALA A N 1
ATOM 2568 C CA . ALA A 1 357 ? -16.211 -17.089 -1.587 1.00 83.62 357 ALA A CA 1
ATOM 2569 C C . ALA A 1 357 ? -15.930 -17.353 -0.100 1.00 83.62 357 ALA A C 1
ATOM 2571 O O . ALA A 1 357 ? -14.983 -16.793 0.459 1.00 83.62 357 ALA A O 1
ATOM 2572 N N . CYS A 1 358 ? -16.685 -18.254 0.535 1.00 88.19 358 CYS A N 1
ATOM 2573 C CA . CYS A 1 358 ? -16.426 -18.612 1.925 1.00 88.19 358 CYS A CA 1
ATOM 2574 C C . CYS A 1 358 ? -15.106 -19.356 2.121 1.00 88.19 358 CYS A C 1
ATOM 2576 O O . CYS A 1 358 ? -14.431 -19.115 3.122 1.00 88.19 358 CYS A O 1
ATOM 2578 N N . ARG A 1 359 ? -14.694 -20.214 1.181 1.00 87.50 359 ARG A N 1
ATOM 2579 C CA . ARG A 1 359 ? -13.393 -20.896 1.254 1.00 87.50 359 ARG A CA 1
ATOM 2580 C C . ARG A 1 359 ? -12.241 -19.892 1.277 1.00 87.50 359 ARG A C 1
ATOM 2582 O O . ARG A 1 359 ? -11.351 -20.012 2.113 1.00 87.50 359 ARG A O 1
ATOM 2589 N N . ARG A 1 360 ? -12.287 -18.881 0.403 1.00 80.25 360 ARG A N 1
ATOM 2590 C CA . ARG A 1 360 ? -11.273 -17.817 0.337 1.00 80.25 360 ARG A CA 1
ATOM 2591 C C . ARG A 1 360 ? -11.266 -16.959 1.597 1.00 80.25 360 ARG A C 1
ATOM 2593 O O . ARG A 1 360 ? -10.207 -16.755 2.171 1.00 80.25 360 ARG A O 1
ATOM 2600 N N . LEU A 1 361 ? -12.431 -16.510 2.065 1.00 83.12 361 LEU A N 1
ATOM 2601 C CA . LEU A 1 361 ? -12.521 -15.704 3.289 1.00 83.12 361 LEU A CA 1
ATOM 2602 C C . LEU A 1 361 ? -11.961 -16.445 4.508 1.00 83.12 361 LEU A C 1
ATOM 2604 O O . LEU A 1 361 ? -11.167 -15.877 5.255 1.00 83.12 361 LEU A O 1
ATOM 2608 N N . ARG A 1 362 ? -12.289 -17.733 4.654 1.00 85.44 362 ARG A N 1
ATOM 2609 C CA . ARG A 1 362 ? -11.758 -18.570 5.738 1.00 85.44 362 ARG A CA 1
ATOM 2610 C C . ARG A 1 362 ? -10.250 -18.793 5.627 1.00 85.44 362 ARG A C 1
ATOM 2612 O O . ARG A 1 362 ? -9.581 -18.817 6.653 1.00 85.44 362 ARG A O 1
ATOM 2619 N N . ALA A 1 363 ? -9.702 -18.897 4.414 1.00 72.69 363 ALA A N 1
ATOM 2620 C CA . ALA A 1 363 ? -8.253 -18.980 4.208 1.00 72.69 363 ALA A CA 1
ATOM 2621 C C . ALA A 1 363 ? -7.509 -17.717 4.691 1.00 72.69 363 ALA A C 1
ATOM 2623 O O . ALA A 1 363 ? -6.356 -17.809 5.097 1.00 72.69 363 ALA A O 1
ATOM 2624 N N . PHE A 1 364 ? -8.186 -16.564 4.720 1.00 72.69 364 PHE A N 1
ATOM 2625 C CA . PHE A 1 364 ? -7.690 -15.313 5.307 1.00 72.69 364 PHE A CA 1
ATOM 2626 C C . PHE A 1 364 ? -8.134 -15.101 6.766 1.00 72.69 364 PHE A C 1
ATOM 2628 O O . PHE A 1 364 ? -8.108 -13.976 7.261 1.00 72.69 364 PHE A O 1
ATOM 2635 N N . GLY A 1 365 ? -8.588 -16.155 7.454 1.00 79.25 365 GLY A N 1
ATOM 2636 C CA . GLY A 1 365 ? -9.008 -16.089 8.856 1.00 79.25 365 GLY A CA 1
ATOM 2637 C C . GLY A 1 365 ? -10.303 -15.308 9.101 1.00 79.25 365 GLY A C 1
ATOM 2638 O O . GLY A 1 365 ? -10.542 -14.877 10.225 1.00 79.25 365 GLY A O 1
ATOM 2639 N N . ARG A 1 366 ? -11.135 -15.093 8.072 1.00 82.12 366 ARG A N 1
ATOM 2640 C CA . ARG A 1 366 ? -12.424 -14.399 8.206 1.00 82.12 366 ARG A CA 1
ATOM 2641 C C . ARG A 1 366 ? -13.581 -15.384 8.302 1.00 82.12 366 ARG A C 1
ATOM 2643 O O . ARG A 1 366 ? -13.666 -16.346 7.534 1.00 82.12 366 ARG A O 1
ATOM 2650 N N . ASP A 1 367 ? -14.515 -15.085 9.200 1.00 86.00 367 ASP A N 1
ATOM 2651 C CA . ASP A 1 367 ? -15.756 -15.836 9.323 1.00 86.00 367 ASP A CA 1
ATOM 2652 C C . ASP A 1 367 ? -16.603 -15.701 8.057 1.00 86.00 367 ASP A C 1
ATOM 2654 O O . ASP A 1 367 ? -16.780 -14.621 7.490 1.00 86.00 367 ASP A O 1
ATOM 2658 N N . CYS A 1 368 ? -17.138 -16.829 7.600 1.00 91.06 368 CYS A N 1
ATOM 2659 C CA . CYS A 1 368 ? -18.042 -16.858 6.464 1.00 91.06 368 CYS A CA 1
ATOM 2660 C C . CYS A 1 368 ? -18.984 -18.050 6.552 1.00 91.06 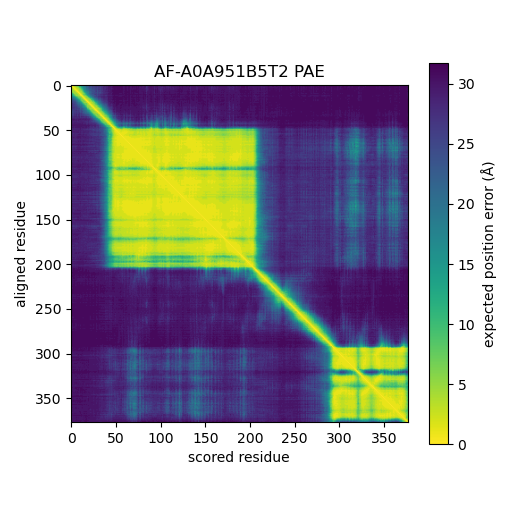368 CYS A C 1
ATOM 2662 O O . CYS A 1 368 ? -18.558 -19.175 6.830 1.00 91.06 368 CYS A O 1
ATOM 2664 N N . MET A 1 369 ? -20.258 -17.809 6.267 1.00 94.94 369 MET A N 1
ATOM 2665 C CA . MET A 1 369 ? -21.305 -18.816 6.173 1.00 94.94 369 MET A CA 1
ATOM 2666 C C . MET A 1 369 ? -22.035 -18.672 4.842 1.00 94.94 369 MET A C 1
ATOM 2668 O O . MET A 1 369 ? -22.492 -17.582 4.506 1.00 94.94 369 MET A O 1
ATOM 2672 N N . VAL A 1 370 ? -22.175 -19.772 4.108 1.00 93.56 370 VAL A N 1
ATOM 2673 C CA . VAL A 1 370 ? -22.993 -19.823 2.893 1.00 93.56 370 VAL A CA 1
ATOM 2674 C C . VAL A 1 370 ? -24.471 -19.822 3.284 1.00 93.56 370 VAL A C 1
ATOM 2676 O O . VAL A 1 370 ? -24.876 -20.524 4.208 1.00 93.56 370 VAL A O 1
ATOM 2679 N N . VAL A 1 371 ? -25.272 -19.012 2.597 1.00 92.75 371 VAL A N 1
ATOM 2680 C CA . VAL A 1 371 ? -26.704 -18.827 2.838 1.00 92.75 371 VAL A CA 1
ATOM 2681 C C . VAL A 1 371 ? -27.470 -19.213 1.567 1.00 92.75 371 VAL A C 1
ATOM 2683 O O . VAL A 1 371 ? -27.310 -18.540 0.542 1.00 92.75 371 VAL A O 1
ATOM 2686 N N . PRO A 1 372 ? -28.297 -20.271 1.607 1.00 89.44 372 PRO A N 1
ATOM 2687 C CA . PRO A 1 372 ? -29.114 -20.674 0.469 1.00 89.44 372 PRO A CA 1
ATOM 2688 C C . PRO A 1 372 ? -30.289 -19.706 0.229 1.00 89.44 372 PRO A C 1
ATOM 2690 O O . PRO A 1 372 ? -30.688 -18.971 1.140 1.00 89.44 372 PRO A O 1
ATOM 2693 N N . PRO A 1 373 ? -30.873 -19.696 -0.984 1.00 86.38 373 PRO A N 1
ATOM 2694 C CA . PRO A 1 373 ? -32.097 -18.954 -1.268 1.00 86.38 373 PRO A CA 1
ATOM 2695 C C . PRO A 1 373 ? -33.270 -19.437 -0.407 1.00 86.38 373 PRO A C 1
ATOM 2697 O O . PRO A 1 373 ? -33.412 -20.628 -0.118 1.00 86.38 373 PRO A O 1
ATOM 2700 N N . ALA A 1 374 ? -34.151 -18.509 -0.029 1.00 75.12 374 ALA A N 1
ATOM 2701 C CA . ALA A 1 374 ? -35.341 -18.823 0.758 1.00 75.12 374 ALA A CA 1
ATOM 2702 C C . ALA A 1 374 ? -36.219 -19.882 0.057 1.00 75.12 374 ALA A C 1
ATOM 2704 O O . ALA A 1 374 ? -36.526 -19.742 -1.126 1.00 75.12 374 ALA A O 1
ATOM 2705 N N . GLY A 1 375 ? -36.630 -20.922 0.795 1.00 61.28 375 GLY A N 1
ATOM 2706 C CA . GLY A 1 375 ? -37.504 -21.999 0.300 1.00 61.28 375 GLY A CA 1
ATOM 2707 C C . GLY A 1 375 ? -36.794 -23.281 -0.155 1.00 61.28 375 GLY A C 1
ATOM 2708 O O . GLY A 1 375 ? -37.455 -24.180 -0.664 1.00 61.28 375 GLY A O 1
ATOM 2709 N N . THR A 1 376 ? -35.476 -23.382 0.032 1.00 56.81 376 THR A N 1
ATOM 2710 C CA . THR A 1 376 ? -34.701 -24.615 -0.186 1.00 56.81 376 THR A CA 1
ATOM 2711 C C . THR A 1 376 ? -34.333 -25.231 1.167 1.00 56.81 376 THR A C 1
ATOM 2713 O O . THR A 1 376 ? -33.236 -25.017 1.677 1.00 56.81 376 THR A O 1
ATOM 2716 N N . SER A 1 377 ? -35.302 -25.905 1.792 1.00 44.09 377 SER A N 1
ATOM 2717 C CA . SER A 1 377 ? -35.124 -26.662 3.043 1.00 44.09 377 SER A CA 1
ATOM 2718 C C . SER A 1 377 ? -35.098 -28.153 2.763 1.00 44.09 377 SER A C 1
ATOM 2720 O O . SER A 1 377 ? -35.991 -28.591 2.000 1.00 44.09 377 SER A O 1
#

Secondary structure (DSSP, 8-state):
---------------------------------------------S---PPPSS-TTSTTHHHHHHHHHHHT--HHHHHHHHHHHTTT-SB-TTSSB-B-TT--BTTTTB-HHHHHHHHHHTT--S-TTSHHHHHHHHHHHHHHHHHHHHHHHHHHHHHH-HHHHHHHHTTSSPPPHHHHHHHHHHGGGG-TTS---STTHHHH--SS---PPPPPPPPP------------PPPTT------------------PPPPPPPP----PPPPPPPPP------------S-----EEEEEEEESSHHHHHHHHHHHHHTTSS--S--EEEEEEEE-TTS-EEEEEEEEEE-HHHHHHHHHHHHHTT---EEEPPTT--